Protein AF-A0A1Y1X0M2-F1 (afdb_monomer)

Sequence (511 aa):
MDEIKEIIIKFIKSNNTIELENYITKKNIELKILNNENFDIMNYAHSLKKEGKISHDMLKSVSNHIDRIRNIVVNIIKKNDLNKLKRYVIENDIEFKNLNYSHLDIINYILYKFKNGKVSDELKDYVVFNYDKKRSKVMNLIIKDNIPELKNYLRYEKIELKSLNDNYFDIIKYCLSRKLKVSVRMRNFVISHFDQKRSNIVEYIRLNDTKKLNKYIRENEIELNMINDNYFNLLTYCHDERHHISSQMKEFVIQNYYNHRRKVITMIKYPIFLKLDILQIIERKNLDELKRYKHKNIDEFKEINDDYFDIMKYCYNEDHQVPNNIKNYITLHFTEKRNSIIKQIQKNNIGSLIKYLVNNYFVYNDRFYFDDLDDEYFKIIDYCKSDNHISTKMVDYIINHYNKNRSCIIESIRNKNKKKLKNYIDEYKIEIKSINDDYFNIFNYCRKEISNKDLYSEMKIIMLKNYDKLHQSVITLLEDDLMGREKSKNYLNEQNLEYKDLNDQYFNIID

Organism: NCBI:txid1754192

Mean predicted aligned error: 13.12 Å

Radius of gyration: 46.23 Å; Cα contacts (8 Å, |Δi|>4): 472; chains: 1; bounding box: 87×64×135 Å

Structure (mmCIF, N/CA/C/O backbone):
data_AF-A0A1Y1X0M2-F1
#
_entry.id   AF-A0A1Y1X0M2-F1
#
loop_
_atom_site.group_PDB
_atom_site.id
_atom_site.type_symbol
_atom_site.label_atom_id
_atom_site.label_alt_id
_atom_site.label_comp_id
_atom_site.label_asym_id
_atom_site.label_entity_id
_atom_site.label_seq_id
_atom_site.pdbx_PDB_ins_code
_atom_site.Cartn_x
_atom_site.Cartn_y
_atom_site.Cartn_z
_atom_site.occupancy
_atom_site.B_iso_or_equiv
_atom_site.auth_seq_id
_atom_site.auth_comp_id
_atom_site.auth_asym_id
_atom_site.auth_atom_id
_atom_site.pdbx_PDB_model_num
ATOM 1 N N . MET A 1 1 ? 2.041 -18.133 58.567 1.00 75.31 1 MET A N 1
ATOM 2 C CA . MET A 1 1 ? 0.738 -18.440 57.928 1.00 75.31 1 MET A CA 1
ATOM 3 C C . MET A 1 1 ? 0.143 -19.709 58.531 1.00 75.31 1 MET A C 1
ATOM 5 O O . MET A 1 1 ? -1.055 -19.731 58.788 1.00 75.31 1 MET A O 1
ATOM 9 N N . ASP A 1 2 ? 0.979 -20.700 58.853 1.00 88.00 2 ASP A N 1
ATOM 10 C CA . ASP A 1 2 ? 0.558 -21.962 59.480 1.00 88.00 2 ASP A CA 1
ATOM 11 C C . ASP A 1 2 ? -0.115 -21.781 60.846 1.00 88.00 2 ASP A C 1
ATOM 13 O O . ASP A 1 2 ? -1.178 -22.344 61.068 1.00 88.00 2 ASP A O 1
ATOM 17 N N . GLU A 1 3 ? 0.389 -20.887 61.701 1.00 92.69 3 GLU A N 1
ATOM 18 C CA . GLU A 1 3 ? -0.231 -20.595 63.006 1.00 92.69 3 GLU A CA 1
ATOM 19 C C . GLU A 1 3 ? -1.684 -20.081 62.877 1.00 92.69 3 GLU A C 1
ATOM 21 O O . GLU A 1 3 ? -2.588 -20.529 63.580 1.00 92.69 3 GLU A O 1
ATOM 26 N N . ILE A 1 4 ? -1.946 -19.182 61.918 1.00 93.31 4 ILE A N 1
ATOM 27 C CA . ILE A 1 4 ? -3.301 -18.675 61.633 1.00 93.31 4 ILE A CA 1
ATOM 28 C C . ILE A 1 4 ? -4.204 -19.815 61.147 1.00 93.31 4 ILE A C 1
ATOM 30 O O . ILE A 1 4 ? -5.361 -19.922 61.564 1.00 93.31 4 ILE A O 1
ATOM 34 N N . LYS A 1 5 ? -3.672 -20.668 60.265 1.00 94.62 5 LYS A N 1
ATOM 35 C CA . LYS A 1 5 ? -4.382 -21.820 59.710 1.00 94.62 5 LYS A CA 1
ATOM 36 C C . LYS A 1 5 ? -4.759 -22.817 60.804 1.00 94.62 5 LYS A C 1
ATOM 38 O O . LYS A 1 5 ? -5.908 -23.248 60.846 1.00 94.62 5 LYS A O 1
ATOM 43 N N . GLU A 1 6 ? -3.839 -23.141 61.705 1.00 95.75 6 GLU A N 1
ATOM 44 C CA . GLU A 1 6 ? -4.079 -24.048 62.828 1.00 95.75 6 GLU A CA 1
ATOM 45 C C . GLU A 1 6 ? -5.150 -23.517 63.780 1.00 95.75 6 GLU A C 1
ATOM 47 O O . GLU A 1 6 ? -6.068 -24.257 64.140 1.00 95.75 6 GLU A O 1
ATOM 52 N N . ILE A 1 7 ? -5.089 -22.229 64.133 1.00 96.56 7 ILE A N 1
ATOM 53 C CA . ILE A 1 7 ? -6.080 -21.586 65.004 1.00 96.56 7 ILE A CA 1
ATOM 54 C C . ILE A 1 7 ? -7.476 -21.624 64.367 1.00 96.56 7 ILE A C 1
ATOM 56 O O . ILE A 1 7 ? -8.444 -22.030 65.011 1.00 96.56 7 ILE A O 1
ATOM 60 N N . ILE A 1 8 ? -7.592 -21.262 63.086 1.00 96.44 8 ILE A N 1
ATOM 61 C CA . ILE A 1 8 ? -8.876 -21.281 62.373 1.00 96.44 8 ILE A CA 1
ATOM 62 C C . ILE A 1 8 ? -9.415 -22.709 62.246 1.00 96.44 8 ILE A C 1
ATOM 64 O O . ILE A 1 8 ? -10.590 -22.951 62.527 1.00 96.44 8 ILE A O 1
ATOM 68 N N . ILE A 1 9 ? -8.566 -23.675 61.882 1.00 96.19 9 ILE A N 1
ATOM 69 C CA . ILE A 1 9 ? -8.951 -25.089 61.814 1.00 96.19 9 ILE A CA 1
ATOM 70 C C . ILE A 1 9 ? -9.406 -25.590 63.187 1.00 96.19 9 ILE A C 1
ATOM 72 O O . ILE A 1 9 ? -10.379 -26.340 63.254 1.00 96.19 9 ILE A O 1
ATOM 76 N N . LYS A 1 10 ? -8.749 -25.172 64.276 1.00 97.38 10 LYS A N 1
ATOM 77 C CA . LYS A 1 10 ? -9.143 -25.515 65.646 1.00 97.38 10 LYS A CA 1
ATOM 78 C C . LYS A 1 10 ? -10.547 -25.005 65.964 1.00 97.38 10 LYS A C 1
ATOM 80 O O . LYS A 1 10 ? -11.356 -25.803 66.428 1.00 97.38 10 LYS A O 1
ATOM 85 N N . PHE A 1 11 ? -10.860 -23.742 65.662 1.00 97.75 11 PHE A N 1
ATOM 86 C CA . PHE A 1 11 ? -12.205 -23.189 65.882 1.00 97.75 11 PHE A CA 1
ATOM 87 C C . PHE A 1 11 ? -13.278 -23.881 65.037 1.00 97.75 11 PHE A C 1
ATOM 89 O O . PHE A 1 11 ? -14.375 -24.150 65.527 1.00 97.75 11 PHE A O 1
ATOM 96 N N . ILE A 1 12 ? -12.961 -24.224 63.783 1.00 97.00 12 ILE A N 1
ATOM 97 C CA . ILE A 1 12 ? -13.877 -24.981 62.921 1.00 97.00 12 ILE A CA 1
ATOM 98 C C . ILE A 1 12 ? -14.105 -26.383 63.499 1.00 97.00 12 ILE A C 1
ATOM 100 O O . ILE A 1 12 ? -15.253 -26.790 63.642 1.00 97.00 12 ILE A O 1
ATOM 104 N N . LYS A 1 13 ? -13.044 -27.111 63.883 1.00 96.31 13 LYS A N 1
ATOM 105 C CA . LYS A 1 13 ? -13.141 -28.464 64.468 1.00 96.31 13 LYS A CA 1
ATOM 106 C C . LYS A 1 13 ? -13.917 -28.488 65.782 1.00 96.31 13 LYS A C 1
ATOM 108 O O . LYS A 1 13 ? -14.653 -29.439 66.015 1.00 96.31 13 LYS A O 1
ATOM 113 N N . SER A 1 14 ? -13.751 -27.473 66.632 1.00 96.56 14 SER A N 1
ATOM 114 C CA . SER A 1 14 ? -14.503 -27.347 67.886 1.00 96.56 14 SER A CA 1
ATOM 115 C C . SER A 1 14 ? -15.928 -26.832 67.684 1.00 96.56 14 SER A C 1
ATOM 117 O O . SER A 1 14 ? -16.668 -26.700 68.655 1.00 96.56 14 SER A O 1
ATOM 119 N N . ASN A 1 15 ? -16.318 -26.540 66.437 1.00 96.00 15 ASN A N 1
ATOM 120 C CA . ASN A 1 15 ? -17.619 -25.996 66.077 1.00 96.00 15 ASN A CA 1
ATOM 121 C C . ASN A 1 15 ? -17.953 -24.676 66.813 1.00 96.00 15 ASN A C 1
ATOM 123 O O . ASN A 1 15 ? -19.123 -24.349 67.012 1.00 96.00 15 ASN A O 1
ATOM 127 N N . ASN A 1 16 ? -16.933 -23.899 67.204 1.00 96.38 16 ASN A N 1
ATOM 128 C CA . ASN A 1 16 ? -17.093 -22.647 67.945 1.00 96.38 16 ASN A CA 1
ATOM 129 C C . ASN A 1 16 ? -17.199 -21.444 66.995 1.00 96.38 16 ASN A C 1
ATOM 131 O O . ASN A 1 16 ? -16.208 -20.794 66.654 1.00 96.38 16 ASN A O 1
ATOM 135 N N . THR A 1 17 ? -18.418 -21.165 66.531 1.00 95.94 17 THR A N 1
ATOM 136 C CA . THR A 1 17 ? -18.678 -20.130 65.517 1.00 95.94 17 THR A CA 1
ATOM 137 C C . THR A 1 17 ? -18.350 -18.728 66.029 1.00 95.94 17 THR A C 1
ATOM 139 O O . THR A 1 17 ? -17.797 -17.923 65.288 1.00 95.94 17 THR A O 1
ATOM 142 N N . ILE A 1 18 ? -18.615 -18.459 67.310 1.00 95.06 18 ILE A N 1
ATOM 143 C CA . ILE A 1 18 ? -18.386 -17.149 67.934 1.00 95.06 18 ILE A CA 1
ATOM 144 C C . ILE A 1 18 ? -16.888 -16.829 67.985 1.00 95.06 18 ILE A C 1
ATOM 146 O O . ILE A 1 18 ? -16.475 -15.736 67.600 1.00 95.06 18 ILE A O 1
ATOM 150 N N . GLU A 1 19 ? -16.053 -17.775 68.426 1.00 96.62 19 GLU A N 1
ATOM 151 C CA . GLU A 1 19 ? -14.599 -17.567 68.466 1.00 96.62 19 GLU A CA 1
ATOM 152 C C . GLU A 1 19 ? -13.997 -17.421 67.070 1.00 96.62 19 GLU A C 1
ATOM 154 O O . GLU A 1 19 ? -13.149 -16.548 66.868 1.00 96.62 19 GLU A O 1
ATOM 159 N N . LEU A 1 20 ? -14.468 -18.215 66.102 1.00 95.50 20 LEU A N 1
ATOM 160 C CA . LEU A 1 20 ? -14.049 -18.093 64.709 1.00 95.50 20 LEU A CA 1
ATOM 161 C C . LEU A 1 20 ? -14.326 -16.681 64.175 1.00 95.50 20 LEU A C 1
ATOM 163 O O . LEU A 1 20 ? -13.419 -16.023 63.667 1.00 95.50 20 LEU A O 1
ATOM 167 N N . GLU A 1 21 ? -15.561 -16.198 64.318 1.00 93.19 21 GLU A N 1
ATOM 168 C CA . GLU A 1 21 ? -15.978 -14.883 63.820 1.00 93.19 21 GLU A CA 1
ATOM 169 C C . GLU A 1 21 ? -15.238 -13.740 64.515 1.00 93.19 21 GLU A C 1
ATOM 171 O O . GLU A 1 21 ? -14.748 -12.820 63.849 1.00 93.19 21 GLU A O 1
ATOM 176 N N . ASN A 1 22 ? -15.083 -13.823 65.839 1.00 93.62 22 ASN A N 1
ATOM 177 C CA . ASN A 1 22 ? -14.325 -12.847 66.617 1.00 93.62 22 ASN A CA 1
ATOM 178 C C . ASN A 1 22 ? -12.862 -12.794 66.174 1.00 93.62 22 ASN A C 1
ATOM 180 O O . ASN A 1 22 ? -12.310 -11.708 65.989 1.00 93.62 22 ASN A O 1
ATOM 184 N N . TYR A 1 23 ? -12.232 -13.953 65.975 1.00 95.38 23 TYR A N 1
ATOM 185 C CA . TYR A 1 23 ? -10.839 -14.029 65.551 1.00 95.38 23 TYR A CA 1
ATOM 186 C C . TYR A 1 23 ? -10.645 -13.468 64.140 1.00 95.38 23 TYR A C 1
ATOM 188 O O . TYR A 1 23 ? -9.787 -12.606 63.936 1.00 95.38 23 TYR A O 1
ATOM 196 N N . ILE A 1 24 ? -11.475 -13.904 63.187 1.00 92.12 24 ILE A N 1
ATOM 197 C CA . ILE A 1 24 ? -11.449 -13.435 61.798 1.00 92.12 24 ILE A CA 1
ATOM 198 C C . ILE A 1 24 ? -11.633 -11.918 61.737 1.00 92.12 24 ILE A C 1
ATOM 200 O O . ILE A 1 24 ? -10.870 -11.233 61.055 1.00 92.12 24 ILE A O 1
ATOM 204 N N . THR A 1 25 ? -12.612 -11.386 62.472 1.00 87.75 25 THR A N 1
ATOM 205 C CA . THR A 1 25 ? -12.913 -9.950 62.497 1.00 87.75 25 THR A CA 1
ATOM 206 C C . THR A 1 25 ? -11.768 -9.161 63.120 1.00 87.75 25 THR A C 1
ATOM 208 O O . THR A 1 25 ? -11.289 -8.200 62.520 1.00 87.75 25 THR A O 1
ATOM 211 N N . LYS A 1 26 ? -11.272 -9.596 64.287 1.00 92.56 26 LYS A N 1
ATOM 212 C CA . LYS A 1 26 ? -10.177 -8.934 65.012 1.00 92.56 26 LYS A CA 1
ATOM 213 C C . LYS A 1 26 ? -8.884 -8.884 64.200 1.00 92.56 26 LYS A C 1
ATOM 215 O O . LYS A 1 26 ? -8.144 -7.910 64.288 1.00 92.56 26 LYS A O 1
ATOM 220 N N . LYS A 1 27 ? -8.589 -9.940 63.441 1.00 92.62 27 LYS A N 1
ATOM 221 C CA . LYS A 1 27 ? -7.378 -10.043 62.613 1.00 92.62 27 LYS A CA 1
ATOM 222 C C . LYS A 1 27 ? -7.586 -9.584 61.166 1.00 92.62 27 LYS A C 1
ATOM 224 O O . LYS A 1 27 ? -6.620 -9.569 60.413 1.00 92.62 27 LYS A O 1
ATOM 229 N N . ASN A 1 28 ? -8.810 -9.207 60.793 1.00 87.56 28 ASN A N 1
ATOM 230 C CA . ASN A 1 28 ? -9.211 -8.840 59.435 1.00 87.56 28 ASN A CA 1
ATOM 231 C C . ASN A 1 28 ? -8.788 -9.875 58.370 1.00 87.56 28 ASN A C 1
ATOM 233 O O . ASN A 1 28 ? -8.169 -9.536 57.364 1.00 87.56 28 ASN A O 1
ATOM 237 N N . ILE A 1 29 ? -9.096 -11.150 58.619 1.00 87.75 29 ILE A N 1
ATOM 238 C CA . ILE A 1 29 ? -8.708 -12.277 57.756 1.00 87.75 29 ILE A CA 1
ATOM 239 C C . ILE A 1 29 ? -9.825 -12.594 56.748 1.00 87.75 29 ILE A C 1
ATOM 241 O O . ILE A 1 29 ? -11.003 -12.583 57.091 1.00 87.75 29 ILE A O 1
ATOM 245 N N . GLU A 1 30 ? -9.470 -12.944 55.512 1.00 89.00 30 GLU A N 1
ATOM 246 C CA . GLU A 1 30 ? -10.371 -13.656 54.595 1.00 89.00 30 GLU A CA 1
ATOM 247 C C . GLU A 1 30 ? -9.956 -15.124 54.542 1.00 89.00 30 GLU A C 1
ATOM 249 O O . GLU A 1 30 ? -8.791 -15.417 54.284 1.00 89.00 30 GLU A O 1
ATOM 254 N N . LEU A 1 31 ? -10.876 -16.067 54.773 1.00 91.25 31 LEU A N 1
ATOM 255 C CA . LEU A 1 31 ? -10.491 -17.479 54.918 1.00 91.25 31 LEU A CA 1
ATOM 256 C C . LEU A 1 31 ? -9.875 -18.076 53.647 1.00 91.25 31 LEU A C 1
ATOM 258 O O . LEU A 1 31 ? -9.163 -19.073 53.739 1.00 91.25 31 LEU A O 1
ATOM 262 N N . LYS A 1 32 ? -10.069 -17.448 52.479 1.00 88.81 32 LYS A N 1
ATOM 263 C CA . LYS A 1 32 ? -9.424 -17.871 51.230 1.00 88.81 32 LYS A CA 1
ATOM 264 C C . LYS A 1 32 ? -7.894 -17.846 51.285 1.00 88.81 32 LYS A C 1
ATOM 266 O O . LYS A 1 32 ? -7.277 -18.582 50.529 1.00 88.81 32 LYS A O 1
ATOM 271 N N . ILE A 1 33 ? -7.275 -17.071 52.188 1.00 89.31 33 ILE A N 1
ATOM 272 C CA . ILE A 1 33 ? -5.806 -17.075 52.353 1.00 89.31 33 ILE A CA 1
ATOM 273 C C . ILE A 1 33 ? -5.268 -18.424 52.842 1.00 89.31 33 ILE A C 1
ATOM 275 O O . ILE A 1 33 ? -4.071 -18.672 52.768 1.00 89.31 33 ILE A O 1
ATOM 279 N N . LEU A 1 34 ? -6.139 -19.276 53.392 1.00 90.75 34 LEU A N 1
ATOM 280 C CA . LEU A 1 34 ? -5.763 -20.598 53.878 1.00 90.75 34 LEU A CA 1
ATOM 281 C C . LEU A 1 34 ? -5.686 -21.632 52.753 1.00 90.75 34 LEU A C 1
ATOM 283 O O . LEU A 1 34 ? -5.127 -22.710 52.975 1.00 90.75 34 LEU A O 1
ATOM 287 N N . ASN A 1 35 ? -6.257 -21.322 51.585 1.00 90.62 35 ASN A N 1
ATOM 288 C CA . ASN A 1 35 ? -6.311 -22.233 50.455 1.00 90.62 35 ASN A CA 1
ATOM 289 C C . ASN A 1 35 ? -4.939 -22.345 49.779 1.00 90.62 35 ASN A C 1
ATOM 291 O O . ASN A 1 35 ? -4.282 -21.342 49.509 1.00 90.62 35 ASN A O 1
ATOM 295 N N . ASN A 1 36 ? -4.524 -23.573 49.483 1.00 90.12 36 ASN A N 1
ATOM 296 C CA . ASN A 1 36 ? -3.338 -23.896 48.695 1.00 90.12 36 ASN A CA 1
ATOM 297 C C . ASN A 1 36 ? -3.568 -25.197 47.907 1.00 90.12 36 ASN A C 1
ATOM 299 O O . ASN A 1 36 ? -4.645 -25.786 47.989 1.00 90.12 36 ASN A O 1
ATOM 303 N N . GLU A 1 37 ? -2.566 -25.662 47.157 1.00 90.31 37 GLU A N 1
ATOM 304 C CA . GLU A 1 37 ? -2.684 -26.865 46.312 1.00 90.31 37 GLU A CA 1
ATOM 305 C C . GLU A 1 37 ? -3.133 -28.121 47.081 1.00 90.31 37 GLU A C 1
ATOM 307 O O . GLU A 1 37 ? -3.813 -28.976 46.523 1.00 90.31 37 GLU A O 1
ATOM 312 N N . ASN A 1 38 ? -2.817 -28.204 48.377 1.00 92.62 38 ASN A N 1
ATOM 313 C CA . ASN A 1 38 ? -3.088 -29.368 49.221 1.00 92.62 38 ASN A CA 1
ATOM 314 C C . ASN A 1 38 ? -4.240 -29.151 50.216 1.00 92.62 38 ASN A C 1
ATOM 316 O O . ASN A 1 38 ? -4.542 -30.038 51.017 1.00 92.62 38 ASN A O 1
ATOM 320 N N . PHE A 1 39 ? -4.862 -27.970 50.238 1.00 91.62 39 PHE A N 1
ATOM 321 C CA . PHE A 1 39 ? -5.879 -27.638 51.228 1.00 91.62 39 PHE A CA 1
ATOM 322 C C . PHE A 1 39 ? -6.855 -26.587 50.712 1.00 91.62 39 PHE A C 1
ATOM 324 O O . PHE A 1 39 ? -6.456 -25.481 50.363 1.00 91.62 39 PHE A O 1
ATOM 331 N N . ASP A 1 40 ? -8.147 -26.899 50.782 1.00 93.00 40 ASP A N 1
ATOM 332 C CA . ASP A 1 40 ? -9.231 -25.954 50.530 1.00 93.00 40 ASP A CA 1
ATOM 333 C C . ASP A 1 40 ? -10.161 -25.905 51.750 1.00 93.00 40 ASP A C 1
ATOM 335 O O . ASP A 1 40 ? -10.707 -26.926 52.182 1.00 93.00 40 ASP A O 1
ATOM 339 N N . ILE A 1 41 ? -10.326 -24.711 52.323 1.00 94.00 41 ILE A N 1
ATOM 340 C CA . ILE A 1 41 ? -11.077 -24.502 53.562 1.00 94.00 41 ILE A CA 1
ATOM 341 C C . ILE A 1 41 ? -12.573 -24.811 53.403 1.00 94.00 41 ILE A C 1
ATOM 343 O O . ILE A 1 41 ? -13.197 -25.249 54.373 1.00 94.00 41 ILE A O 1
ATOM 347 N N . MET A 1 42 ? -13.155 -24.645 52.205 1.00 93.38 42 MET A N 1
ATOM 348 C CA . MET A 1 42 ? -14.554 -25.0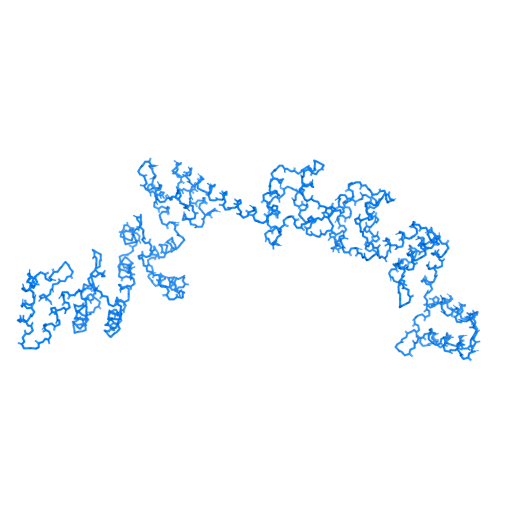17 51.955 1.00 93.38 42 MET A CA 1
ATOM 349 C C . MET A 1 42 ? -14.710 -26.520 51.868 1.00 93.38 42 MET A C 1
ATOM 351 O O . MET A 1 42 ? -15.593 -27.060 52.527 1.00 93.38 42 MET A O 1
ATOM 355 N N . ASN A 1 43 ? -13.864 -27.201 51.095 1.00 93.62 43 ASN A N 1
ATOM 356 C CA . ASN A 1 43 ? -13.893 -28.657 50.980 1.00 93.62 43 ASN A CA 1
ATOM 357 C C . ASN A 1 43 ? -13.704 -29.304 52.352 1.00 93.62 43 ASN A C 1
ATOM 359 O O . ASN A 1 43 ? -14.427 -30.234 52.709 1.00 93.62 43 ASN A O 1
ATOM 363 N N . TYR A 1 44 ? -12.794 -28.746 53.149 1.00 95.94 44 TYR A N 1
ATOM 364 C CA . TYR A 1 44 ? -12.573 -29.151 54.527 1.00 95.94 44 TYR A CA 1
ATOM 365 C C . TYR A 1 44 ? -13.803 -28.921 55.425 1.00 95.94 44 TYR A C 1
ATOM 367 O O . TYR A 1 44 ? -14.232 -29.823 56.142 1.00 95.94 44 TYR A O 1
ATOM 375 N N . ALA A 1 45 ? -14.425 -27.740 55.384 1.00 95.06 45 ALA A N 1
ATOM 376 C CA . ALA A 1 45 ? -15.636 -27.487 56.165 1.00 95.06 45 ALA A CA 1
ATOM 377 C C . ALA A 1 45 ? -16.811 -28.378 55.711 1.00 95.06 45 ALA A C 1
ATOM 379 O O . ALA A 1 45 ? -17.570 -28.883 56.539 1.00 95.06 45 ALA A O 1
ATOM 380 N N . HIS A 1 46 ? -16.952 -28.627 54.408 1.00 93.69 46 HIS A N 1
ATOM 381 C CA . HIS A 1 46 ? -17.971 -29.518 53.860 1.00 93.69 46 HIS A CA 1
ATOM 382 C C . HIS A 1 46 ? -17.765 -30.978 54.276 1.00 93.69 46 HIS A C 1
ATOM 384 O O . HIS A 1 46 ? -18.753 -31.637 54.613 1.00 93.69 46 HIS A O 1
ATOM 390 N N . SER A 1 47 ? -16.526 -31.485 54.302 1.00 96.88 47 SER A N 1
ATOM 391 C CA . SER A 1 47 ? -16.250 -32.850 54.767 1.00 96.88 47 SER A CA 1
ATOM 392 C C . SER A 1 47 ? -16.611 -33.011 56.244 1.00 96.88 47 SER A C 1
ATOM 394 O O . SER A 1 47 ? -17.381 -33.906 56.589 1.00 96.88 47 SER A O 1
ATOM 396 N N . LEU A 1 48 ? -16.201 -32.065 57.096 1.00 96.94 48 LEU A N 1
ATOM 397 C CA . LEU A 1 48 ? -16.595 -32.047 58.505 1.00 96.94 48 LEU A CA 1
ATOM 398 C C . LEU A 1 48 ? -18.113 -31.954 58.686 1.00 96.94 48 LEU A C 1
ATOM 400 O O . LEU A 1 48 ? -18.670 -32.586 59.586 1.00 96.94 48 LEU A O 1
ATOM 404 N N . LYS A 1 49 ? -18.803 -31.182 57.837 1.00 97.00 49 LYS A N 1
ATOM 405 C CA . LYS A 1 49 ? -20.263 -31.086 57.893 1.00 97.00 49 LYS A CA 1
ATOM 406 C C . LYS A 1 49 ? -20.929 -32.411 57.524 1.00 97.00 49 LYS A C 1
ATOM 408 O O . LYS A 1 49 ? -21.886 -32.799 58.192 1.00 97.00 49 LYS A O 1
ATOM 413 N N . LYS A 1 50 ? -20.428 -33.100 56.493 1.00 96.19 50 LYS A N 1
ATOM 414 C CA . LYS A 1 50 ? -20.912 -34.420 56.055 1.00 96.19 50 LYS A CA 1
ATOM 415 C C . LYS A 1 50 ? -20.721 -35.483 57.141 1.00 96.19 50 LYS A C 1
ATOM 417 O O . LYS A 1 50 ? -21.579 -36.338 57.307 1.00 96.19 50 LYS A O 1
ATOM 422 N N . GLU A 1 51 ? -19.641 -35.380 57.908 1.00 97.38 51 GLU A N 1
ATOM 423 C CA . GLU A 1 51 ? -19.352 -36.233 59.068 1.00 97.38 51 GLU A CA 1
ATOM 424 C C . GLU A 1 51 ? -20.145 -35.850 60.333 1.00 97.38 51 GLU A C 1
ATOM 426 O O . GLU A 1 51 ? -19.979 -36.477 61.374 1.00 97.38 51 GLU A O 1
ATOM 431 N N . GLY A 1 52 ? -20.978 -34.803 60.285 1.00 96.25 52 GLY A N 1
ATOM 432 C CA . GLY A 1 52 ? -21.742 -34.325 61.443 1.00 96.25 52 GLY A CA 1
ATOM 433 C C . GLY A 1 52 ? -20.904 -33.612 62.512 1.00 96.25 52 GLY A C 1
ATOM 434 O O . GLY A 1 52 ? -21.430 -33.285 63.571 1.00 96.25 52 GLY A O 1
ATOM 435 N N . LYS A 1 53 ? -19.622 -33.330 62.241 1.00 96.94 53 LYS A N 1
ATOM 436 C CA . LYS A 1 53 ? -18.680 -32.729 63.203 1.00 96.94 53 LYS A CA 1
ATOM 437 C C . LYS A 1 53 ? -18.878 -31.231 63.405 1.00 96.94 53 LYS A C 1
ATOM 439 O O . LYS A 1 53 ? -18.459 -30.697 64.425 1.00 96.94 53 LYS A O 1
ATOM 444 N N . ILE A 1 54 ? -19.504 -30.550 62.446 1.00 97.81 54 ILE A N 1
ATOM 445 C CA . ILE A 1 54 ? -19.821 -29.123 62.555 1.00 97.81 54 ILE A CA 1
ATOM 446 C C . ILE A 1 54 ? -21.296 -28.834 62.261 1.00 97.81 54 ILE A C 1
ATOM 448 O O . ILE A 1 54 ? -21.980 -29.540 61.507 1.00 97.81 54 ILE A O 1
ATOM 452 N N . SER A 1 55 ? -21.806 -27.755 62.849 1.00 96.56 55 SER A N 1
ATOM 453 C CA . SER A 1 55 ? -23.165 -27.274 62.628 1.00 96.56 55 SER A CA 1
ATOM 454 C C . SER A 1 55 ? -23.320 -26.675 61.227 1.00 96.56 55 SER A C 1
ATOM 456 O O . SER A 1 55 ? -22.357 -26.424 60.499 1.00 96.56 55 SER A O 1
ATOM 458 N N . HIS A 1 56 ? -24.573 -26.480 60.812 1.00 93.38 56 HIS A N 1
ATOM 459 C CA . HIS A 1 56 ? -24.849 -25.744 59.579 1.00 93.38 56 HIS A CA 1
ATOM 460 C C . HIS A 1 56 ? -24.403 -24.277 59.704 1.00 93.38 56 HIS A C 1
ATOM 462 O O . HIS A 1 56 ? -23.872 -23.722 58.746 1.00 93.38 56 HIS A O 1
ATOM 468 N N . ASP A 1 57 ? -24.536 -23.691 60.897 1.00 93.19 57 ASP A N 1
ATOM 469 C CA . ASP A 1 57 ? -24.116 -22.316 61.177 1.00 93.19 57 ASP A CA 1
ATOM 470 C C . ASP A 1 57 ? -22.605 -22.132 61.064 1.00 93.19 57 ASP A C 1
ATOM 472 O O . ASP A 1 57 ? -22.161 -21.142 60.490 1.00 93.19 57 ASP A O 1
ATOM 476 N N . MET A 1 58 ? -21.806 -23.109 61.505 1.00 96.12 58 MET A N 1
ATOM 477 C CA . MET A 1 58 ? -20.356 -23.082 61.308 1.00 96.12 58 MET A CA 1
ATOM 478 C C . MET A 1 58 ? -19.986 -23.120 59.824 1.00 96.12 58 MET A C 1
ATOM 480 O O . MET A 1 58 ? -19.224 -22.274 59.363 1.00 96.12 58 MET A O 1
ATOM 484 N N . LEU A 1 59 ? -20.567 -24.041 59.046 1.00 92.38 59 LEU A N 1
ATOM 485 C CA . LEU A 1 59 ? -20.330 -24.092 57.598 1.00 92.38 59 LEU A CA 1
ATOM 486 C C . LEU A 1 59 ? -20.729 -22.771 56.918 1.00 92.38 59 LEU A C 1
ATOM 488 O O . LEU A 1 59 ? -19.997 -22.254 56.074 1.00 92.38 59 LEU A O 1
ATOM 492 N N . LYS A 1 60 ? -21.872 -22.198 57.310 1.00 88.19 60 LYS A N 1
ATOM 493 C CA . LYS A 1 60 ? -22.338 -20.895 56.829 1.00 88.19 60 LYS A CA 1
ATOM 494 C C . LYS A 1 60 ? -21.377 -19.772 57.222 1.00 88.19 60 LYS A C 1
ATOM 496 O O . LYS A 1 60 ? -21.105 -18.906 56.397 1.00 88.19 60 LYS A O 1
ATOM 501 N N . SER A 1 61 ? -20.840 -19.790 58.439 1.00 90.88 61 SER A N 1
ATOM 502 C CA . SER A 1 61 ? -19.861 -18.809 58.906 1.00 90.88 61 SER A CA 1
ATOM 503 C C . SER A 1 61 ? -18.547 -18.902 58.126 1.00 90.88 61 SER A C 1
ATOM 505 O O . SER A 1 61 ? -18.079 -17.883 57.617 1.00 90.88 61 SER A O 1
ATOM 507 N N . VAL A 1 62 ? -18.016 -20.112 57.902 1.00 91.00 62 VAL A N 1
ATOM 508 C CA . VAL A 1 62 ? -16.846 -20.339 57.031 1.00 91.00 62 VAL A CA 1
ATOM 509 C C . VAL A 1 62 ? -17.119 -19.812 55.618 1.00 91.00 62 VAL A C 1
ATOM 511 O O . VAL A 1 62 ? -16.342 -19.019 55.088 1.00 91.00 62 VAL A O 1
ATOM 514 N N . SER A 1 63 ? -18.270 -20.160 55.036 1.00 86.12 63 SER A N 1
ATOM 515 C CA . SER A 1 63 ? -18.677 -19.684 53.708 1.00 86.12 63 SER A CA 1
ATOM 516 C C . SER A 1 63 ? -18.840 -18.162 53.635 1.00 86.12 63 SER A C 1
ATOM 518 O O . SER A 1 63 ? -18.589 -17.569 52.586 1.00 86.12 63 SER A O 1
ATOM 520 N N . ASN A 1 64 ? -19.280 -17.514 54.714 1.00 83.69 64 ASN A N 1
ATOM 521 C CA . ASN A 1 64 ? -19.460 -16.065 54.757 1.00 83.69 64 ASN A CA 1
ATOM 522 C C . ASN A 1 64 ? -18.124 -15.317 54.847 1.00 83.69 64 ASN A C 1
ATOM 524 O O . ASN A 1 64 ? -17.997 -14.221 54.297 1.00 83.69 64 ASN A O 1
ATOM 528 N N . HIS A 1 65 ? -17.131 -15.914 55.504 1.00 89.12 65 HIS A N 1
ATOM 529 C CA . HIS A 1 65 ? -15.826 -15.301 55.740 1.00 89.12 65 HIS A CA 1
ATOM 530 C C . HIS A 1 65 ? -14.750 -15.719 54.735 1.00 89.12 65 HIS A C 1
ATOM 532 O O . HIS A 1 65 ? -13.648 -15.171 54.768 1.00 89.12 65 HIS A O 1
ATOM 538 N N . ILE A 1 66 ? -15.045 -16.647 53.819 1.00 88.00 66 ILE A N 1
ATOM 539 C CA . ILE A 1 66 ? -14.088 -17.026 52.775 1.00 88.00 66 ILE A CA 1
ATOM 540 C C . ILE A 1 66 ? -13.786 -15.894 51.803 1.00 88.00 66 ILE A C 1
ATOM 542 O O . ILE A 1 66 ? -12.624 -15.649 51.496 1.00 88.00 66 ILE A O 1
ATOM 546 N N . ASP A 1 67 ? -14.822 -15.176 51.377 1.00 85.56 67 ASP A N 1
ATOM 547 C CA . ASP A 1 67 ? -14.715 -14.010 50.510 1.00 85.56 67 ASP A CA 1
ATOM 548 C C . ASP A 1 67 ? -15.682 -12.938 51.019 1.00 85.56 67 ASP A C 1
ATOM 550 O O . ASP A 1 67 ? -16.805 -12.757 50.532 1.00 85.56 67 ASP A O 1
ATOM 554 N N . ARG A 1 68 ? -15.263 -12.297 52.116 1.00 85.12 68 ARG A N 1
ATOM 555 C CA . ARG A 1 68 ? -16.075 -11.341 52.872 1.00 85.12 68 ARG A CA 1
ATOM 556 C C . ARG A 1 68 ? -16.543 -10.198 51.973 1.00 85.12 68 ARG A C 1
ATOM 558 O O . ARG A 1 68 ? -17.726 -9.853 52.012 1.00 85.12 68 ARG A O 1
ATOM 565 N N . ILE A 1 69 ? -15.651 -9.651 51.143 1.00 88.75 69 ILE A N 1
ATOM 566 C CA . ILE A 1 69 ? -15.977 -8.571 50.201 1.00 88.75 69 ILE A CA 1
ATOM 567 C C . ILE A 1 69 ? -17.087 -9.014 49.244 1.00 88.75 69 ILE A C 1
ATOM 569 O O . ILE A 1 69 ? -18.126 -8.351 49.159 1.00 88.75 69 ILE A O 1
ATOM 573 N N . ARG A 1 70 ? -16.928 -10.164 48.573 1.00 90.44 70 ARG A N 1
ATOM 574 C CA . ARG A 1 70 ? -17.941 -10.690 47.645 1.00 90.44 70 ARG A CA 1
ATOM 575 C C . ARG A 1 70 ? -19.292 -10.882 48.320 1.00 90.44 70 ARG A C 1
ATOM 577 O O . ARG A 1 70 ? -20.314 -10.467 47.771 1.00 90.44 70 ARG A O 1
ATOM 584 N N . ASN A 1 71 ? -19.315 -11.477 49.509 1.00 88.69 71 ASN A N 1
ATOM 585 C CA . ASN A 1 71 ? -20.558 -11.733 50.231 1.00 88.69 71 ASN A CA 1
ATOM 586 C C . ASN A 1 71 ? -21.278 -10.439 50.622 1.00 88.69 71 ASN A C 1
ATOM 588 O O . ASN A 1 71 ? -22.502 -10.350 50.482 1.00 88.69 71 ASN A O 1
ATOM 592 N N . ILE A 1 72 ? -20.538 -9.413 51.053 1.00 91.62 72 ILE A N 1
ATOM 593 C CA . ILE A 1 72 ? -21.109 -8.094 51.345 1.00 91.62 72 ILE A CA 1
ATOM 594 C C . ILE A 1 72 ? -21.714 -7.487 50.076 1.00 91.62 72 ILE A C 1
ATOM 596 O O . ILE A 1 72 ? -22.886 -7.104 50.100 1.00 91.62 72 ILE A O 1
ATOM 600 N N . VAL A 1 73 ? -20.976 -7.466 48.961 1.00 94.94 73 VAL A N 1
ATOM 601 C CA . VAL A 1 73 ? -21.472 -6.924 47.685 1.00 94.94 73 VAL A CA 1
ATOM 602 C C . VAL A 1 73 ? -22.737 -7.654 47.226 1.00 94.94 73 VAL A C 1
ATOM 604 O O . VAL A 1 73 ? -23.755 -7.018 46.950 1.00 94.94 73 VAL A O 1
ATOM 607 N N . VAL A 1 74 ? -22.724 -8.990 47.213 1.00 93.81 74 VAL A N 1
ATOM 608 C CA . VAL A 1 74 ? -23.880 -9.812 46.822 1.00 93.81 74 VAL A CA 1
ATOM 609 C C . VAL A 1 74 ? -25.086 -9.550 47.727 1.00 93.81 74 VAL A C 1
ATOM 611 O O . VAL A 1 74 ? -26.217 -9.498 47.240 1.00 93.81 74 VAL A O 1
ATOM 614 N N . ASN A 1 75 ? -24.879 -9.355 49.031 1.00 93.25 75 ASN A N 1
ATOM 615 C CA . ASN A 1 75 ? -25.958 -9.044 49.967 1.00 93.25 75 ASN A CA 1
ATOM 616 C C . ASN A 1 75 ? -26.533 -7.639 49.759 1.00 93.25 75 ASN A C 1
ATOM 618 O O . ASN A 1 75 ? -27.749 -7.473 49.856 1.00 93.25 75 ASN A O 1
ATOM 622 N N . ILE A 1 76 ? -25.702 -6.645 49.436 1.00 97.25 76 ILE A N 1
ATOM 623 C CA . ILE A 1 76 ? -26.179 -5.305 49.070 1.00 97.25 76 ILE A CA 1
ATOM 624 C C . ILE A 1 76 ? -27.010 -5.378 47.779 1.00 97.25 76 ILE A C 1
ATOM 626 O O . ILE A 1 76 ? -28.120 -4.849 47.737 1.00 97.25 76 ILE A O 1
ATOM 630 N N . ILE A 1 77 ? -26.534 -6.119 46.770 1.00 97.12 77 ILE A N 1
ATOM 631 C CA . ILE A 1 77 ? -27.263 -6.363 45.516 1.00 97.12 77 ILE A CA 1
ATOM 632 C C . ILE A 1 77 ? -28.619 -7.033 45.783 1.00 97.12 77 ILE A C 1
ATOM 634 O O . ILE A 1 77 ? -29.632 -6.600 45.243 1.00 97.12 77 ILE A O 1
ATOM 638 N N . LYS A 1 78 ? -28.672 -8.070 46.635 1.00 95.00 78 LYS A N 1
ATOM 639 C CA . LYS A 1 78 ? -29.929 -8.759 46.999 1.00 95.00 78 LYS A CA 1
ATOM 640 C C . LYS A 1 78 ? -30.956 -7.824 47.635 1.00 95.00 78 LYS A C 1
ATOM 642 O O . LYS A 1 78 ? -32.147 -8.051 47.460 1.00 95.00 78 LYS A O 1
ATOM 647 N N . LYS A 1 79 ? -30.496 -6.818 48.383 1.00 97.25 79 LYS A N 1
ATOM 648 C CA . LYS A 1 79 ? -31.341 -5.793 49.013 1.00 97.25 79 LYS A CA 1
ATOM 649 C C . LYS A 1 79 ? -31.734 -4.665 48.054 1.00 97.25 79 LYS A C 1
ATOM 651 O O . LYS A 1 79 ? -32.486 -3.788 48.455 1.00 97.25 79 LYS A O 1
ATOM 656 N N . ASN A 1 80 ? -31.235 -4.693 46.816 1.00 97.12 80 ASN A N 1
ATOM 657 C CA . ASN A 1 80 ? -31.463 -3.680 45.792 1.00 97.12 80 ASN A CA 1
ATOM 658 C C . ASN A 1 80 ? -31.065 -2.250 46.231 1.00 97.12 80 ASN A C 1
ATOM 660 O O . ASN A 1 80 ? -31.707 -1.272 45.859 1.00 97.12 80 ASN A O 1
ATOM 664 N N . ASP A 1 81 ? -30.009 -2.124 47.044 1.00 97.62 81 ASP A N 1
ATOM 665 C CA . ASP A 1 81 ? -29.570 -0.851 47.632 1.00 97.62 81 ASP A CA 1
ATOM 666 C C . ASP A 1 81 ? -28.385 -0.257 46.850 1.00 97.62 81 ASP A C 1
ATOM 668 O O . ASP A 1 81 ? -27.210 -0.494 47.154 1.00 97.62 81 ASP A O 1
ATOM 672 N N . LEU A 1 82 ? -28.701 0.509 45.801 1.00 97.44 82 LEU A N 1
ATOM 673 C CA . LEU A 1 82 ? -27.710 1.105 44.898 1.00 97.44 82 LEU A CA 1
ATOM 674 C C . LEU A 1 82 ? -26.778 2.096 45.608 1.00 97.44 82 LEU A C 1
ATOM 676 O O . LEU A 1 82 ? -25.579 2.124 45.328 1.00 97.44 82 LEU A O 1
ATOM 680 N N . ASN A 1 83 ? -27.303 2.912 46.523 1.00 97.69 83 ASN A N 1
ATOM 681 C CA . ASN A 1 83 ? -26.513 3.941 47.199 1.00 97.69 83 ASN A CA 1
ATOM 682 C C . ASN A 1 83 ? -25.470 3.309 48.121 1.00 97.69 83 ASN A C 1
ATOM 684 O O . ASN A 1 83 ? -24.298 3.693 48.093 1.00 97.69 83 ASN A O 1
ATOM 688 N N . LYS A 1 84 ? -25.869 2.284 48.882 1.00 98.06 84 LYS A N 1
ATOM 689 C CA . LYS A 1 84 ? -24.931 1.522 49.705 1.00 98.06 84 LYS A CA 1
ATOM 690 C C . LYS A 1 84 ? -23.905 0.782 48.856 1.00 98.06 84 LYS A C 1
ATOM 692 O O . LYS A 1 84 ? -22.741 0.743 49.248 1.00 98.06 84 LYS A O 1
ATOM 697 N N . LEU A 1 85 ? -24.310 0.240 47.704 1.00 97.81 85 LEU A N 1
ATOM 698 C CA . LEU A 1 85 ? -23.397 -0.435 46.781 1.00 97.81 85 LEU A CA 1
ATOM 699 C C . LEU A 1 85 ? -22.331 0.527 46.255 1.00 97.81 85 LEU A C 1
ATOM 701 O O . LEU A 1 85 ? -21.149 0.221 46.362 1.00 97.81 85 LEU A O 1
ATOM 705 N N . LYS A 1 86 ? -22.741 1.702 45.757 1.00 97.44 86 LYS A N 1
ATOM 706 C CA . LYS A 1 86 ? -21.834 2.748 45.261 1.00 97.44 86 LYS A CA 1
ATOM 707 C C . LYS A 1 86 ? -20.793 3.134 46.301 1.00 97.44 86 LYS A C 1
ATOM 709 O O . LYS A 1 86 ? -19.600 3.104 46.015 1.00 97.44 86 LYS A O 1
ATOM 714 N N . ARG A 1 87 ? -21.252 3.467 47.511 1.00 97.38 87 ARG A N 1
ATOM 715 C CA . ARG A 1 87 ? -20.373 3.857 48.616 1.00 97.38 87 ARG A CA 1
ATOM 716 C C . ARG A 1 87 ? -19.379 2.745 48.951 1.00 97.38 87 ARG A C 1
ATOM 718 O O . ARG A 1 87 ? -18.185 3.001 48.985 1.00 97.38 87 ARG A O 1
ATOM 725 N N . TYR A 1 88 ? -19.863 1.512 49.112 1.00 96.56 88 TYR A N 1
ATOM 726 C CA . TYR A 1 88 ? -19.015 0.378 49.480 1.00 96.56 88 TYR A CA 1
ATOM 727 C C . TYR A 1 88 ? -17.967 0.049 48.407 1.00 96.56 88 TYR A C 1
ATOM 729 O O . TYR A 1 88 ? -16.813 -0.204 48.739 1.00 96.56 88 TYR A O 1
ATOM 737 N N . VAL A 1 89 ? -18.349 0.089 47.126 1.00 95.19 89 VAL A N 1
ATOM 738 C CA . VAL A 1 89 ? -17.433 -0.136 45.996 1.00 95.19 89 VAL A CA 1
ATOM 739 C C . VAL A 1 89 ? -16.327 0.916 45.955 1.00 95.19 89 VAL A C 1
ATOM 741 O O . VAL A 1 89 ? -15.172 0.552 45.758 1.00 95.19 89 VAL A O 1
ATOM 744 N N . ILE A 1 90 ? -16.660 2.191 46.180 1.00 93.44 90 ILE A N 1
ATOM 745 C CA . ILE A 1 90 ? -15.682 3.289 46.205 1.00 93.44 90 ILE A CA 1
ATOM 746 C C . ILE A 1 90 ? -14.741 3.165 47.409 1.00 93.44 90 ILE A C 1
ATOM 748 O O . ILE A 1 90 ? -13.529 3.215 47.236 1.00 93.44 90 ILE A O 1
ATOM 752 N N . GLU A 1 91 ? -15.284 2.978 48.615 1.00 95.00 91 GLU A N 1
ATOM 753 C CA . GLU A 1 91 ? -14.503 2.897 49.861 1.00 95.00 91 GLU A CA 1
ATOM 754 C C . GLU A 1 91 ? -13.504 1.731 49.870 1.00 95.00 91 GLU A C 1
ATOM 756 O O . GLU A 1 91 ? -12.484 1.806 50.548 1.00 95.00 91 GLU A O 1
ATOM 761 N N . ASN A 1 92 ? -13.793 0.660 49.126 1.00 92.12 92 ASN A N 1
ATOM 762 C CA . ASN A 1 92 ? -12.990 -0.563 49.108 1.00 92.12 92 ASN A CA 1
ATOM 763 C C . ASN A 1 92 ? -12.297 -0.812 47.752 1.00 92.12 92 ASN A C 1
ATOM 765 O O . ASN A 1 92 ? -11.785 -1.908 47.546 1.00 92.12 92 ASN A O 1
ATOM 769 N N . ASP A 1 93 ? -12.309 0.163 46.829 1.00 93.44 93 ASP A N 1
ATOM 770 C CA . ASP A 1 93 ? -11.706 0.080 45.482 1.00 93.44 93 ASP A CA 1
ATOM 771 C C . ASP A 1 93 ? -12.035 -1.233 44.731 1.00 93.44 93 ASP A C 1
ATOM 773 O O . ASP A 1 93 ? -11.168 -1.938 44.210 1.00 93.44 93 ASP A O 1
ATOM 777 N N . ILE A 1 94 ? -13.320 -1.603 44.712 1.00 93.38 94 ILE A N 1
ATOM 778 C CA . ILE A 1 94 ? -13.772 -2.898 44.183 1.00 93.38 94 ILE A CA 1
ATOM 779 C C . ILE A 1 94 ? -13.963 -2.835 42.662 1.00 93.38 94 ILE A C 1
ATOM 781 O O . ILE A 1 94 ? -14.750 -2.039 42.155 1.00 93.38 94 ILE A O 1
ATOM 785 N N . GLU A 1 95 ? -13.353 -3.775 41.937 1.00 95.38 95 GLU A N 1
ATOM 786 C CA . GLU A 1 95 ? -13.750 -4.117 40.564 1.00 95.38 95 GLU A CA 1
ATOM 787 C C . GLU A 1 95 ? -14.697 -5.318 40.583 1.00 95.38 95 GLU A C 1
ATOM 789 O O . GLU A 1 95 ? -14.346 -6.375 41.112 1.00 95.38 95 GLU A O 1
ATOM 794 N N . PHE A 1 96 ? -15.888 -5.196 39.987 1.00 96.56 96 PHE A N 1
ATOM 795 C CA . PHE A 1 96 ? -16.870 -6.286 40.018 1.00 96.56 96 PHE A CA 1
ATOM 796 C C . PHE A 1 96 ? -16.340 -7.573 39.368 1.00 96.56 96 PHE A C 1
ATOM 798 O O . PHE A 1 96 ? -16.671 -8.655 39.846 1.00 96.56 96 PHE A O 1
ATOM 805 N N . LYS A 1 97 ? -15.458 -7.491 38.362 1.00 95.25 97 LYS A N 1
ATOM 806 C CA . LYS A 1 97 ? -14.803 -8.671 37.769 1.00 95.25 97 LYS A CA 1
ATOM 807 C C . LYS A 1 97 ? -14.062 -9.530 38.802 1.00 95.25 97 LYS A C 1
ATOM 809 O O . LYS A 1 97 ? -14.034 -10.748 38.666 1.00 95.25 97 LYS A O 1
ATOM 814 N N . ASN A 1 98 ? -13.514 -8.917 39.858 1.00 92.44 98 ASN A N 1
ATOM 815 C CA . ASN A 1 98 ? -12.771 -9.620 40.910 1.00 92.44 98 ASN A CA 1
ATOM 816 C C . ASN A 1 98 ? -13.705 -10.409 41.843 1.00 92.44 98 ASN A C 1
ATOM 818 O O . ASN A 1 98 ? -13.250 -11.214 42.653 1.00 92.44 98 ASN A O 1
ATOM 822 N N . LEU A 1 99 ? -15.018 -10.195 41.736 1.00 92.00 99 LEU A N 1
ATOM 823 C CA . LEU A 1 99 ? -16.020 -10.963 42.466 1.00 92.00 99 LEU A CA 1
ATOM 824 C C . LEU A 1 99 ? -16.361 -12.282 41.769 1.00 92.00 99 LEU A C 1
ATOM 826 O O . LEU A 1 99 ? -17.015 -13.121 42.391 1.00 92.00 99 LEU A O 1
ATOM 830 N N . ASN A 1 100 ? -15.929 -12.482 40.522 1.00 90.12 100 ASN A N 1
ATOM 831 C CA . ASN A 1 100 ? -16.151 -13.730 39.803 1.00 90.12 100 ASN A CA 1
ATOM 832 C C . ASN A 1 100 ? -15.320 -14.877 40.399 1.00 90.12 100 ASN A C 1
ATOM 834 O O . ASN A 1 100 ? -14.197 -14.674 40.857 1.00 90.12 100 ASN A O 1
ATOM 838 N N . TYR A 1 101 ? -15.876 -16.087 40.386 1.00 84.00 101 TYR A N 1
ATOM 839 C CA . TYR A 1 101 ? -15.185 -17.339 40.720 1.00 84.00 101 TYR A CA 1
ATOM 840 C C . TYR A 1 101 ? -15.896 -18.529 40.054 1.00 84.00 101 TYR A C 1
ATOM 842 O O . TYR A 1 101 ? -16.887 -18.339 39.351 1.00 84.00 101 TYR A O 1
ATOM 850 N N . SER A 1 102 ? -15.428 -19.759 40.295 1.00 76.44 102 SER A N 1
ATOM 851 C CA . SER A 1 102 ? -15.930 -20.988 39.651 1.00 76.44 102 SER A CA 1
ATOM 852 C C . SER A 1 102 ? -17.457 -21.165 39.658 1.00 76.44 102 SER A C 1
ATOM 854 O O . SER A 1 102 ? -17.993 -21.786 38.744 1.00 76.44 102 SER A O 1
ATOM 856 N N . HIS A 1 103 ? -18.167 -20.626 40.656 1.00 78.38 103 HIS A N 1
ATOM 857 C CA . HIS A 1 103 ? -19.624 -20.770 40.792 1.00 78.38 103 HIS A CA 1
ATOM 858 C C . HIS A 1 103 ? -20.392 -19.439 40.789 1.00 78.38 103 HIS A C 1
ATOM 860 O O . HIS A 1 103 ? -21.599 -19.428 41.035 1.00 78.38 103 HIS A O 1
ATOM 866 N N . LEU A 1 104 ? -19.727 -18.312 40.513 1.00 85.12 104 LEU A N 1
ATOM 867 C CA . LEU A 1 104 ? -20.387 -17.014 40.370 1.00 85.12 104 LEU A CA 1
ATOM 868 C C . LEU A 1 104 ? -19.747 -16.208 39.250 1.00 85.12 104 LEU A C 1
ATOM 870 O O . LEU A 1 104 ? -18.588 -15.813 39.333 1.00 85.12 104 LEU A O 1
ATOM 874 N N . ASP A 1 105 ? -20.575 -15.860 38.278 1.00 93.38 105 ASP A N 1
ATOM 875 C CA . ASP A 1 105 ? -20.352 -14.729 37.391 1.00 93.38 105 ASP A CA 1
ATOM 876 C C . ASP A 1 105 ? -21.283 -13.603 37.860 1.00 93.38 105 ASP A C 1
ATOM 878 O O . ASP A 1 105 ? -22.509 -13.758 37.882 1.00 93.38 105 ASP A O 1
ATOM 882 N N . ILE A 1 106 ? -20.705 -12.488 38.308 1.00 96.00 106 ILE A N 1
ATOM 883 C CA . ILE A 1 106 ? -21.442 -11.368 38.896 1.00 96.00 106 ILE A CA 1
ATOM 884 C C . ILE A 1 106 ? -22.387 -10.706 37.889 1.00 96.00 106 ILE A C 1
ATOM 886 O O . ILE A 1 106 ? -23.451 -10.221 38.283 1.00 96.00 106 ILE A O 1
ATOM 890 N N . ILE A 1 107 ? -22.038 -10.718 36.597 1.00 96.12 107 ILE A N 1
ATOM 891 C CA . ILE A 1 107 ? -22.863 -10.158 35.529 1.00 96.12 107 ILE A CA 1
ATOM 892 C C . ILE A 1 107 ? -24.055 -11.078 35.273 1.00 96.12 107 ILE A C 1
ATOM 894 O O . ILE A 1 107 ? -25.203 -10.639 35.301 1.00 96.12 107 ILE A O 1
ATOM 898 N N . ASN A 1 108 ? -23.827 -12.381 35.131 1.00 95.88 108 ASN A N 1
ATOM 899 C CA . ASN A 1 108 ? -24.922 -13.343 35.009 1.00 95.88 108 ASN A CA 1
ATOM 900 C C . ASN A 1 108 ? -25.837 -13.325 36.233 1.00 95.88 108 ASN A C 1
ATOM 902 O O . ASN A 1 108 ? -27.064 -13.346 36.104 1.00 95.88 108 ASN A O 1
ATOM 906 N N . TYR A 1 109 ? -25.253 -13.214 37.426 1.00 95.62 109 TYR A N 1
ATOM 907 C CA . TYR A 1 109 ? -26.001 -13.078 38.664 1.00 95.62 109 TYR A CA 1
ATOM 908 C C . TYR A 1 109 ? -26.892 -11.832 38.652 1.00 95.62 109 TYR A C 1
ATOM 910 O O . TYR A 1 109 ? -28.086 -11.939 38.954 1.00 95.62 109 TYR A O 1
ATOM 918 N N . ILE A 1 110 ? -26.355 -10.663 38.275 1.00 96.94 110 ILE A N 1
ATOM 919 C CA . ILE A 1 110 ? -27.145 -9.430 38.264 1.00 96.94 110 ILE A CA 1
ATOM 920 C C . ILE A 1 110 ? -28.237 -9.455 37.196 1.00 96.94 110 ILE A C 1
ATOM 922 O O . ILE A 1 110 ? -29.372 -9.066 37.476 1.00 96.94 110 ILE A O 1
ATOM 926 N N . LEU A 1 111 ? -27.943 -9.999 36.013 1.00 95.44 111 LEU A N 1
ATOM 927 C CA . LEU A 1 111 ? -28.913 -10.160 34.932 1.00 95.44 111 LEU A CA 1
ATOM 928 C C . LEU A 1 111 ? -30.042 -11.116 35.324 1.00 95.44 111 LEU A C 1
ATOM 930 O O . LEU A 1 111 ? -31.209 -10.817 35.073 1.00 95.44 111 LEU A O 1
ATOM 934 N N . TYR A 1 112 ? -29.729 -12.233 35.987 1.00 96.00 112 TYR A N 1
ATOM 935 C CA . TYR A 1 112 ? -30.739 -13.152 36.511 1.00 96.00 112 TYR A CA 1
ATOM 936 C C . TYR A 1 112 ? -31.637 -12.472 37.551 1.00 96.00 112 TYR A C 1
ATOM 938 O O . TYR A 1 112 ? -32.861 -12.598 37.496 1.00 96.00 112 TYR A O 1
ATOM 946 N N . LYS A 1 113 ? -31.063 -11.725 38.501 1.00 96.69 113 LYS A N 1
ATOM 947 C CA . LYS A 1 113 ? -31.859 -11.001 39.506 1.00 96.69 113 LYS A CA 1
ATOM 948 C C . LYS A 1 113 ? -32.735 -9.921 38.878 1.00 96.69 113 LYS A C 1
ATOM 950 O O . LYS A 1 113 ? -33.892 -9.802 39.275 1.00 96.69 113 LYS A O 1
ATOM 955 N N . PHE A 1 114 ? -32.216 -9.206 37.885 1.00 96.31 114 PHE A N 1
ATOM 956 C CA . PHE A 1 114 ? -32.962 -8.208 37.128 1.00 96.31 114 PHE A CA 1
ATOM 957 C C . PHE A 1 114 ? -34.144 -8.822 36.362 1.00 96.31 114 PHE A C 1
ATOM 959 O O . PHE A 1 114 ? -35.269 -8.361 36.523 1.00 96.31 114 PHE A O 1
ATOM 966 N N . LYS A 1 115 ? -33.929 -9.912 35.606 1.00 96.31 115 LYS A N 1
ATOM 967 C CA . LYS A 1 115 ? -35.001 -10.616 34.868 1.00 96.31 115 LYS A CA 1
ATOM 968 C C . LYS A 1 115 ? -36.149 -11.078 35.773 1.00 96.31 115 LYS A C 1
ATOM 970 O O . LYS A 1 115 ? -37.288 -11.127 35.335 1.00 96.31 115 LYS A O 1
ATOM 975 N N . ASN A 1 116 ? -35.848 -11.385 37.034 1.00 96.25 116 ASN A N 1
ATOM 976 C CA . ASN A 1 116 ? -36.832 -11.783 38.041 1.00 96.25 116 ASN A CA 1
ATOM 977 C C . ASN A 1 116 ? -37.434 -10.602 38.829 1.00 96.25 116 ASN A C 1
ATOM 979 O O . ASN A 1 116 ? -38.044 -10.826 39.873 1.00 96.25 116 ASN A O 1
ATOM 983 N N . GLY A 1 117 ? -37.194 -9.352 38.416 1.00 95.56 117 GLY A N 1
ATOM 984 C CA . GLY A 1 117 ? -37.708 -8.153 39.088 1.00 95.56 117 GLY A CA 1
ATOM 985 C C . GLY A 1 117 ? -37.130 -7.895 40.486 1.00 95.56 117 GLY A C 1
ATOM 986 O O . GLY A 1 117 ? -37.662 -7.076 41.226 1.00 95.56 117 GLY A O 1
ATOM 987 N N . LYS A 1 118 ? -36.049 -8.587 40.878 1.00 96.94 118 LYS A N 1
ATOM 988 C CA . LYS A 1 118 ? -35.449 -8.477 42.226 1.00 96.94 118 LYS A CA 1
ATOM 989 C C . LYS A 1 118 ? -34.428 -7.349 42.348 1.00 96.94 118 LYS A C 1
ATOM 991 O O . LYS A 1 118 ? -33.999 -7.032 43.451 1.00 96.94 118 LYS A O 1
ATOM 996 N N . VAL A 1 119 ? -33.993 -6.801 41.220 1.00 96.88 119 VAL A N 1
ATOM 997 C CA . VAL A 1 119 ? -32.982 -5.749 41.119 1.00 96.88 119 VAL A CA 1
ATOM 998 C C . VAL A 1 119 ? -33.484 -4.697 40.138 1.00 96.88 119 VAL A C 1
ATOM 1000 O O . VAL A 1 119 ? -34.064 -5.050 39.112 1.00 96.88 119 VAL A O 1
ATOM 1003 N N . SER A 1 120 ? -33.256 -3.420 40.446 1.00 96.50 120 SER A N 1
ATOM 1004 C CA . SER A 1 120 ? -33.606 -2.308 39.564 1.00 96.50 120 SER A CA 1
ATOM 1005 C C . SER A 1 120 ? -32.694 -2.244 38.339 1.00 96.50 120 SER A C 1
ATOM 1007 O O . SER A 1 120 ? -31.543 -2.689 38.355 1.00 96.50 120 SER A O 1
ATOM 1009 N N . ASP A 1 121 ? -33.198 -1.628 37.271 1.00 93.56 121 ASP A N 1
ATOM 1010 C CA . ASP A 1 121 ? -32.404 -1.337 36.075 1.00 93.56 121 ASP A CA 1
ATOM 1011 C C . ASP A 1 121 ? -31.133 -0.542 36.404 1.00 93.56 121 ASP A C 1
ATOM 1013 O O . ASP A 1 121 ? -30.062 -0.871 35.905 1.00 93.56 121 ASP A O 1
ATOM 1017 N N . GLU A 1 122 ? -31.237 0.461 37.282 1.00 94.06 122 GLU A N 1
ATOM 1018 C CA . GLU A 1 122 ? -30.116 1.328 37.662 1.00 94.06 122 GLU A CA 1
ATOM 1019 C C . GLU A 1 122 ? -28.994 0.562 38.361 1.00 94.06 122 GLU A C 1
ATOM 1021 O O . GLU A 1 122 ? -27.815 0.818 38.115 1.00 94.06 122 GLU A O 1
ATOM 1026 N N . LEU A 1 123 ? -29.346 -0.388 39.231 1.00 96.94 123 LEU A N 1
ATOM 1027 C CA . LEU A 1 123 ? -28.359 -1.192 39.936 1.00 96.94 123 LEU A CA 1
ATOM 1028 C C . LEU A 1 123 ? -27.694 -2.189 38.988 1.00 96.94 123 LEU A C 1
ATOM 1030 O O . LEU A 1 123 ? -26.472 -2.335 39.019 1.00 96.94 123 LEU A O 1
ATOM 1034 N N . LYS A 1 124 ? -28.473 -2.821 38.104 1.00 95.56 124 LYS A N 1
ATOM 1035 C CA . LYS A 1 124 ? -27.940 -3.672 37.034 1.00 95.56 124 LYS A CA 1
ATOM 1036 C C . LYS A 1 124 ? -26.959 -2.896 36.151 1.00 95.56 124 LYS A C 1
ATOM 1038 O O . LYS A 1 124 ? -25.830 -3.342 35.966 1.00 95.56 124 LYS A O 1
ATOM 1043 N N . ASP A 1 125 ? -27.363 -1.730 35.657 1.00 93.12 125 ASP A N 1
ATOM 1044 C CA . ASP A 1 125 ? -26.529 -0.881 34.806 1.00 93.12 125 ASP A CA 1
ATOM 1045 C C . ASP A 1 125 ? -25.266 -0.413 35.550 1.00 93.12 125 ASP A C 1
ATOM 1047 O O . ASP A 1 125 ? -24.171 -0.474 34.995 1.00 93.12 125 ASP A O 1
ATOM 1051 N N . TYR A 1 126 ? -25.370 -0.053 36.835 1.00 95.25 126 TYR A N 1
ATOM 1052 C CA . TYR A 1 126 ? -24.208 0.308 37.653 1.00 95.25 126 TYR A CA 1
ATOM 1053 C C . TYR A 1 126 ? -23.170 -0.819 37.744 1.00 95.25 126 TYR A C 1
ATOM 1055 O O . TYR A 1 126 ? -21.981 -0.557 37.550 1.00 95.25 126 TYR A O 1
ATOM 1063 N N . VAL A 1 127 ? -23.599 -2.060 38.002 1.00 96.62 127 VAL A N 1
ATOM 1064 C CA . VAL A 1 127 ? -22.700 -3.227 38.069 1.00 96.62 127 VAL A CA 1
ATOM 1065 C C . VAL A 1 127 ? -22.040 -3.488 36.711 1.00 96.62 127 VAL A C 1
ATOM 1067 O O . VAL A 1 127 ? -20.831 -3.696 36.651 1.00 96.62 127 VAL A O 1
ATOM 1070 N N . VAL A 1 128 ? -22.805 -3.419 35.616 1.00 95.25 128 VAL A N 1
ATOM 1071 C CA . VAL A 1 128 ? -22.290 -3.645 34.253 1.00 95.25 128 VAL A CA 1
ATOM 1072 C C . VAL A 1 128 ? -21.281 -2.563 33.839 1.00 95.25 128 VAL A C 1
ATOM 1074 O O . VAL A 1 128 ? -20.235 -2.886 33.271 1.00 95.25 128 VAL A O 1
ATOM 1077 N N . PHE A 1 129 ? -21.543 -1.286 34.146 1.00 92.44 129 PHE A N 1
ATOM 1078 C CA . PHE A 1 129 ? -20.641 -0.172 33.810 1.00 92.44 129 PHE A CA 1
ATOM 1079 C C . PHE A 1 129 ? -19.347 -0.187 34.605 1.00 92.44 129 PHE A C 1
ATOM 1081 O O . PHE A 1 129 ? -18.302 0.184 34.079 1.00 92.44 129 PHE A O 1
ATOM 1088 N N . ASN A 1 130 ? -19.418 -0.606 35.865 1.00 95.06 130 ASN A N 1
ATOM 1089 C CA . ASN A 1 130 ? -18.272 -0.626 36.766 1.00 95.06 130 ASN A CA 1
ATOM 1090 C C . ASN A 1 130 ? -17.606 -2.002 36.829 1.00 95.06 130 ASN A C 1
ATOM 1092 O O . ASN A 1 130 ? -16.880 -2.283 37.780 1.00 95.06 130 ASN A O 1
ATOM 1096 N N . TYR A 1 131 ? -17.850 -2.855 35.826 1.00 96.56 131 TYR A N 1
ATOM 1097 C CA . TYR A 1 131 ? -17.320 -4.215 35.790 1.00 96.56 131 TYR A CA 1
ATOM 1098 C C . TYR A 1 131 ? -15.804 -4.256 36.025 1.00 96.56 131 TYR A C 1
ATOM 1100 O O . TYR A 1 131 ? -15.314 -5.047 36.833 1.00 96.56 131 TYR A O 1
ATOM 1108 N N . ASP A 1 132 ? -15.091 -3.336 35.377 1.00 96.12 132 ASP A N 1
ATOM 1109 C CA . ASP A 1 132 ? -13.671 -3.082 35.571 1.00 96.12 132 ASP A CA 1
ATOM 1110 C C . ASP A 1 132 ? -13.365 -1.573 35.578 1.00 96.12 132 ASP A C 1
ATOM 1112 O O . ASP A 1 132 ? -14.196 -0.742 35.182 1.00 96.12 132 ASP A O 1
ATOM 1116 N N . LYS A 1 133 ? -12.154 -1.211 36.024 1.00 95.06 133 LYS A N 1
ATOM 1117 C CA . LYS A 1 133 ? -11.713 0.194 36.113 1.00 95.06 133 LYS A CA 1
ATOM 1118 C C . LYS A 1 133 ? -11.701 0.917 34.761 1.00 95.06 133 LYS A C 1
ATOM 1120 O O . LYS A 1 133 ? -12.068 2.092 34.706 1.00 95.06 133 LYS A O 1
ATOM 1125 N N . LYS A 1 134 ? -11.303 0.242 33.675 1.00 96.38 134 LYS A N 1
ATOM 1126 C CA . LYS A 1 134 ? -11.186 0.848 32.336 1.00 96.38 134 LYS A CA 1
ATOM 1127 C C . LYS A 1 134 ? -12.566 1.214 31.791 1.00 96.38 134 LYS A C 1
ATOM 1129 O O . LYS A 1 134 ? -12.797 2.369 31.431 1.00 96.38 134 LYS A O 1
ATOM 1134 N N . ARG A 1 135 ? -13.505 0.264 31.800 1.00 96.62 135 ARG A N 1
ATOM 1135 C CA . ARG A 1 135 ? -14.904 0.468 31.400 1.00 96.62 135 ARG A CA 1
ATOM 1136 C C . ARG A 1 135 ? -15.565 1.540 32.258 1.00 96.62 135 ARG A C 1
ATOM 1138 O O . ARG A 1 135 ? -16.165 2.457 31.701 1.00 96.62 135 ARG A O 1
ATOM 1145 N N . SER A 1 136 ? -15.390 1.482 33.582 1.00 95.19 136 SER A N 1
ATOM 1146 C CA . SER A 1 136 ? -15.937 2.486 34.505 1.00 95.19 136 SER A CA 1
ATOM 1147 C C . SER A 1 136 ? -15.473 3.896 34.141 1.00 95.19 136 SER A C 1
ATOM 1149 O O . SER A 1 136 ? -16.290 4.807 33.979 1.00 95.19 136 SER A O 1
ATOM 1151 N N . LYS A 1 137 ? -14.160 4.089 33.952 1.00 96.69 137 LYS A N 1
ATOM 1152 C CA . LYS A 1 137 ? -13.595 5.399 33.613 1.00 96.69 137 LYS A CA 1
ATOM 1153 C C . LYS A 1 137 ? -14.116 5.903 32.267 1.00 96.69 137 LYS A C 1
ATOM 1155 O O . LYS A 1 137 ? -14.551 7.051 32.208 1.00 96.69 137 LYS A O 1
ATOM 1160 N N . VAL A 1 138 ? -14.149 5.066 31.225 1.00 97.69 138 VAL A N 1
ATOM 1161 C CA . VAL A 1 138 ? -14.702 5.449 29.911 1.00 97.69 138 VAL A CA 1
ATOM 1162 C C . VAL A 1 138 ? -16.174 5.848 30.019 1.00 97.69 138 VAL A C 1
ATOM 1164 O O . VAL A 1 138 ? -16.551 6.922 29.548 1.00 97.69 138 VAL A O 1
ATOM 1167 N N . MET A 1 139 ? -16.999 5.046 30.697 1.00 95.75 139 MET A N 1
ATOM 1168 C CA . MET A 1 139 ? -18.425 5.339 30.859 1.00 95.75 139 MET A CA 1
ATOM 1169 C C . MET A 1 139 ? -18.670 6.631 31.637 1.00 95.75 139 MET A C 1
ATOM 1171 O O . MET A 1 139 ? -19.527 7.426 31.255 1.00 95.75 139 MET A O 1
ATOM 1175 N N . ASN A 1 140 ? -17.882 6.895 32.679 1.00 94.81 140 ASN A N 1
ATOM 1176 C CA . ASN A 1 140 ? -17.968 8.144 33.429 1.00 94.81 140 ASN A CA 1
ATOM 1177 C C . ASN A 1 140 ? -17.655 9.370 32.557 1.00 94.81 140 ASN A C 1
ATOM 1179 O O . ASN A 1 140 ? -18.319 10.396 32.696 1.00 94.81 140 ASN A O 1
ATOM 1183 N N . LEU A 1 141 ? -16.679 9.280 31.648 1.00 97.62 141 LEU A N 1
ATOM 1184 C CA . LEU A 1 141 ? -16.349 10.371 30.722 1.00 97.62 141 LEU A CA 1
ATOM 1185 C C . LEU A 1 141 ? -17.434 10.582 29.658 1.00 97.62 141 LEU A C 1
ATOM 1187 O O . LEU A 1 141 ? -17.748 11.726 29.328 1.00 97.62 141 LEU A O 1
ATOM 1191 N N . ILE A 1 142 ? -18.044 9.493 29.176 1.00 97.06 142 ILE A N 1
ATOM 1192 C CA . ILE A 1 142 ? -19.187 9.531 28.251 1.00 97.06 142 ILE A CA 1
ATOM 1193 C C . ILE A 1 142 ? -20.388 10.226 28.901 1.00 97.06 142 ILE A C 1
ATOM 1195 O O . ILE A 1 142 ? -20.964 11.137 28.312 1.00 97.06 142 ILE A O 1
ATOM 1199 N N . ILE A 1 143 ? -20.750 9.834 30.126 1.00 93.88 143 ILE A N 1
ATOM 1200 C CA . ILE A 1 143 ? -21.899 10.397 30.856 1.00 93.88 143 ILE A CA 1
ATOM 1201 C C . ILE A 1 143 ? -21.673 11.877 31.195 1.00 93.88 143 ILE A C 1
ATOM 1203 O O . ILE A 1 143 ? -22.612 12.666 31.145 1.00 93.88 143 ILE A O 1
ATOM 1207 N N . LYS A 1 144 ? -20.430 12.270 31.499 1.00 95.44 144 LYS A N 1
ATOM 1208 C CA . LYS A 1 144 ? -20.046 13.672 31.738 1.00 95.44 144 LYS A CA 1
ATOM 1209 C C . LYS A 1 144 ? -19.963 14.525 30.465 1.00 95.44 144 LYS A C 1
ATOM 1211 O O . LYS A 1 144 ? -19.667 15.709 30.573 1.00 95.44 144 LYS A O 1
ATOM 1216 N N . ASP A 1 145 ? -20.181 13.942 29.285 1.00 96.62 145 ASP A N 1
ATOM 1217 C CA . ASP A 1 145 ? -20.078 14.616 27.983 1.00 96.62 145 ASP A CA 1
ATOM 1218 C C . ASP A 1 145 ? -18.692 15.260 27.717 1.00 96.62 145 ASP A C 1
ATOM 1220 O O . ASP A 1 145 ? -18.563 16.234 26.974 1.00 96.62 145 ASP A O 1
ATOM 1224 N N . ASN A 1 146 ? -17.617 14.712 28.306 1.00 96.81 146 ASN A N 1
ATOM 1225 C CA . ASN A 1 146 ? -16.261 15.270 28.206 1.00 96.81 146 ASN A CA 1
ATOM 1226 C C . ASN A 1 146 ? -15.433 14.587 27.101 1.00 96.81 146 ASN A C 1
ATOM 1228 O O . ASN A 1 146 ? -14.566 13.752 27.368 1.00 96.81 146 ASN A O 1
ATOM 1232 N N . ILE A 1 147 ? -15.698 14.946 25.840 1.00 97.19 147 ILE A N 1
ATOM 1233 C CA . ILE A 1 147 ? -14.991 14.380 24.674 1.00 97.19 147 ILE A CA 1
ATOM 1234 C C . ILE A 1 147 ? -13.468 14.609 24.719 1.00 97.19 147 ILE A C 1
ATOM 1236 O O . ILE A 1 147 ? -12.743 13.654 24.439 1.00 97.19 147 ILE A O 1
ATOM 1240 N N . PRO A 1 148 ? -12.942 15.810 25.046 1.00 97.44 148 PRO A N 1
ATOM 1241 C CA . PRO A 1 148 ? -11.494 16.020 25.112 1.00 97.44 148 PRO A CA 1
ATOM 1242 C C . PRO A 1 148 ? -10.787 15.088 26.104 1.00 97.44 148 PRO A C 1
ATOM 1244 O O . PRO A 1 148 ? -9.791 14.460 25.743 1.00 97.44 148 PRO A O 1
ATOM 1247 N 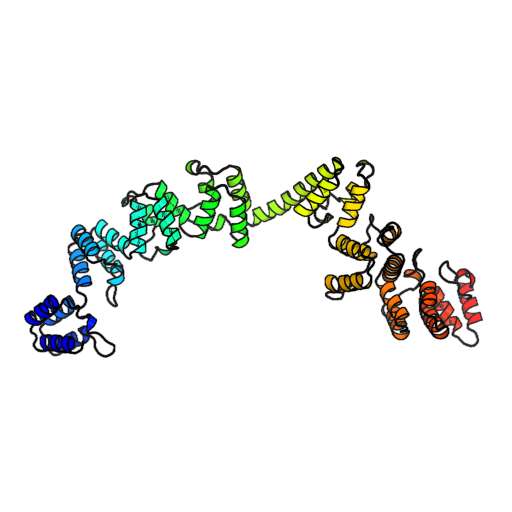N . GLU A 1 149 ? -11.313 14.946 27.327 1.00 98.12 149 GLU A N 1
ATOM 1248 C CA . GLU A 1 149 ? -10.728 14.046 28.332 1.00 98.12 149 GLU A CA 1
ATOM 1249 C C . GLU A 1 149 ? -10.860 12.579 27.908 1.00 98.12 149 GLU A C 1
ATOM 1251 O O . GLU A 1 149 ? -9.891 11.829 28.019 1.00 98.12 149 GLU A O 1
ATOM 1256 N N . LEU A 1 150 ? -12.010 12.180 27.349 1.00 98.12 150 LEU A N 1
ATOM 1257 C CA . LEU A 1 150 ? -12.205 10.832 26.812 1.00 98.12 150 LEU A CA 1
ATOM 1258 C C . LEU A 1 150 ? -11.182 10.510 25.722 1.00 98.12 150 LEU A C 1
ATOM 1260 O O . LEU A 1 150 ? -10.507 9.489 25.797 1.00 98.12 150 LEU A O 1
ATOM 1264 N N . LYS A 1 151 ? -11.016 11.398 24.740 1.00 97.19 151 LYS A N 1
ATOM 1265 C CA . LYS A 1 151 ? -10.056 11.223 23.645 1.00 97.19 151 LYS A CA 1
ATOM 1266 C C . LYS A 1 151 ? -8.622 11.081 24.162 1.00 97.19 151 LYS A C 1
ATOM 1268 O O . LYS A 1 151 ? -7.893 10.202 23.705 1.00 97.19 151 LYS A O 1
ATOM 1273 N N . ASN A 1 152 ? -8.226 11.914 25.125 1.00 97.50 152 ASN A N 1
ATOM 1274 C CA . ASN A 1 152 ? -6.898 11.841 25.733 1.00 97.50 152 ASN A CA 1
ATOM 1275 C C . ASN A 1 152 ? -6.694 10.529 26.496 1.00 97.50 152 ASN A C 1
ATOM 1277 O O . ASN A 1 152 ? -5.656 9.891 26.335 1.00 97.50 152 ASN A O 1
ATOM 1281 N N . TYR A 1 153 ? -7.696 10.104 27.268 1.00 97.94 153 TYR A N 1
ATOM 1282 C CA . TYR A 1 153 ? -7.654 8.855 28.020 1.00 97.94 153 TYR A CA 1
ATOM 1283 C C . TYR A 1 153 ? -7.530 7.633 27.099 1.00 97.94 153 TYR A C 1
ATOM 1285 O O . TYR A 1 153 ? -6.633 6.817 27.295 1.00 97.94 153 TYR A O 1
ATOM 1293 N N . LEU A 1 154 ? -8.355 7.547 26.046 1.00 97.25 154 LEU A N 1
ATOM 1294 C CA . LEU A 1 154 ? -8.294 6.456 25.065 1.00 97.25 154 LEU A CA 1
ATOM 1295 C C . LEU A 1 154 ? -6.917 6.371 24.394 1.00 97.25 154 LEU A C 1
ATOM 1297 O O . LEU A 1 154 ? -6.368 5.283 24.248 1.00 97.25 154 LEU A O 1
ATOM 1301 N N . ARG A 1 155 ? -6.326 7.518 24.031 1.00 95.38 155 ARG A N 1
ATOM 1302 C CA . ARG A 1 155 ? -5.000 7.570 23.403 1.00 95.38 155 ARG A CA 1
ATOM 1303 C C . ARG A 1 155 ? -3.879 7.171 24.364 1.00 95.38 155 ARG A C 1
ATOM 1305 O O . ARG A 1 155 ? -2.991 6.425 23.961 1.00 95.38 155 ARG A O 1
ATOM 1312 N N . TYR A 1 156 ? -3.897 7.687 25.593 1.00 97.00 156 TYR A N 1
ATOM 1313 C CA . TYR A 1 156 ? -2.861 7.426 26.596 1.00 97.00 156 TYR A CA 1
ATOM 1314 C C . TYR A 1 156 ? -2.844 5.951 27.011 1.00 97.00 156 TYR A C 1
ATOM 1316 O O . TYR A 1 156 ? -1.797 5.310 26.982 1.00 97.00 156 TYR A O 1
ATOM 1324 N N . GLU A 1 157 ? -4.021 5.389 27.291 1.00 97.12 157 GLU A N 1
ATOM 1325 C CA . GLU A 1 157 ? -4.179 3.990 27.700 1.00 97.12 157 GLU A CA 1
ATOM 1326 C C . GLU A 1 157 ? -4.225 3.003 26.521 1.00 97.12 157 GLU A C 1
ATOM 1328 O O . GLU A 1 157 ? -4.315 1.794 26.736 1.00 97.12 157 GLU A O 1
ATOM 1333 N N . LYS A 1 158 ? -4.186 3.502 25.275 1.00 96.56 158 LYS A N 1
ATOM 1334 C CA . LYS A 1 158 ? -4.333 2.716 24.036 1.00 96.56 158 LYS A CA 1
ATOM 1335 C C . LYS A 1 158 ? -5.592 1.835 24.047 1.00 96.56 158 LYS A C 1
ATOM 1337 O O . LYS A 1 158 ? -5.536 0.643 23.749 1.00 96.56 158 LYS A O 1
ATOM 1342 N N . ILE A 1 159 ? -6.725 2.420 24.431 1.00 96.69 159 ILE A N 1
ATOM 1343 C CA . ILE A 1 159 ? -8.022 1.736 24.505 1.00 96.69 159 ILE A CA 1
ATOM 1344 C C . ILE A 1 159 ? -8.803 1.984 23.215 1.00 96.69 159 ILE A C 1
ATOM 1346 O O . ILE A 1 159 ? -9.049 3.130 22.841 1.00 96.69 159 ILE A O 1
ATOM 1350 N N . GLU A 1 160 ? -9.279 0.907 22.594 1.00 97.25 160 GLU A N 1
ATOM 1351 C CA . GLU A 1 160 ? -10.308 0.969 21.556 1.00 97.25 160 GLU A CA 1
ATOM 1352 C C . GLU A 1 160 ? -11.692 0.837 22.200 1.00 97.25 160 GLU A C 1
ATOM 1354 O O . GLU A 1 160 ? -11.914 -0.054 23.017 1.00 97.25 160 GLU A O 1
ATOM 1359 N N . LEU A 1 161 ? -12.664 1.677 21.832 1.00 98.00 161 LEU A N 1
ATOM 1360 C CA . LEU A 1 161 ? -14.005 1.600 22.432 1.00 98.00 161 LEU A CA 1
ATOM 1361 C C . LEU A 1 161 ? -14.658 0.227 22.202 1.00 98.00 161 LEU A C 1
ATOM 1363 O O . LEU A 1 161 ? -15.307 -0.304 23.103 1.00 98.00 161 LEU A O 1
ATOM 1367 N N . LYS A 1 162 ? -14.421 -0.388 21.038 1.00 97.56 162 LYS A N 1
ATOM 1368 C CA . LYS A 1 162 ? -14.852 -1.749 20.704 1.00 97.56 162 LYS A CA 1
ATOM 1369 C C . LYS A 1 162 ? -14.325 -2.800 21.680 1.00 97.56 162 LYS A C 1
ATOM 1371 O O . LYS A 1 162 ? -15.039 -3.762 21.945 1.00 97.56 162 LYS A O 1
ATOM 1376 N N . SER A 1 163 ? -13.126 -2.624 22.240 1.00 97.12 163 SER A N 1
ATOM 1377 C CA . SER A 1 163 ? -12.541 -3.600 23.170 1.00 97.12 163 SER A CA 1
ATOM 1378 C C . SER A 1 163 ? -13.251 -3.637 24.523 1.00 97.12 163 SER A C 1
ATOM 1380 O O . SER A 1 163 ? -12.985 -4.523 25.328 1.00 97.12 163 SER A O 1
ATOM 1382 N N . LEU A 1 164 ? -14.116 -2.659 24.807 1.00 96.62 164 LEU A N 1
ATOM 1383 C CA . LEU A 1 164 ? -14.931 -2.648 26.018 1.00 96.62 164 LEU A CA 1
ATOM 1384 C C . LEU A 1 164 ? -16.161 -3.546 25.891 1.00 96.62 164 LEU A C 1
ATOM 1386 O O . LEU A 1 164 ? -16.734 -3.894 26.924 1.00 96.62 164 LEU A O 1
ATOM 1390 N N . ASN A 1 165 ? -16.565 -3.891 24.664 1.00 96.69 165 ASN A N 1
ATOM 1391 C CA . ASN A 1 165 ? -17.732 -4.723 24.415 1.00 96.69 165 ASN A CA 1
ATOM 1392 C C . ASN A 1 165 ? -17.486 -6.175 24.844 1.00 96.69 165 ASN A C 1
ATOM 1394 O O . ASN A 1 165 ? -16.406 -6.725 24.648 1.00 96.69 165 ASN A O 1
ATOM 1398 N N . ASP A 1 166 ? -18.524 -6.803 25.384 1.00 94.56 166 ASP A N 1
ATOM 1399 C CA . ASP A 1 166 ? -18.573 -8.227 25.709 1.00 94.56 166 ASP A CA 1
ATOM 1400 C C . ASP A 1 166 ? -19.991 -8.778 25.450 1.00 94.56 166 ASP A C 1
ATOM 1402 O O . ASP A 1 166 ? -20.840 -8.105 24.862 1.00 94.56 166 ASP A O 1
ATOM 1406 N N . ASN A 1 167 ? -20.268 -10.010 25.883 1.00 93.00 167 ASN A N 1
ATOM 1407 C CA . ASN A 1 167 ? -21.575 -10.652 25.687 1.00 93.00 167 ASN A CA 1
ATOM 1408 C C . ASN A 1 167 ? -22.741 -9.934 26.394 1.00 93.00 167 ASN A C 1
ATOM 1410 O O . ASN A 1 167 ? -23.905 -10.202 26.095 1.00 93.00 167 ASN A O 1
ATOM 1414 N N . TYR A 1 168 ? -22.446 -9.043 27.336 1.00 90.75 168 TYR A N 1
ATOM 1415 C CA . TYR A 1 168 ? -23.412 -8.367 28.197 1.00 90.75 168 TYR A CA 1
ATOM 1416 C C . TYR A 1 168 ? -23.389 -6.842 28.032 1.00 90.75 168 TYR A C 1
ATOM 1418 O O . TYR A 1 168 ? -24.313 -6.163 28.484 1.00 90.75 168 TYR A O 1
ATOM 1426 N N . PHE A 1 169 ? -22.359 -6.297 27.382 1.00 94.31 169 PHE A N 1
ATOM 1427 C CA . PHE A 1 169 ? -22.135 -4.871 27.220 1.00 94.31 169 PHE A CA 1
ATOM 1428 C C . PHE A 1 169 ? -21.763 -4.513 25.778 1.00 94.31 169 PHE A C 1
ATOM 1430 O O . PHE A 1 169 ? -20.787 -5.006 25.223 1.00 94.31 169 PHE A O 1
ATOM 1437 N N . ASP A 1 170 ? -22.524 -3.589 25.193 1.00 96.19 170 ASP A N 1
ATOM 1438 C CA . ASP A 1 170 ? -22.241 -2.976 23.895 1.00 96.19 170 ASP A CA 1
ATOM 1439 C C . ASP A 1 170 ? -22.306 -1.455 24.050 1.00 96.19 170 ASP A C 1
ATOM 1441 O O . ASP A 1 170 ? -23.380 -0.882 24.262 1.00 96.19 170 ASP A O 1
ATOM 1445 N N . ILE A 1 171 ? -21.151 -0.799 23.965 1.00 96.81 171 ILE A N 1
ATOM 1446 C CA . ILE A 1 171 ? -21.009 0.633 24.230 1.00 96.81 171 ILE A CA 1
ATOM 1447 C C . ILE A 1 171 ? -21.861 1.501 23.300 1.00 96.81 171 ILE A C 1
ATOM 1449 O O . ILE A 1 171 ? -22.403 2.514 23.748 1.00 96.81 171 ILE A O 1
ATOM 1453 N N . ILE A 1 172 ? -22.038 1.103 22.033 1.00 96.88 172 ILE A N 1
ATOM 1454 C CA . ILE A 1 172 ? -22.854 1.851 21.073 1.00 96.88 172 ILE A CA 1
ATOM 1455 C C . ILE A 1 172 ? -24.324 1.722 21.463 1.00 96.88 172 ILE A C 1
ATOM 1457 O O . ILE A 1 172 ? -25.003 2.740 21.620 1.00 96.88 172 ILE A O 1
ATOM 1461 N N . LYS A 1 173 ? -24.814 0.494 21.691 1.00 95.31 173 LYS A N 1
ATOM 1462 C CA . LYS A 1 173 ? -26.210 0.268 22.112 1.00 95.31 173 LYS A CA 1
ATOM 1463 C C . LYS A 1 173 ? -26.527 0.999 23.411 1.00 95.31 173 LYS A C 1
ATOM 1465 O O . LYS A 1 173 ? -27.597 1.595 23.538 1.00 95.31 173 LYS A O 1
ATOM 1470 N N . TYR A 1 174 ? -25.586 1.002 24.352 1.00 91.38 174 TYR A N 1
ATOM 1471 C CA . TYR A 1 174 ? -25.728 1.748 25.593 1.00 91.38 174 TYR A CA 1
ATOM 1472 C C . TYR A 1 174 ? -25.808 3.255 25.349 1.00 91.38 174 TYR A C 1
ATOM 1474 O O . TYR A 1 174 ? -26.745 3.890 25.828 1.00 91.38 174 TYR A O 1
ATOM 1482 N N . CYS A 1 175 ? -24.909 3.836 24.553 1.00 94.75 175 CYS A N 1
ATOM 1483 C CA . CYS A 1 175 ? -24.955 5.268 24.247 1.00 94.75 175 CYS A CA 1
ATOM 1484 C C . CYS A 1 175 ? -26.242 5.679 23.512 1.00 94.75 175 CYS A C 1
ATOM 1486 O O . CYS A 1 175 ? -26.749 6.778 23.741 1.00 94.75 175 CYS A O 1
ATOM 1488 N N . LEU A 1 176 ? -26.789 4.803 22.662 1.00 93.38 176 LEU A N 1
ATOM 1489 C CA . LEU A 1 176 ? -28.053 5.013 21.948 1.00 93.38 176 LEU A CA 1
ATOM 1490 C C . LEU A 1 176 ? -29.296 4.835 22.837 1.00 93.38 176 LEU A C 1
ATOM 1492 O O . LEU A 1 176 ? -30.377 5.311 22.481 1.00 93.38 176 LEU A O 1
ATOM 1496 N N . SER A 1 177 ? -29.162 4.198 24.002 1.00 90.06 177 SER A N 1
ATOM 1497 C CA . SER A 1 177 ? -30.263 4.033 24.949 1.00 90.06 177 SER A CA 1
ATOM 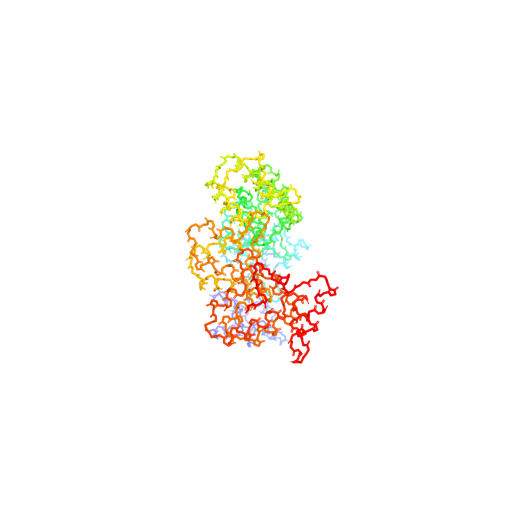1498 C C . SER A 1 177 ? -30.782 5.386 25.436 1.00 90.06 177 SER A C 1
ATOM 1500 O O . SER A 1 177 ? -30.028 6.258 25.881 1.00 90.06 177 SER A O 1
ATOM 1502 N N . ARG A 1 178 ? -32.111 5.549 25.432 1.00 80.75 178 ARG A N 1
ATOM 1503 C CA . ARG A 1 178 ? -32.776 6.755 25.955 1.00 80.75 178 ARG A CA 1
ATOM 1504 C C . ARG A 1 178 ? -32.546 6.955 27.460 1.00 80.75 178 ARG A C 1
ATOM 1506 O O . ARG A 1 178 ? -32.676 8.077 27.937 1.00 80.75 178 ARG A O 1
ATOM 1513 N N . LYS A 1 179 ? -32.174 5.898 28.195 1.00 81.75 179 LYS A N 1
ATOM 1514 C CA . LYS A 1 179 ? -32.022 5.925 29.660 1.00 81.75 179 LYS A CA 1
ATOM 1515 C C . LYS A 1 179 ? -30.828 6.761 30.134 1.00 81.75 179 LYS A C 1
ATOM 1517 O O . LYS A 1 179 ? -30.949 7.480 31.116 1.00 81.75 179 LYS A O 1
ATOM 1522 N N . LEU A 1 180 ? -29.694 6.705 29.432 1.00 75.50 180 LEU A N 1
ATOM 1523 C CA . LEU A 1 180 ? -28.427 7.277 29.915 1.00 75.50 180 LEU A CA 1
ATOM 1524 C C . LEU A 1 180 ? -28.252 8.778 29.656 1.00 75.50 180 LEU A C 1
ATOM 1526 O O . LEU A 1 180 ? -27.227 9.335 30.034 1.00 75.50 180 LEU A O 1
ATOM 1530 N N . LYS A 1 181 ? -29.222 9.436 29.003 1.00 86.62 181 LYS A N 1
ATOM 1531 C CA . LYS A 1 181 ? -29.161 10.867 28.639 1.00 86.62 181 LYS A CA 1
ATOM 1532 C C . LYS A 1 181 ? -27.818 11.298 28.004 1.00 86.62 181 LYS A C 1
ATOM 1534 O O . LYS A 1 181 ? -27.399 12.437 28.168 1.00 86.62 181 LYS A O 1
ATOM 1539 N N . VAL A 1 182 ? -27.153 10.409 27.255 1.00 94.19 182 VAL A N 1
ATOM 1540 C CA . VAL A 1 182 ? -25.913 10.738 26.527 1.00 94.19 182 VAL A CA 1
ATOM 1541 C C . VAL A 1 182 ? -26.227 11.735 25.412 1.00 94.19 182 VAL A C 1
ATOM 1543 O O . VAL A 1 182 ? -27.177 11.528 24.648 1.00 94.19 182 VAL A O 1
ATOM 1546 N N . SER A 1 183 ? -25.433 12.803 25.312 1.00 95.19 183 SER A N 1
ATOM 1547 C CA . SER A 1 183 ? -25.614 13.844 24.299 1.00 95.19 183 SER A CA 1
ATOM 1548 C C . SER A 1 183 ? -25.468 13.275 22.879 1.00 95.19 183 SER A C 1
ATOM 1550 O O . SER A 1 183 ? -24.738 12.310 22.638 1.00 95.19 183 SER A O 1
ATOM 1552 N N . VAL A 1 184 ? -26.131 13.896 21.897 1.00 93.25 184 VAL A N 1
ATOM 1553 C CA . VAL A 1 184 ? -25.976 13.522 20.476 1.00 93.25 184 VAL A CA 1
ATOM 1554 C C . VAL A 1 184 ? -24.514 13.649 20.036 1.00 93.25 184 VAL A C 1
ATOM 1556 O O . VAL A 1 184 ? -24.009 12.805 19.299 1.00 93.25 184 VAL A O 1
ATOM 1559 N N . ARG A 1 185 ? -23.809 14.667 20.540 1.00 95.00 185 ARG A N 1
ATOM 1560 C CA . ARG A 1 185 ? -22.396 14.913 20.242 1.00 95.00 185 ARG A CA 1
ATOM 1561 C C . ARG A 1 185 ? -21.509 13.762 20.727 1.00 95.00 185 ARG A C 1
ATOM 1563 O O . ARG A 1 185 ? -20.686 13.276 19.955 1.00 95.00 185 ARG A O 1
ATOM 1570 N N . MET A 1 186 ? -21.694 13.303 21.965 1.00 97.31 186 MET A N 1
ATOM 1571 C CA . MET A 1 186 ? -20.949 12.168 22.515 1.00 97.31 186 MET A CA 1
ATOM 1572 C C . MET A 1 186 ? -21.306 10.856 21.818 1.00 97.31 186 MET A C 1
ATOM 1574 O O . MET A 1 186 ? -20.409 10.079 21.504 1.00 97.31 186 MET A O 1
ATOM 1578 N N . ARG A 1 187 ? -22.587 10.622 21.499 1.00 96.44 187 ARG A N 1
ATOM 1579 C CA . ARG A 1 187 ? -23.002 9.450 20.704 1.00 96.44 187 ARG A CA 1
ATOM 1580 C C . ARG A 1 187 ? -22.269 9.401 19.367 1.00 96.44 187 ARG A C 1
ATOM 1582 O O . ARG A 1 187 ? -21.663 8.385 19.042 1.00 96.44 187 ARG A O 1
ATOM 1589 N N . ASN A 1 188 ? -22.268 10.513 18.632 1.00 95.62 188 ASN A N 1
ATOM 1590 C CA . ASN A 1 188 ? -21.576 10.606 17.350 1.00 95.62 188 ASN A CA 1
ATOM 1591 C C . ASN A 1 188 ? -20.066 10.393 17.511 1.00 95.62 188 ASN A C 1
ATOM 1593 O O . ASN A 1 188 ? -19.457 9.736 16.669 1.00 95.62 188 ASN A O 1
ATOM 1597 N N . PHE A 1 189 ? -19.459 10.890 18.595 1.00 97.25 189 PHE A N 1
ATOM 1598 C CA . PHE A 1 189 ? -18.053 10.629 18.903 1.00 97.25 189 PHE A CA 1
ATOM 1599 C C . PHE A 1 189 ? -17.784 9.133 19.115 1.00 97.25 189 PHE A C 1
ATOM 1601 O O . PHE A 1 189 ? -16.949 8.573 18.412 1.00 97.25 189 PHE A O 1
ATOM 1608 N N . VAL A 1 190 ? -18.532 8.472 20.004 1.00 98.00 190 VAL A N 1
ATOM 1609 C CA . VAL A 1 190 ? -18.384 7.032 20.290 1.00 98.00 190 VAL A CA 1
ATOM 1610 C C . VAL A 1 190 ? -18.551 6.188 19.023 1.00 98.00 190 VAL A C 1
ATOM 1612 O O . VAL A 1 190 ? -17.747 5.296 18.773 1.00 98.00 190 VAL A O 1
ATOM 1615 N N . ILE A 1 191 ? -19.552 6.494 18.192 1.00 97.88 191 ILE A N 1
ATOM 1616 C CA . ILE A 1 191 ? -19.828 5.763 16.944 1.00 97.88 191 ILE A CA 1
ATOM 1617 C C . ILE A 1 191 ? -18.696 5.952 15.920 1.00 97.88 191 ILE A C 1
ATOM 1619 O O . ILE A 1 191 ? -18.241 4.987 15.298 1.00 97.88 191 ILE A O 1
ATOM 1623 N N . SER A 1 192 ? -18.222 7.190 15.751 1.00 97.50 192 SER A N 1
ATOM 1624 C CA . SER A 1 192 ? -17.169 7.535 14.784 1.00 97.50 192 SER A CA 1
ATOM 1625 C C . SER A 1 192 ? -15.755 7.145 15.237 1.00 97.50 192 SER A C 1
ATOM 1627 O O . SER A 1 192 ? -14.856 7.078 14.409 1.00 97.50 192 SER A O 1
ATOM 1629 N N . HIS A 1 193 ? -15.551 6.845 16.523 1.00 97.88 193 HIS A N 1
ATOM 1630 C CA . HIS A 1 193 ? -14.257 6.450 17.103 1.00 97.88 193 HIS A CA 1
ATOM 1631 C C . HIS A 1 193 ? -14.299 5.040 17.710 1.00 97.88 193 HIS A C 1
ATOM 1633 O O . HIS A 1 193 ? -13.537 4.722 18.621 1.00 97.88 193 HIS A O 1
ATOM 1639 N N . PHE A 1 194 ? -15.222 4.201 17.232 1.00 98.12 194 PHE A N 1
ATOM 1640 C CA . PHE A 1 194 ? -15.498 2.891 17.817 1.00 98.12 194 PHE A CA 1
ATOM 1641 C C . PHE A 1 194 ? -14.277 1.958 17.823 1.00 98.12 194 PHE A C 1
ATOM 1643 O O . PHE A 1 194 ? -14.006 1.305 18.829 1.00 98.12 194 PHE A O 1
ATOM 1650 N N . ASP A 1 195 ? -13.516 1.934 16.731 1.00 97.00 195 ASP A N 1
ATOM 1651 C CA . ASP A 1 195 ? -12.238 1.229 16.625 1.00 97.00 195 ASP A CA 1
ATOM 1652 C C . ASP A 1 195 ? -11.126 2.168 16.137 1.00 97.00 195 ASP A C 1
ATOM 1654 O O . ASP A 1 195 ? -11.381 3.285 15.667 1.00 97.00 195 ASP A O 1
ATOM 1658 N N . GLN A 1 196 ? -9.876 1.717 16.259 1.00 95.19 196 GLN A N 1
ATOM 1659 C CA . GLN A 1 196 ? -8.708 2.536 15.944 1.00 95.19 196 GLN A CA 1
ATOM 1660 C C . GLN A 1 196 ? -8.656 2.950 14.468 1.00 95.19 196 GLN A C 1
ATOM 1662 O O . GLN A 1 196 ? -8.315 4.095 14.158 1.00 95.19 196 GLN A O 1
ATOM 1667 N N . LYS A 1 197 ? -9.010 2.041 13.551 1.00 96.50 197 LYS A N 1
ATOM 1668 C CA . LYS A 1 197 ? -8.986 2.287 12.103 1.00 96.50 197 LYS A CA 1
ATOM 1669 C C . LYS A 1 197 ? -9.979 3.387 11.731 1.00 96.50 197 LYS A C 1
ATOM 1671 O O . LYS A 1 197 ? -9.605 4.355 11.065 1.00 96.50 197 LYS A O 1
ATOM 1676 N N . ARG A 1 198 ? -11.224 3.274 12.204 1.00 97.38 198 ARG A N 1
ATOM 1677 C CA . ARG A 1 198 ? -12.285 4.269 12.006 1.00 97.38 198 ARG A CA 1
ATOM 1678 C C . ARG A 1 198 ? -11.915 5.604 12.644 1.00 97.38 198 ARG A C 1
ATOM 1680 O O . ARG A 1 198 ? -11.998 6.627 11.969 1.00 97.38 198 ARG A O 1
ATOM 1687 N N . SER A 1 199 ? -11.433 5.585 13.889 1.00 96.94 199 SER A N 1
ATOM 1688 C CA . SER A 1 199 ? -10.984 6.781 14.611 1.00 96.94 199 SER A CA 1
ATOM 1689 C C . SER A 1 199 ? -9.918 7.551 13.825 1.00 96.94 199 SER A C 1
ATOM 1691 O O . SER A 1 199 ? -10.031 8.762 13.657 1.00 96.94 199 SER A O 1
ATOM 1693 N N . ASN A 1 200 ? -8.895 6.868 13.305 1.00 96.81 200 ASN A N 1
ATOM 1694 C CA . ASN A 1 200 ? -7.825 7.511 12.537 1.00 96.81 200 ASN A CA 1
ATOM 1695 C C . ASN A 1 200 ? -8.350 8.178 11.259 1.00 96.81 200 ASN A C 1
ATOM 1697 O O . ASN A 1 200 ? -8.029 9.334 10.987 1.00 96.81 200 ASN A O 1
ATOM 1701 N N . ILE A 1 201 ? -9.185 7.470 10.492 1.00 98.12 201 ILE A N 1
ATOM 1702 C CA . ILE A 1 201 ? -9.778 7.996 9.254 1.00 98.12 201 ILE A CA 1
ATOM 1703 C C . ILE A 1 201 ? -10.631 9.228 9.547 1.00 98.12 201 ILE A C 1
ATOM 1705 O O . ILE A 1 201 ? -10.469 10.259 8.893 1.00 98.12 201 ILE A O 1
ATOM 1709 N N . VAL A 1 202 ? -11.505 9.142 10.552 1.00 97.56 202 VAL A N 1
ATOM 1710 C CA . VAL A 1 202 ? -12.374 10.249 10.962 1.00 97.56 202 VAL A CA 1
ATOM 1711 C C . VAL A 1 202 ? -11.554 11.464 11.386 1.00 97.56 202 VAL A C 1
ATOM 1713 O O . VAL A 1 202 ? -11.876 12.583 10.993 1.00 97.56 202 VAL A O 1
ATOM 1716 N N . GLU A 1 203 ? -10.473 11.270 12.135 1.00 96.69 203 GLU A N 1
ATOM 1717 C CA . GLU A 1 203 ? -9.602 12.364 12.564 1.00 96.69 203 GLU A CA 1
ATOM 1718 C C . GLU A 1 203 ? -8.891 13.043 11.387 1.00 96.69 203 GLU A C 1
ATOM 1720 O O . GLU A 1 203 ? -8.898 14.272 11.307 1.00 96.69 203 GLU A O 1
ATOM 1725 N N . TYR A 1 204 ? -8.362 12.290 10.416 1.00 98.12 204 TYR A N 1
ATOM 1726 C CA . TYR A 1 204 ? -7.772 12.900 9.217 1.00 98.12 204 TYR A CA 1
ATOM 1727 C C . TYR A 1 204 ? -8.802 13.659 8.370 1.00 98.12 204 TYR A C 1
ATOM 1729 O O . TYR A 1 204 ? -8.492 14.732 7.847 1.00 98.12 204 TYR A O 1
ATOM 1737 N N . ILE A 1 205 ? -10.034 13.146 8.276 1.00 97.88 205 ILE A N 1
ATOM 1738 C CA . ILE A 1 205 ? -11.143 13.818 7.585 1.00 97.88 205 ILE A CA 1
ATOM 1739 C C . ILE A 1 205 ? -11.502 15.130 8.283 1.00 97.88 205 ILE A C 1
ATOM 1741 O O . ILE A 1 205 ? -11.599 16.164 7.625 1.00 97.88 205 ILE A O 1
ATOM 1745 N N . ARG A 1 206 ? -11.653 15.117 9.614 1.00 95.88 206 ARG A N 1
ATOM 1746 C CA . ARG A 1 206 ? -11.970 16.320 10.404 1.00 95.88 206 ARG A CA 1
ATOM 1747 C C . ARG A 1 206 ? -10.890 17.393 10.298 1.00 95.88 206 ARG A C 1
ATOM 1749 O O . ARG A 1 206 ? -11.208 18.576 10.315 1.00 95.88 206 ARG A O 1
ATOM 1756 N N . LEU A 1 207 ? -9.629 16.982 10.187 1.00 96.69 207 LEU A N 1
ATOM 1757 C CA . LEU A 1 207 ? -8.496 17.886 9.987 1.00 96.69 207 LEU A CA 1
ATOM 1758 C C . LEU A 1 207 ? -8.344 18.356 8.530 1.00 96.69 207 LEU A C 1
ATOM 1760 O O . LEU A 1 207 ? -7.450 19.149 8.254 1.00 96.69 207 LEU A O 1
ATOM 1764 N N . ASN A 1 208 ? -9.189 17.885 7.601 1.00 95.88 208 ASN A N 1
ATOM 1765 C CA . ASN A 1 208 ? -9.084 18.142 6.162 1.00 95.88 208 ASN A CA 1
ATOM 1766 C C . ASN A 1 208 ? -7.694 17.791 5.570 1.00 95.88 208 ASN A C 1
ATOM 1768 O O . ASN A 1 208 ? -7.265 18.365 4.571 1.00 95.88 208 ASN A O 1
ATOM 1772 N N . ASP A 1 209 ? -6.992 16.809 6.150 1.00 96.25 209 ASP A N 1
ATOM 1773 C CA . ASP A 1 209 ? -5.634 16.412 5.754 1.00 96.25 209 ASP A CA 1
ATOM 1774 C C . ASP A 1 209 ? -5.668 15.232 4.766 1.00 96.25 209 ASP A C 1
ATOM 1776 O O . ASP A 1 209 ? -5.455 14.067 5.118 1.00 96.25 209 ASP A O 1
ATOM 1780 N N . THR A 1 210 ? -5.968 15.529 3.496 1.00 95.25 210 THR A N 1
ATOM 1781 C CA . THR A 1 210 ? -6.063 14.516 2.425 1.00 95.25 210 THR A CA 1
ATOM 1782 C C . THR A 1 210 ? -4.747 13.768 2.211 1.00 95.25 210 THR A C 1
ATOM 1784 O O . THR A 1 210 ? -4.758 12.588 1.861 1.00 95.25 210 THR A O 1
ATOM 1787 N N . LYS A 1 211 ? -3.603 14.417 2.466 1.00 93.38 211 LYS A N 1
ATOM 1788 C CA . LYS A 1 211 ? -2.274 13.808 2.329 1.00 93.38 211 LYS A CA 1
ATOM 1789 C C . LYS A 1 211 ? -2.065 12.712 3.368 1.00 93.38 211 LYS A C 1
ATOM 1791 O O . LYS A 1 211 ? -1.717 11.592 2.991 1.00 93.38 211 LYS A O 1
ATOM 1796 N N . LYS A 1 212 ? -2.303 13.003 4.654 1.00 95.56 212 LYS A N 1
ATOM 1797 C CA . LYS A 1 212 ? -2.183 11.990 5.716 1.00 95.56 212 LYS A CA 1
ATOM 1798 C C . LYS A 1 212 ? -3.216 10.885 5.565 1.00 95.56 212 LYS A C 1
ATOM 1800 O O . LYS A 1 212 ? -2.853 9.724 5.726 1.00 95.56 212 LYS A O 1
ATOM 1805 N N . LEU A 1 213 ? -4.451 11.217 5.183 1.00 96.94 213 LEU A N 1
ATOM 1806 C CA . LEU A 1 213 ? -5.477 10.209 4.927 1.00 96.94 213 LEU A CA 1
ATOM 1807 C C . LEU A 1 213 ? -5.070 9.264 3.784 1.00 96.94 213 LEU A C 1
ATOM 1809 O O . LEU A 1 213 ? -5.113 8.051 3.958 1.00 96.94 213 LEU A O 1
ATOM 1813 N N . ASN A 1 214 ? -4.620 9.798 2.642 1.00 93.06 214 ASN A N 1
ATOM 1814 C CA . ASN A 1 214 ? -4.155 8.992 1.507 1.00 93.06 214 ASN A CA 1
ATOM 1815 C C . ASN A 1 214 ? -2.968 8.100 1.887 1.00 93.06 214 ASN A C 1
ATOM 1817 O O . ASN A 1 214 ? -2.939 6.924 1.529 1.00 93.06 214 ASN A O 1
ATOM 1821 N N . LYS A 1 215 ? -1.998 8.650 2.629 1.00 94.56 215 LYS A N 1
ATOM 1822 C CA . LYS A 1 215 ? -0.853 7.887 3.132 1.00 94.56 215 LYS A CA 1
ATOM 1823 C C . LYS A 1 215 ? -1.320 6.728 4.018 1.00 94.56 215 LYS A C 1
ATOM 1825 O O . LYS A 1 215 ? -0.977 5.586 3.736 1.00 94.56 215 LYS A O 1
ATOM 1830 N N . TYR A 1 216 ? -2.172 7.011 5.003 1.00 95.69 216 TYR A N 1
ATOM 1831 C CA . TYR A 1 216 ? -2.716 6.006 5.915 1.00 95.69 216 TYR A CA 1
ATOM 1832 C C . TYR A 1 216 ? -3.488 4.901 5.179 1.00 95.69 216 TYR A C 1
ATOM 1834 O O . TYR A 1 216 ? -3.281 3.721 5.451 1.00 95.69 216 TYR A O 1
ATOM 1842 N N . ILE A 1 217 ? -4.326 5.274 4.205 1.00 93.44 217 ILE A N 1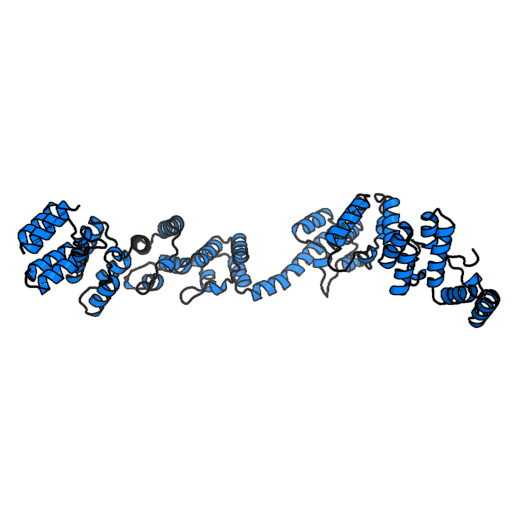
ATOM 1843 C CA . ILE A 1 217 ? -5.070 4.334 3.356 1.00 93.44 217 ILE A CA 1
ATOM 1844 C C . ILE A 1 217 ? -4.125 3.398 2.596 1.00 93.44 217 ILE A C 1
ATOM 1846 O O . ILE A 1 217 ? -4.387 2.202 2.524 1.00 93.44 217 ILE A O 1
ATOM 1850 N N . ARG A 1 218 ? -3.043 3.934 2.016 1.00 89.25 218 ARG A N 1
ATOM 1851 C CA . ARG A 1 218 ? -2.067 3.155 1.238 1.00 89.25 218 ARG A CA 1
ATOM 1852 C C . ARG A 1 218 ? -1.264 2.204 2.114 1.00 89.25 218 ARG A C 1
ATOM 1854 O O . ARG A 1 218 ? -1.179 1.033 1.780 1.00 89.25 218 ARG A O 1
ATOM 1861 N N . GLU A 1 219 ? -0.717 2.700 3.220 1.00 93.00 219 GLU A N 1
ATOM 1862 C CA . GLU A 1 219 ? 0.134 1.914 4.125 1.00 93.00 219 GLU A CA 1
ATOM 1863 C C . GLU A 1 219 ? -0.617 0.764 4.805 1.00 93.00 219 GLU A C 1
ATOM 1865 O O . GLU A 1 219 ? 0.000 -0.221 5.190 1.00 93.00 219 GLU A O 1
ATOM 1870 N N . ASN A 1 220 ? -1.938 0.885 4.955 1.00 92.88 220 ASN A N 1
ATOM 1871 C CA . ASN A 1 220 ? -2.773 -0.102 5.643 1.00 92.88 220 ASN A CA 1
ATOM 1872 C C . ASN A 1 220 ? -3.752 -0.823 4.699 1.00 92.88 220 ASN A C 1
ATOM 1874 O O . ASN A 1 220 ? -4.671 -1.485 5.178 1.00 92.88 220 ASN A O 1
ATOM 1878 N N . GLU A 1 221 ? -3.612 -0.633 3.382 1.00 91.12 221 GLU A N 1
ATOM 1879 C CA . GLU A 1 221 ? -4.455 -1.246 2.340 1.00 91.12 221 GLU A CA 1
ATOM 1880 C C . GLU A 1 221 ? -5.967 -1.126 2.612 1.00 91.12 221 GLU A C 1
ATOM 1882 O O . GLU A 1 221 ? -6.755 -2.060 2.465 1.00 91.12 221 GLU A O 1
ATOM 1887 N N . ILE A 1 222 ? -6.394 0.058 3.053 1.00 91.50 222 ILE A N 1
ATOM 1888 C CA . ILE A 1 222 ? -7.762 0.275 3.522 1.00 91.50 222 ILE A CA 1
ATOM 1889 C C . ILE A 1 222 ? -8.691 0.598 2.356 1.00 91.50 222 ILE A C 1
ATOM 1891 O O . ILE A 1 222 ? -8.487 1.576 1.644 1.00 91.50 222 ILE A O 1
ATOM 1895 N N . GLU A 1 223 ? -9.802 -0.127 2.248 1.00 92.31 223 GLU A N 1
ATOM 1896 C CA . GLU A 1 223 ? -10.965 0.356 1.505 1.00 92.31 223 GLU A CA 1
ATOM 1897 C C . GLU A 1 223 ? -11.873 1.184 2.427 1.00 92.31 223 GLU A C 1
ATOM 1899 O O . GLU A 1 223 ? -12.264 0.730 3.507 1.00 92.31 223 GLU A O 1
ATOM 1904 N N . LEU A 1 224 ? -12.170 2.431 2.046 1.00 94.44 224 LEU A N 1
ATOM 1905 C CA . LEU A 1 224 ? -12.888 3.370 2.915 1.00 94.44 224 LEU A CA 1
ATOM 1906 C C . LEU A 1 224 ? -14.327 2.929 3.212 1.00 94.44 224 LEU A C 1
ATOM 1908 O O . LEU A 1 224 ? -14.813 3.173 4.311 1.00 94.44 224 LEU A O 1
ATOM 1912 N N . ASN A 1 225 ? -15.004 2.252 2.285 1.00 94.81 225 ASN A N 1
ATOM 1913 C CA . ASN A 1 225 ? -16.334 1.681 2.516 1.00 94.81 225 ASN A CA 1
ATOM 1914 C C . ASN A 1 225 ? -16.363 0.609 3.630 1.00 94.81 225 ASN A C 1
ATOM 1916 O O . ASN A 1 225 ? -17.405 0.425 4.255 1.00 94.81 225 ASN A O 1
ATOM 1920 N N . MET A 1 226 ? -15.245 -0.077 3.909 1.00 94.88 226 MET A N 1
ATOM 1921 C CA . MET A 1 226 ? -15.180 -1.179 4.880 1.00 94.88 226 MET A CA 1
ATOM 1922 C C . MET A 1 226 ? -15.275 -0.720 6.335 1.00 94.88 226 MET A C 1
ATOM 1924 O O . MET A 1 226 ? -15.428 -1.553 7.222 1.00 94.88 226 MET A O 1
ATOM 1928 N N . ILE A 1 227 ? -15.158 0.582 6.614 1.00 95.75 227 ILE A N 1
ATOM 1929 C CA . ILE A 1 227 ? -15.334 1.087 7.984 1.00 95.75 227 ILE A CA 1
ATOM 1930 C C . ILE A 1 227 ? -16.803 1.311 8.343 1.00 95.75 227 ILE A C 1
ATOM 1932 O O . ILE A 1 227 ? -17.095 1.616 9.503 1.00 95.75 227 ILE A O 1
ATOM 1936 N N . ASN A 1 228 ? -17.703 1.197 7.364 1.00 96.50 228 ASN A N 1
ATOM 1937 C CA . ASN A 1 228 ? -19.133 1.324 7.584 1.00 96.50 228 ASN A CA 1
ATOM 1938 C C . ASN A 1 228 ? -19.692 0.107 8.318 1.00 96.50 228 ASN A C 1
ATOM 1940 O O . ASN A 1 228 ? -19.233 -1.018 8.137 1.00 96.50 228 ASN A O 1
ATOM 1944 N N . ASP A 1 229 ? -20.733 0.340 9.103 1.00 96.38 229 ASP A N 1
ATOM 1945 C CA . ASP A 1 229 ? -21.536 -0.693 9.744 1.00 96.38 229 ASP A CA 1
ATOM 1946 C C . ASP A 1 229 ? -22.985 -0.202 9.917 1.00 96.38 229 ASP A C 1
ATOM 1948 O O . ASP A 1 229 ? -23.397 0.801 9.333 1.00 96.38 229 ASP A O 1
ATOM 1952 N N . ASN A 1 230 ? -23.771 -0.905 10.733 1.00 96.50 230 ASN A N 1
ATOM 1953 C CA . ASN A 1 230 ? -25.170 -0.556 10.997 1.00 96.50 230 ASN A CA 1
ATOM 1954 C C . ASN A 1 230 ? -25.357 0.781 11.741 1.00 96.50 230 ASN A C 1
ATOM 1956 O O . ASN A 1 230 ? -26.478 1.278 11.819 1.00 96.50 230 ASN A O 1
ATOM 1960 N N . TYR A 1 231 ? -24.296 1.347 12.317 1.00 96.56 231 TYR A N 1
ATOM 1961 C CA . TYR A 1 231 ? -24.330 2.575 13.110 1.00 96.56 231 TYR A CA 1
ATOM 1962 C C . TYR A 1 231 ? -23.552 3.724 12.463 1.00 96.56 231 TYR A C 1
ATOM 1964 O O . TYR A 1 231 ? -23.810 4.885 12.781 1.00 96.56 231 TYR A O 1
ATOM 1972 N N . PHE A 1 232 ? -22.604 3.424 11.574 1.00 97.69 232 PHE A N 1
ATOM 1973 C CA . PHE A 1 232 ? -21.717 4.396 10.956 1.00 97.69 232 PHE A CA 1
ATOM 1974 C C . PHE A 1 232 ? -21.686 4.256 9.434 1.00 97.69 232 PHE A C 1
ATOM 1976 O O . PHE A 1 232 ? -21.389 3.193 8.893 1.00 97.69 232 PHE A O 1
ATOM 1983 N N . ASN A 1 233 ? -21.911 5.374 8.744 1.00 97.94 233 ASN A N 1
ATOM 1984 C CA . ASN A 1 233 ? -21.700 5.503 7.310 1.00 97.94 233 ASN A CA 1
ATOM 1985 C C . ASN A 1 233 ? -20.787 6.702 7.041 1.00 97.94 233 ASN A C 1
ATOM 1987 O O . ASN A 1 233 ? -21.128 7.838 7.376 1.00 97.94 233 ASN A O 1
ATOM 1991 N N . LEU A 1 234 ? -19.634 6.449 6.426 1.00 97.75 234 LEU A N 1
ATOM 1992 C CA . LEU A 1 234 ? -18.612 7.456 6.169 1.00 97.75 234 LEU A CA 1
ATOM 1993 C C . LEU A 1 234 ? -19.103 8.573 5.243 1.00 97.75 234 LEU A C 1
ATOM 1995 O O . LEU A 1 234 ? -18.788 9.734 5.483 1.00 97.75 234 LEU A O 1
ATOM 1999 N N . LEU A 1 235 ? -19.888 8.259 4.206 1.00 96.69 235 LEU A N 1
ATOM 2000 C CA . LEU A 1 235 ? -20.411 9.284 3.299 1.00 96.69 235 LEU A CA 1
ATOM 2001 C C . LEU A 1 235 ? -21.429 10.169 4.009 1.00 96.69 235 LEU A C 1
ATOM 2003 O O . LEU A 1 235 ? -21.352 11.388 3.877 1.00 96.69 235 LEU A O 1
ATOM 2007 N N . THR A 1 236 ? -22.334 9.582 4.796 1.00 97.19 236 THR A N 1
ATOM 2008 C CA . THR A 1 236 ? -23.278 10.343 5.626 1.00 97.19 236 THR A CA 1
ATOM 2009 C C . THR A 1 236 ? -22.535 11.226 6.622 1.00 97.19 236 THR A C 1
ATOM 2011 O O . THR A 1 236 ? -22.851 12.405 6.735 1.00 97.19 236 THR A O 1
ATOM 2014 N N . TYR A 1 237 ? -21.501 10.692 7.279 1.00 97.19 237 TYR A N 1
ATOM 2015 C CA . TYR A 1 237 ? -20.630 11.464 8.162 1.00 97.19 237 TYR A CA 1
ATOM 2016 C C . TYR A 1 237 ? -19.973 12.637 7.416 1.00 97.19 237 TYR A C 1
ATOM 2018 O O . TYR A 1 237 ? -19.994 13.765 7.893 1.00 97.19 237 TYR A O 1
ATOM 2026 N N . CYS A 1 238 ? -19.442 12.416 6.212 1.00 96.06 238 CYS A N 1
ATOM 2027 C CA . CYS A 1 238 ? -18.814 13.475 5.423 1.00 96.06 238 CYS A CA 1
ATOM 2028 C C . CYS A 1 238 ? -19.776 14.576 4.956 1.00 96.06 238 CYS A C 1
ATOM 2030 O O . CYS A 1 238 ? -19.337 15.708 4.773 1.00 96.06 238 CYS A O 1
ATOM 2032 N N . HIS A 1 239 ? -21.057 14.261 4.754 1.00 94.06 239 HIS A N 1
ATOM 2033 C CA . HIS A 1 239 ? -22.072 15.222 4.309 1.00 94.06 239 HIS A CA 1
ATOM 2034 C C . HIS A 1 239 ? -22.799 15.922 5.462 1.00 94.06 239 HIS A C 1
ATOM 2036 O O . HIS A 1 239 ? -23.605 16.814 5.218 1.00 94.06 239 HIS A O 1
ATOM 2042 N N . ASP A 1 240 ? -22.517 15.552 6.709 1.00 93.19 240 ASP A N 1
ATOM 2043 C CA . ASP A 1 240 ? -23.073 16.238 7.866 1.00 93.19 240 ASP A CA 1
ATOM 2044 C C . ASP A 1 240 ? -22.381 17.593 8.067 1.00 93.19 240 ASP A C 1
ATOM 2046 O O . ASP A 1 240 ? -21.205 17.681 8.436 1.00 93.19 240 ASP A O 1
ATOM 2050 N N . GLU A 1 241 ? -23.133 18.670 7.849 1.00 91.75 241 GLU A N 1
ATOM 2051 C CA . GLU A 1 241 ? -22.634 20.045 7.942 1.00 91.75 241 GLU A CA 1
ATOM 2052 C C . GLU A 1 241 ? -22.100 20.403 9.341 1.00 91.75 241 GLU A C 1
ATOM 2054 O O . GLU A 1 241 ? -21.235 21.269 9.474 1.00 91.75 241 GLU A O 1
ATOM 2059 N N . ARG A 1 242 ? -22.509 19.676 10.393 1.00 90.56 242 ARG A N 1
ATOM 2060 C CA . ARG A 1 242 ? -21.991 19.857 11.764 1.00 90.56 242 ARG A CA 1
ATOM 2061 C C . ARG A 1 242 ? -20.516 19.477 11.905 1.00 90.56 242 ARG A C 1
ATOM 2063 O O . ARG A 1 242 ? -19.901 19.773 12.930 1.00 90.56 242 ARG A O 1
ATOM 2070 N N . HIS A 1 243 ? -19.951 18.767 10.929 1.00 91.69 243 HIS A N 1
ATOM 2071 C CA . HIS A 1 243 ? -18.555 18.338 10.945 1.00 91.69 243 HIS A CA 1
ATOM 2072 C C . HIS A 1 243 ? -17.611 19.284 10.197 1.00 91.69 243 HIS A C 1
ATOM 2074 O O . HIS A 1 243 ? -16.400 19.109 10.322 1.00 91.69 243 HIS A O 1
ATOM 2080 N N . HIS A 1 244 ? -18.131 20.292 9.481 1.00 92.94 244 HIS A N 1
ATOM 2081 C CA . HIS A 1 244 ? -17.339 21.295 8.752 1.00 92.94 244 HIS A CA 1
ATOM 2082 C C . HIS A 1 244 ? -16.259 20.685 7.833 1.00 92.94 244 HIS A C 1
ATOM 2084 O O . HIS A 1 244 ? -15.124 21.161 7.751 1.00 92.94 244 HIS A O 1
ATOM 2090 N N . ILE A 1 245 ? -16.604 19.591 7.151 1.00 96.12 245 ILE A N 1
ATOM 2091 C CA . ILE A 1 245 ? -15.698 18.901 6.227 1.00 96.12 245 ILE A CA 1
ATOM 2092 C C . ILE A 1 245 ? -15.687 19.660 4.899 1.00 96.12 245 ILE A C 1
ATOM 2094 O O . ILE A 1 245 ? -16.739 19.950 4.332 1.00 96.12 245 ILE A O 1
ATOM 2098 N N . SER A 1 246 ? -14.496 19.985 4.397 1.00 95.44 246 SER A N 1
ATOM 2099 C CA . SER A 1 246 ? -14.330 20.733 3.147 1.00 95.44 246 SER A CA 1
ATOM 2100 C C . SER A 1 246 ? -14.823 19.945 1.931 1.00 95.44 246 SER A C 1
ATOM 2102 O O . SER A 1 246 ? -14.724 18.717 1.892 1.00 95.44 246 SER A O 1
ATOM 2104 N N . SER A 1 247 ? -15.271 20.646 0.885 1.00 93.75 247 SER A N 1
ATOM 2105 C CA . SER A 1 247 ? -15.665 20.019 -0.386 1.00 93.75 247 SER A CA 1
ATOM 2106 C C . SER A 1 247 ? -14.542 19.174 -0.995 1.00 93.75 247 SER A C 1
ATOM 2108 O O . SER A 1 247 ? -14.804 18.080 -1.482 1.00 93.75 247 SER A O 1
ATOM 2110 N N . GLN A 1 248 ? -13.287 19.626 -0.887 1.00 93.88 248 GLN A N 1
ATOM 2111 C CA . GLN A 1 248 ? -12.116 18.875 -1.350 1.00 93.88 248 GLN A CA 1
ATOM 2112 C C . GLN A 1 248 ? -11.958 17.538 -0.611 1.00 93.88 248 GLN A C 1
ATOM 2114 O O . GLN A 1 248 ? -11.674 16.515 -1.231 1.00 93.88 248 GLN A O 1
ATOM 2119 N N . MET A 1 249 ? -12.151 17.522 0.711 1.00 97.00 249 MET A N 1
ATOM 2120 C CA . MET A 1 249 ? -12.111 16.284 1.490 1.00 97.00 249 MET A CA 1
ATOM 2121 C C . MET A 1 249 ? -13.310 15.380 1.169 1.00 97.00 249 MET A C 1
ATOM 2123 O O . MET A 1 249 ? -13.124 14.174 1.014 1.00 97.00 249 MET A O 1
ATOM 2127 N N . LYS A 1 250 ? -14.521 15.940 1.008 1.00 95.50 250 LYS A N 1
ATOM 2128 C CA . LYS A 1 250 ? -15.709 15.180 0.570 1.00 95.50 250 LYS A CA 1
ATOM 2129 C C . LYS A 1 250 ? -15.437 14.495 -0.777 1.00 95.50 250 LYS A C 1
ATOM 2131 O O . LYS A 1 250 ? -15.644 13.289 -0.905 1.00 95.50 250 LYS A O 1
ATOM 2136 N N . GLU A 1 251 ? -14.900 15.231 -1.751 1.00 90.75 251 GLU A N 1
ATOM 2137 C CA . GLU A 1 251 ? -14.520 14.692 -3.058 1.00 90.75 251 GLU A CA 1
ATOM 2138 C C . GLU A 1 251 ? -13.442 13.611 -2.929 1.00 90.75 251 GLU A C 1
ATOM 2140 O O . GLU A 1 251 ? -13.601 12.523 -3.482 1.00 90.75 251 GLU A O 1
ATOM 2145 N N . PHE A 1 252 ? -12.384 13.859 -2.150 1.00 93.69 252 PHE A N 1
ATOM 2146 C CA . PHE A 1 252 ? -11.333 12.874 -1.904 1.00 93.69 252 PHE A CA 1
ATOM 2147 C C . PHE A 1 252 ? -11.905 11.560 -1.355 1.00 93.69 252 PHE A C 1
ATOM 2149 O O . PHE A 1 252 ? -11.573 10.485 -1.863 1.00 93.69 252 PHE A O 1
ATOM 2156 N N . VAL A 1 253 ? -12.784 11.632 -0.349 1.00 94.69 253 VAL A N 1
ATOM 2157 C CA . VAL A 1 253 ? -13.437 10.453 0.234 1.00 94.69 253 VAL A CA 1
ATOM 2158 C C . VAL A 1 253 ? -14.273 9.730 -0.818 1.00 94.69 253 VAL A C 1
ATOM 2160 O O . VAL A 1 253 ? -14.146 8.518 -0.930 1.00 94.69 253 VAL A O 1
ATOM 2163 N N . ILE A 1 254 ? -15.058 10.441 -1.635 1.00 90.50 254 ILE A N 1
ATOM 2164 C CA . ILE A 1 254 ? -15.879 9.847 -2.707 1.00 90.50 254 ILE A CA 1
ATOM 2165 C C . ILE A 1 254 ? -15.015 9.134 -3.757 1.00 90.50 254 ILE A C 1
ATOM 2167 O O . ILE A 1 254 ? -15.344 8.022 -4.182 1.00 90.50 254 ILE A O 1
ATOM 2171 N N . GLN A 1 255 ? -13.910 9.754 -4.178 1.00 85.69 255 GLN A N 1
ATOM 2172 C CA . GLN A 1 255 ? -12.996 9.197 -5.180 1.00 85.69 255 GLN A CA 1
ATOM 2173 C C . GLN A 1 255 ? -12.260 7.951 -4.664 1.00 85.69 255 GLN A C 1
ATOM 2175 O O . GLN A 1 255 ? -12.004 7.027 -5.435 1.00 85.69 255 GLN A O 1
ATOM 2180 N N . ASN A 1 256 ? -11.959 7.906 -3.364 1.00 89.25 256 ASN A N 1
ATOM 2181 C CA . ASN A 1 256 ? -11.261 6.796 -2.708 1.00 89.25 256 ASN A CA 1
ATOM 2182 C C . ASN A 1 256 ? -12.209 5.842 -1.962 1.00 89.25 256 ASN A C 1
ATOM 2184 O O . ASN A 1 256 ? -11.747 4.972 -1.226 1.00 89.25 256 ASN A O 1
ATOM 2188 N N . TYR A 1 257 ? -13.525 6.004 -2.133 1.00 90.88 257 TYR A N 1
ATOM 2189 C CA . TYR A 1 257 ? -14.522 5.273 -1.353 1.00 90.88 257 TYR A CA 1
ATOM 2190 C C . TYR A 1 257 ? -14.493 3.768 -1.638 1.00 90.88 257 TYR A C 1
ATOM 2192 O O . TYR A 1 257 ? -14.565 2.960 -0.715 1.00 90.88 257 TYR A O 1
ATOM 2200 N N . TYR A 1 258 ? -14.329 3.422 -2.918 1.00 87.25 258 TYR A N 1
ATOM 2201 C CA . TYR A 1 258 ? -14.113 2.061 -3.394 1.00 87.25 258 TYR A CA 1
ATOM 2202 C C . TYR A 1 258 ? -12.750 1.945 -4.074 1.00 87.25 258 TYR A C 1
ATOM 2204 O O . TYR A 1 258 ? -12.359 2.818 -4.857 1.00 87.25 258 TYR A O 1
ATOM 2212 N N . ASN A 1 259 ? -12.065 0.821 -3.866 1.00 76.44 259 ASN A N 1
ATOM 2213 C CA . ASN A 1 259 ? -10.743 0.588 -4.452 1.00 76.44 259 ASN A CA 1
ATOM 2214 C C . ASN A 1 259 ? -10.775 0.555 -5.990 1.00 76.44 259 ASN A C 1
ATOM 2216 O O . ASN A 1 259 ? -9.872 1.086 -6.638 1.00 76.44 259 ASN A O 1
ATOM 2220 N N . HIS A 1 260 ? -11.827 -0.012 -6.591 1.00 70.81 260 HIS A N 1
ATOM 2221 C CA . HIS A 1 260 ? -11.983 -0.038 -8.051 1.00 70.81 260 HIS A CA 1
ATOM 2222 C C . HIS A 1 260 ? -12.154 1.376 -8.630 1.00 70.81 260 HIS A C 1
ATOM 2224 O O . HIS A 1 260 ? -11.520 1.716 -9.625 1.00 70.81 260 HIS A O 1
ATOM 2230 N N . ARG A 1 261 ? -12.946 2.234 -7.972 1.00 68.94 261 ARG A N 1
ATOM 2231 C CA . ARG A 1 261 ? -13.180 3.617 -8.407 1.00 68.94 261 ARG A CA 1
ATOM 2232 C C . ARG A 1 261 ? -11.897 4.432 -8.342 1.00 68.94 261 ARG A C 1
ATOM 2234 O O . ARG A 1 261 ? -11.585 5.148 -9.289 1.00 68.94 261 ARG A O 1
ATOM 2241 N N . ARG A 1 262 ? -11.124 4.263 -7.266 1.00 69.88 262 ARG A N 1
ATOM 2242 C CA . ARG A 1 262 ? -9.796 4.860 -7.122 1.00 69.88 262 ARG A CA 1
ATOM 2243 C C . ARG A 1 262 ? -8.885 4.455 -8.278 1.00 69.88 262 ARG A C 1
ATOM 2245 O O . ARG A 1 262 ? -8.308 5.340 -8.895 1.00 69.88 262 ARG A O 1
ATOM 2252 N N . LYS A 1 263 ? -8.798 3.154 -8.590 1.00 66.06 263 LYS A N 1
ATOM 2253 C CA . LYS A 1 263 ? -7.991 2.632 -9.709 1.00 66.06 263 LYS A CA 1
ATOM 2254 C C . LYS A 1 263 ? -8.396 3.267 -11.041 1.00 66.06 263 LYS A C 1
ATOM 2256 O O . LYS A 1 263 ? -7.543 3.819 -11.726 1.00 66.06 263 LYS A O 1
ATOM 2261 N N . VAL A 1 264 ? -9.690 3.284 -11.359 1.00 59.19 264 VAL A N 1
ATOM 2262 C CA . VAL A 1 264 ? -10.212 3.895 -12.593 1.00 59.19 264 VAL A CA 1
ATOM 2263 C C . VAL A 1 264 ? -9.896 5.392 -12.659 1.00 59.19 264 VAL A C 1
ATOM 2265 O O . VAL A 1 264 ? -9.408 5.874 -13.674 1.00 59.19 264 VAL A O 1
ATOM 2268 N N . ILE A 1 265 ? -10.095 6.136 -11.568 1.00 60.78 265 ILE A N 1
ATOM 2269 C CA . ILE A 1 265 ? -9.776 7.570 -11.522 1.00 60.78 265 ILE A CA 1
ATOM 2270 C C . ILE A 1 265 ? -8.277 7.808 -11.698 1.00 60.78 265 ILE A C 1
ATOM 2272 O O . ILE A 1 265 ? -7.900 8.716 -12.435 1.00 60.78 265 ILE A O 1
ATOM 2276 N N . THR A 1 266 ? -7.420 7.010 -11.058 1.00 60.75 266 THR A N 1
ATOM 2277 C CA . THR A 1 266 ? -5.968 7.120 -11.246 1.00 60.75 266 THR A CA 1
ATOM 2278 C C . THR A 1 266 ? -5.548 6.785 -12.673 1.00 60.75 266 THR A C 1
ATOM 2280 O O . THR A 1 266 ? -4.682 7.468 -13.201 1.00 60.75 266 THR A O 1
ATOM 2283 N N . MET A 1 267 ? -6.195 5.811 -13.318 1.00 56.34 267 MET A N 1
ATOM 2284 C CA . MET A 1 267 ? -5.907 5.441 -14.708 1.00 56.34 267 MET A CA 1
ATOM 2285 C C . MET A 1 267 ? -6.367 6.514 -15.702 1.00 56.34 267 MET A C 1
ATOM 2287 O O . MET A 1 267 ? -5.675 6.765 -16.677 1.00 56.34 267 MET A O 1
ATOM 2291 N N . ILE A 1 268 ? -7.498 7.180 -15.448 1.00 56.62 268 ILE A N 1
ATOM 2292 C CA . ILE A 1 268 ? -8.049 8.188 -16.366 1.00 56.62 268 ILE A CA 1
ATOM 2293 C C . ILE A 1 268 ? -7.410 9.563 -16.152 1.00 56.62 268 ILE A C 1
ATOM 2295 O O . ILE A 1 268 ? -7.030 10.229 -17.107 1.00 56.62 268 ILE A O 1
ATOM 2299 N N . LYS A 1 269 ? -7.315 10.038 -14.905 1.00 57.28 269 LYS A N 1
ATOM 2300 C CA . LYS A 1 269 ? -6.911 11.427 -14.639 1.00 57.28 269 LYS A CA 1
ATOM 2301 C C . LYS A 1 269 ? -5.404 11.631 -14.756 1.00 57.28 269 LYS A C 1
ATOM 2303 O O . LYS A 1 269 ? -4.975 12.680 -15.221 1.00 57.28 269 LYS A O 1
ATOM 2308 N N . TYR A 1 270 ? -4.604 10.670 -14.303 1.00 64.38 270 TYR A N 1
ATOM 2309 C CA . TYR A 1 270 ? -3.173 10.899 -14.112 1.00 64.38 270 TYR A CA 1
ATOM 2310 C C . TYR A 1 270 ? -2.404 11.113 -15.430 1.00 64.38 270 TYR A C 1
ATOM 2312 O O . TYR A 1 270 ? -1.714 12.128 -15.521 1.00 64.38 270 TYR A O 1
ATOM 2320 N N . PRO A 1 271 ? -2.590 10.289 -16.483 1.00 65.06 271 PRO A N 1
ATOM 2321 C CA . PRO A 1 271 ? -1.899 10.507 -17.759 1.00 65.06 271 PRO A CA 1
ATOM 2322 C C . PRO A 1 271 ? -2.314 11.820 -18.444 1.00 65.06 271 PRO A C 1
ATOM 2324 O O . PRO A 1 271 ? -1.472 12.536 -18.980 1.00 65.06 271 PRO A O 1
ATOM 2327 N N . ILE A 1 272 ? -3.598 12.194 -18.355 1.00 72.81 272 ILE A N 1
ATOM 2328 C CA . ILE A 1 272 ? -4.138 13.403 -19.000 1.00 72.81 272 ILE A CA 1
ATOM 2329 C C . ILE A 1 272 ? -3.535 14.681 -18.400 1.00 72.81 272 ILE A C 1
ATOM 2331 O O . ILE A 1 272 ? -3.134 15.575 -19.145 1.00 72.81 272 ILE A O 1
ATOM 2335 N N . PHE A 1 273 ? -3.451 14.786 -17.069 1.00 75.75 273 PHE A N 1
ATOM 2336 C CA . PHE A 1 273 ? -2.890 15.982 -16.428 1.00 75.75 273 PHE A CA 1
ATOM 2337 C C . PHE A 1 273 ? -1.382 16.118 -16.670 1.00 75.75 273 PHE A C 1
ATOM 2339 O O . PHE A 1 273 ? -0.925 17.214 -16.986 1.00 75.75 273 PHE A O 1
ATOM 2346 N N . LEU A 1 274 ? -0.626 15.013 -16.595 1.00 78.38 274 LEU A N 1
ATOM 2347 C CA . LEU A 1 274 ? 0.812 15.021 -16.890 1.00 78.38 274 LEU A CA 1
ATOM 2348 C C . LEU A 1 274 ? 1.095 15.487 -18.324 1.00 78.38 274 LEU A C 1
ATOM 2350 O O . LEU A 1 274 ? 1.968 16.325 -18.550 1.00 78.38 274 LEU A O 1
ATOM 2354 N N . LYS A 1 275 ? 0.318 14.975 -19.284 1.00 82.75 275 LYS A N 1
ATOM 2355 C CA . LYS A 1 275 ? 0.398 15.353 -20.697 1.00 82.75 275 LYS A CA 1
ATOM 2356 C C . LYS A 1 275 ? 0.147 16.847 -20.902 1.00 82.75 275 LYS A C 1
ATOM 2358 O O . LYS A 1 275 ? 0.957 17.507 -21.544 1.00 82.75 275 LYS A O 1
ATOM 2363 N N . LEU A 1 276 ? -0.933 17.396 -20.338 1.00 85.25 276 LEU A N 1
ATOM 2364 C CA . LEU A 1 276 ? -1.270 18.816 -20.500 1.00 85.25 276 LEU A CA 1
ATOM 2365 C C . LEU A 1 276 ? -0.199 19.748 -19.920 1.00 85.25 276 LEU A C 1
ATOM 2367 O O . LEU A 1 276 ? 0.164 20.727 -20.569 1.00 85.25 276 LEU A O 1
ATOM 2371 N N . ASP A 1 277 ? 0.331 19.440 -18.737 1.00 88.19 277 ASP A N 1
ATOM 2372 C CA . ASP A 1 277 ? 1.387 20.247 -18.122 1.00 88.19 277 ASP A CA 1
ATOM 2373 C C . ASP A 1 277 ? 2.668 20.240 -18.971 1.00 88.19 277 ASP A C 1
ATOM 2375 O O . ASP A 1 277 ? 3.263 21.290 -19.211 1.00 88.19 277 ASP A O 1
ATOM 2379 N N . ILE A 1 278 ? 3.088 19.067 -19.461 1.00 90.50 278 ILE A N 1
ATOM 2380 C CA . ILE A 1 278 ? 4.292 18.941 -20.296 1.00 90.50 278 ILE A CA 1
ATOM 2381 C C . ILE A 1 278 ? 4.128 19.704 -21.607 1.00 90.50 278 ILE A C 1
ATOM 2383 O O . ILE A 1 278 ? 5.045 20.429 -21.995 1.00 90.50 278 ILE A O 1
ATOM 2387 N N . LEU A 1 279 ? 2.965 19.605 -22.255 1.00 91.44 279 LEU A N 1
ATOM 2388 C CA . LEU A 1 279 ? 2.680 20.357 -23.476 1.00 91.44 279 LEU A CA 1
ATOM 2389 C C . LEU A 1 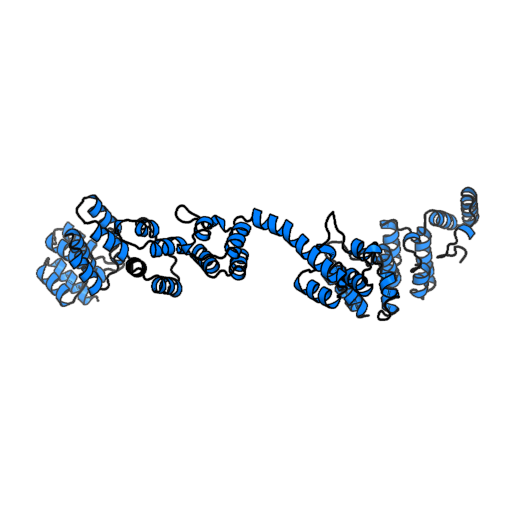279 ? 2.756 21.868 -23.239 1.00 91.44 279 LEU A C 1
ATOM 2391 O O . LEU A 1 279 ? 3.462 22.553 -23.974 1.00 91.44 279 LEU A O 1
ATOM 2395 N N . GLN A 1 280 ? 2.154 22.378 -22.160 1.00 92.81 280 GLN A N 1
ATOM 2396 C CA . GLN A 1 280 ? 2.244 23.803 -21.816 1.00 92.81 280 GLN A CA 1
ATOM 2397 C C . GLN A 1 280 ? 3.689 24.259 -21.570 1.00 92.81 280 GLN A C 1
ATOM 2399 O O . GLN A 1 280 ? 4.071 25.364 -21.960 1.00 92.81 280 GLN A O 1
ATOM 2404 N N . ILE A 1 281 ? 4.515 23.432 -20.924 1.00 94.81 281 ILE A N 1
ATOM 2405 C CA . ILE A 1 281 ? 5.932 23.750 -20.691 1.00 94.81 281 ILE A CA 1
ATOM 2406 C C . ILE A 1 281 ? 6.710 23.784 -22.017 1.00 94.81 281 ILE A C 1
ATOM 2408 O O . ILE A 1 281 ? 7.541 24.676 -22.224 1.00 94.81 281 ILE A O 1
ATOM 2412 N N . ILE A 1 282 ? 6.435 22.838 -22.922 1.00 94.31 282 ILE A N 1
ATOM 2413 C CA . ILE A 1 282 ? 7.045 22.774 -24.257 1.00 94.31 282 ILE A CA 1
ATOM 2414 C C . ILE A 1 282 ? 6.639 23.990 -25.098 1.00 94.31 282 ILE A C 1
ATOM 2416 O O . ILE A 1 282 ? 7.506 24.622 -25.700 1.00 94.31 282 ILE A O 1
ATOM 2420 N N . GLU A 1 283 ? 5.359 24.369 -25.090 1.00 93.00 283 GLU A N 1
ATOM 2421 C CA . GLU A 1 283 ? 4.830 25.551 -25.787 1.00 93.00 283 GLU A CA 1
ATOM 2422 C C . GLU A 1 283 ? 5.459 26.854 -25.278 1.00 93.00 283 GLU A C 1
ATOM 2424 O O . GLU A 1 283 ? 5.790 27.743 -26.063 1.00 93.00 283 GLU A O 1
ATOM 2429 N N . ARG A 1 284 ? 5.714 26.947 -23.965 1.00 96.31 284 ARG A N 1
ATOM 2430 C CA . ARG A 1 284 ? 6.469 28.055 -23.350 1.00 96.31 284 ARG A CA 1
ATOM 2431 C C . ARG A 1 284 ? 7.967 28.018 -23.656 1.00 96.31 284 ARG A C 1
ATOM 2433 O O . ARG A 1 284 ? 8.679 28.944 -23.276 1.00 96.31 284 ARG A O 1
ATOM 2440 N N . LYS A 1 285 ? 8.458 26.963 -24.316 1.00 96.25 285 LYS A N 1
ATOM 2441 C CA . LYS A 1 285 ? 9.863 26.780 -24.709 1.00 96.25 285 LYS A CA 1
ATOM 2442 C C . LYS A 1 285 ? 10.825 26.798 -23.508 1.00 96.25 285 LYS A C 1
ATOM 2444 O O . LYS A 1 285 ? 11.972 27.225 -23.628 1.00 96.25 285 LYS A O 1
ATOM 2449 N N . ASN A 1 286 ? 10.376 26.306 -22.347 1.00 96.75 286 ASN A N 1
ATOM 2450 C CA . ASN A 1 286 ? 11.115 26.388 -21.083 1.00 96.75 286 ASN A CA 1
ATOM 2451 C C . ASN A 1 286 ? 11.775 25.053 -20.686 1.00 96.75 286 ASN A C 1
ATOM 2453 O O . ASN A 1 286 ? 11.202 24.235 -19.962 1.00 96.75 286 ASN A O 1
ATOM 2457 N N . LEU A 1 287 ? 13.019 24.840 -21.127 1.00 97.56 287 LEU A N 1
ATOM 2458 C CA . LEU A 1 287 ? 13.762 23.602 -20.856 1.00 97.56 287 LEU A CA 1
ATOM 2459 C C . LEU A 1 287 ? 14.023 23.355 -19.358 1.00 97.56 287 LEU A C 1
ATOM 2461 O O . LEU A 1 287 ? 13.979 22.211 -18.903 1.00 97.56 287 LEU A O 1
ATOM 2465 N N . ASP A 1 288 ? 14.306 24.395 -18.576 1.00 97.75 288 ASP A N 1
ATOM 2466 C CA . ASP A 1 288 ? 14.626 24.222 -17.154 1.00 97.75 288 ASP A CA 1
ATOM 2467 C C . ASP A 1 288 ? 13.394 23.848 -16.333 1.00 97.75 288 ASP A C 1
ATOM 2469 O O . ASP A 1 288 ? 13.473 23.041 -15.403 1.00 97.75 288 ASP A O 1
ATOM 2473 N N . GLU A 1 289 ? 12.236 24.398 -16.692 1.00 97.44 289 GLU A N 1
ATOM 2474 C CA . GLU A 1 289 ? 10.960 23.974 -16.128 1.00 97.44 289 GLU A CA 1
ATOM 2475 C C . GLU A 1 289 ? 10.639 22.528 -16.508 1.00 97.44 289 GLU A C 1
ATOM 2477 O O . GLU A 1 289 ? 10.273 21.757 -15.624 1.00 97.44 289 GLU A O 1
ATOM 2482 N N . LEU A 1 290 ? 10.894 22.122 -17.757 1.00 96.94 290 LEU A N 1
ATOM 2483 C CA . LEU A 1 290 ? 10.705 20.740 -18.201 1.00 96.94 290 LEU A CA 1
ATOM 2484 C C . LEU A 1 290 ? 11.578 19.761 -17.405 1.00 96.94 290 LEU A C 1
ATOM 2486 O O . LEU A 1 290 ? 11.085 18.737 -16.936 1.00 96.94 290 LEU A O 1
ATOM 2490 N N . LYS A 1 291 ? 12.855 20.097 -17.178 1.00 97.12 291 LYS A N 1
ATOM 2491 C CA . LYS A 1 291 ? 13.776 19.302 -16.344 1.00 97.12 291 LYS A CA 1
ATOM 2492 C C . LYS A 1 291 ? 13.257 19.136 -14.916 1.00 97.12 291 LYS A C 1
ATOM 2494 O O . LYS A 1 291 ? 13.251 18.023 -14.385 1.00 97.12 291 LYS A O 1
ATOM 2499 N N . ARG A 1 292 ? 12.821 20.236 -14.287 1.00 96.50 292 ARG A N 1
ATOM 2500 C CA . ARG A 1 292 ? 12.268 20.220 -12.921 1.00 96.50 292 ARG A CA 1
ATOM 2501 C C . ARG A 1 292 ? 10.971 19.423 -12.849 1.00 96.50 292 ARG A C 1
ATOM 2503 O O . ARG A 1 292 ? 10.796 18.646 -11.912 1.00 96.50 292 ARG A O 1
ATOM 2510 N N . TYR A 1 293 ? 10.084 19.609 -13.824 1.00 92.69 293 TYR A N 1
ATOM 2511 C CA . TYR A 1 293 ? 8.817 18.894 -13.905 1.00 92.69 293 TYR A CA 1
ATOM 2512 C C . TYR A 1 293 ? 9.057 17.397 -14.054 1.00 92.69 293 TYR A C 1
ATOM 2514 O O . TYR A 1 293 ? 8.508 16.619 -13.275 1.00 92.69 293 TYR A O 1
ATOM 2522 N N . LYS A 1 294 ? 9.942 17.009 -14.982 1.00 92.75 294 LYS A N 1
ATOM 2523 C CA . LYS A 1 294 ? 10.310 15.614 -15.199 1.00 92.75 294 LYS A CA 1
ATOM 2524 C C . LYS A 1 294 ? 10.777 14.973 -13.895 1.00 92.75 294 LYS A C 1
ATOM 2526 O O . LYS A 1 294 ? 10.174 14.019 -13.433 1.00 92.75 294 LYS A O 1
ATOM 2531 N N . HIS A 1 295 ? 11.791 15.556 -13.253 1.00 91.62 295 HIS A N 1
ATOM 2532 C CA . HIS A 1 295 ? 12.368 15.015 -12.020 1.00 91.62 295 HIS A CA 1
ATOM 2533 C C . HIS A 1 295 ? 11.354 14.825 -10.879 1.00 91.62 295 HIS A C 1
ATOM 2535 O O . HIS A 1 295 ? 11.548 13.964 -10.028 1.00 91.62 295 HIS A O 1
ATOM 2541 N N . LYS A 1 296 ? 10.295 15.640 -10.840 1.00 90.31 296 LYS A N 1
ATOM 2542 C CA . LYS A 1 296 ? 9.289 15.602 -9.778 1.00 90.31 296 LYS A CA 1
ATOM 2543 C C . LYS A 1 296 ? 8.123 14.657 -10.075 1.00 90.31 296 LYS A C 1
ATOM 2545 O O . LYS A 1 296 ? 7.536 14.140 -9.127 1.00 90.31 296 LYS A O 1
ATOM 2550 N N . ASN A 1 297 ? 7.744 14.513 -11.345 1.00 86.56 297 ASN A N 1
ATOM 2551 C CA . ASN A 1 297 ? 6.429 13.985 -11.711 1.00 86.56 297 ASN A CA 1
ATOM 2552 C C . ASN A 1 297 ? 6.452 12.787 -12.671 1.00 86.56 297 ASN A C 1
ATOM 2554 O O . ASN A 1 297 ? 5.440 12.097 -12.712 1.00 86.56 297 ASN A O 1
ATOM 2558 N N . ILE A 1 298 ? 7.529 12.560 -13.438 1.00 88.94 298 ILE A N 1
ATOM 2559 C CA . ILE A 1 298 ? 7.603 11.466 -14.427 1.00 88.94 298 ILE A CA 1
ATOM 2560 C C . ILE A 1 298 ? 8.982 10.792 -14.455 1.00 88.94 298 ILE A C 1
ATOM 2562 O O . ILE A 1 298 ? 10.033 11.441 -14.588 1.00 88.94 298 ILE A O 1
ATOM 2566 N N . ASP A 1 299 ? 8.986 9.464 -14.403 1.00 87.06 299 ASP A N 1
ATOM 2567 C CA . ASP A 1 299 ? 10.228 8.692 -14.411 1.00 87.06 299 ASP A CA 1
ATOM 2568 C C . ASP A 1 299 ? 10.812 8.641 -15.829 1.00 87.06 299 ASP A C 1
ATOM 2570 O O . ASP A 1 299 ? 12.013 8.879 -16.026 1.00 87.06 299 ASP A O 1
ATOM 2574 N N . GLU A 1 300 ? 9.956 8.526 -16.845 1.00 92.25 300 GLU A N 1
ATOM 2575 C CA . GLU A 1 300 ? 10.330 8.592 -18.258 1.00 92.25 300 GLU A CA 1
ATOM 2576 C C . GLU A 1 300 ? 9.262 9.270 -19.132 1.00 92.25 300 GLU A C 1
ATOM 2578 O O . GLU A 1 300 ? 8.075 9.242 -18.826 1.00 92.25 300 GLU A O 1
ATOM 2583 N N . PHE A 1 301 ? 9.669 9.913 -20.235 1.00 93.88 301 PHE A N 1
ATOM 2584 C CA . PHE A 1 301 ? 8.707 10.575 -21.132 1.00 93.88 301 PHE A CA 1
ATOM 2585 C C . PHE A 1 301 ? 7.834 9.581 -21.907 1.00 93.88 301 PHE A C 1
ATOM 2587 O O . PHE A 1 301 ? 6.786 9.959 -22.411 1.00 93.88 301 PHE A O 1
ATOM 2594 N N . LYS A 1 302 ? 8.214 8.306 -21.991 1.00 93.81 302 LYS A N 1
ATOM 2595 C CA . LYS A 1 302 ? 7.369 7.275 -22.597 1.00 93.81 302 LYS A CA 1
ATOM 2596 C C . LYS A 1 302 ? 6.045 7.071 -21.846 1.00 93.81 302 LYS A C 1
ATOM 2598 O O . LYS A 1 302 ? 5.054 6.707 -22.470 1.00 93.81 302 LYS A O 1
ATOM 2603 N N . GLU A 1 303 ? 5.997 7.354 -20.543 1.00 89.12 303 GLU A N 1
ATOM 2604 C CA . GLU A 1 303 ? 4.797 7.186 -19.702 1.00 89.12 303 GLU A CA 1
ATOM 2605 C C . GLU A 1 303 ? 3.629 8.096 -20.091 1.00 89.12 303 GLU A C 1
ATOM 2607 O O . GLU A 1 303 ? 2.490 7.825 -19.715 1.00 89.12 303 GLU A O 1
ATOM 2612 N N . ILE A 1 304 ? 3.901 9.183 -20.819 1.00 87.88 304 ILE A N 1
ATOM 2613 C CA . ILE A 1 304 ? 2.858 10.108 -21.274 1.00 87.88 304 ILE A CA 1
ATOM 2614 C C . ILE A 1 304 ? 2.307 9.760 -22.657 1.00 87.88 304 ILE A C 1
ATOM 2616 O O . ILE A 1 304 ? 1.378 10.433 -23.105 1.00 87.88 304 ILE A O 1
ATOM 2620 N N . ASN A 1 305 ? 2.854 8.740 -23.325 1.00 90.12 305 ASN A N 1
ATOM 2621 C CA . ASN A 1 305 ? 2.323 8.262 -24.596 1.00 90.12 305 ASN A CA 1
ATOM 2622 C C . ASN A 1 305 ? 1.064 7.406 -24.374 1.00 90.12 305 ASN A C 1
ATOM 2624 O O . ASN A 1 305 ? 0.980 6.623 -23.427 1.00 90.12 305 ASN A O 1
ATOM 2628 N N . ASP A 1 306 ? 0.102 7.540 -25.284 1.00 85.75 306 ASP A N 1
ATOM 2629 C CA . ASP A 1 306 ? -1.136 6.762 -25.352 1.00 85.75 306 ASP A CA 1
ATOM 2630 C C . ASP A 1 306 ? -1.530 6.520 -26.826 1.00 85.75 306 ASP A C 1
ATOM 2632 O O . ASP A 1 306 ? -0.849 6.983 -27.742 1.00 85.75 306 ASP A O 1
ATOM 2636 N N . ASP A 1 307 ? -2.633 5.807 -27.077 1.00 84.50 307 ASP A N 1
ATOM 2637 C CA . ASP A 1 307 ? -3.100 5.494 -28.443 1.00 84.50 307 ASP A CA 1
ATOM 2638 C C . ASP A 1 307 ? -3.394 6.741 -29.306 1.00 84.50 307 ASP A C 1
ATOM 2640 O O . ASP A 1 307 ? -3.489 6.654 -30.530 1.00 84.50 307 ASP A O 1
ATOM 2644 N N . TYR A 1 308 ? -3.549 7.910 -28.681 1.00 84.19 308 TYR A N 1
ATOM 2645 C CA . TYR A 1 308 ? -3.911 9.175 -29.316 1.00 84.19 308 TYR A CA 1
ATOM 2646 C C . TYR A 1 308 ? -2.780 10.207 -29.277 1.00 84.19 308 TYR A C 1
ATOM 2648 O O . TYR A 1 308 ? -2.925 11.294 -29.844 1.00 84.19 308 TYR A O 1
ATOM 2656 N N . PHE A 1 309 ? -1.672 9.923 -28.592 1.00 87.38 309 PHE A N 1
ATOM 2657 C CA . PHE A 1 309 ? -0.589 10.874 -28.408 1.00 87.38 309 PHE A CA 1
ATOM 2658 C C . PHE A 1 309 ? 0.764 10.212 -28.227 1.00 87.38 309 PHE A C 1
ATOM 2660 O O . PHE A 1 309 ? 0.970 9.374 -27.355 1.00 87.38 309 PHE A O 1
ATOM 2667 N N . ASP A 1 310 ? 1.713 10.715 -29.004 1.00 93.69 310 ASP A N 1
ATOM 2668 C CA . ASP A 1 310 ? 3.117 10.372 -28.909 1.00 93.69 310 ASP A CA 1
ATOM 2669 C C . ASP A 1 310 ? 3.922 11.667 -28.751 1.00 93.69 310 ASP A C 1
ATOM 2671 O O . ASP A 1 310 ? 3.865 12.557 -29.609 1.00 93.69 310 ASP A O 1
ATOM 2675 N N . ILE A 1 311 ? 4.654 11.790 -27.640 1.00 95.50 311 ILE A N 1
ATOM 2676 C CA . ILE A 1 311 ? 5.444 12.985 -27.334 1.00 95.50 311 ILE A CA 1
ATOM 2677 C C . ILE A 1 311 ? 6.559 13.227 -28.354 1.00 95.50 311 ILE A C 1
ATOM 2679 O O . ILE A 1 311 ? 6.854 14.379 -28.663 1.00 95.50 311 ILE A O 1
ATOM 2683 N N . MET A 1 312 ? 7.164 12.173 -28.903 1.00 96.62 312 MET A N 1
ATOM 2684 C CA . MET A 1 312 ? 8.220 12.302 -29.901 1.00 96.62 312 MET A CA 1
ATOM 2685 C C . MET A 1 312 ? 7.622 12.791 -31.217 1.00 96.62 312 MET A C 1
ATOM 2687 O O . MET A 1 312 ? 8.099 13.784 -31.765 1.00 96.62 312 MET A O 1
ATOM 2691 N N . LYS A 1 313 ? 6.502 12.205 -31.656 1.00 96.50 313 LYS A N 1
ATOM 2692 C CA . LYS A 1 313 ? 5.770 12.683 -32.838 1.00 96.50 313 LYS A CA 1
ATOM 2693 C C . LYS A 1 313 ? 5.349 14.145 -32.691 1.00 96.50 313 LYS A C 1
ATOM 2695 O O . LYS A 1 313 ? 5.507 14.925 -33.626 1.00 96.50 313 LYS A O 1
ATOM 2700 N N . TYR A 1 314 ? 4.856 14.534 -31.514 1.00 95.62 314 TYR A N 1
ATOM 2701 C CA . TYR A 1 314 ? 4.531 15.927 -31.213 1.00 95.62 314 TYR A CA 1
ATOM 2702 C C . TYR A 1 314 ? 5.770 16.826 -31.304 1.00 95.62 314 TYR A C 1
ATOM 2704 O O . TYR A 1 314 ? 5.756 17.847 -31.982 1.00 95.62 314 TYR A O 1
AT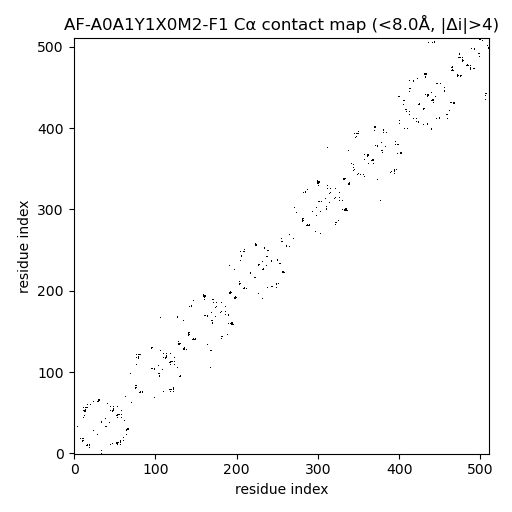OM 2712 N N . CYS A 1 315 ? 6.873 16.450 -30.655 1.00 96.06 315 CYS A N 1
ATOM 2713 C CA . CYS A 1 315 ? 8.080 17.265 -30.659 1.00 96.06 315 CYS A CA 1
ATOM 2714 C C . CYS A 1 315 ? 8.687 17.430 -32.052 1.00 96.06 315 CYS A C 1
ATOM 2716 O O . CYS A 1 315 ? 9.208 18.505 -32.338 1.00 96.06 315 CYS A O 1
ATOM 2718 N N . TYR A 1 316 ? 8.635 16.402 -32.898 1.00 96.00 316 TYR A N 1
ATOM 2719 C CA . TYR A 1 316 ? 9.245 16.408 -34.228 1.00 96.00 316 TYR A CA 1
ATOM 2720 C C . TYR A 1 316 ? 8.315 16.883 -35.351 1.00 96.00 316 TYR A C 1
ATOM 2722 O O . TYR A 1 316 ? 8.799 17.096 -36.460 1.00 96.00 316 TYR A O 1
ATOM 2730 N N . ASN A 1 317 ? 7.032 17.135 -35.077 1.00 94.19 317 ASN A N 1
ATOM 2731 C CA . ASN A 1 317 ? 6.158 17.821 -36.025 1.00 94.19 317 ASN A CA 1
ATOM 2732 C C . ASN A 1 317 ? 6.608 19.286 -36.204 1.00 94.19 317 ASN A C 1
ATOM 2734 O O . ASN A 1 317 ? 6.721 20.044 -35.233 1.00 94.19 317 ASN A O 1
ATOM 2738 N N . GLU A 1 318 ? 6.860 19.682 -37.453 1.00 92.31 318 GLU A N 1
ATOM 2739 C CA . GLU A 1 318 ? 7.318 21.025 -37.819 1.00 92.31 318 GLU A CA 1
ATOM 2740 C C . GLU A 1 318 ? 6.323 22.123 -37.409 1.00 92.31 318 GLU A C 1
ATOM 2742 O O . GLU A 1 318 ? 6.751 23.202 -36.987 1.00 92.31 318 GLU A O 1
ATOM 2747 N N . ASP A 1 319 ? 5.019 21.823 -37.407 1.00 93.56 319 ASP A N 1
ATOM 2748 C CA . ASP A 1 319 ? 3.951 22.767 -37.052 1.00 93.56 319 ASP A CA 1
ATOM 2749 C C . ASP A 1 319 ? 4.062 23.281 -35.608 1.00 93.56 319 ASP A C 1
ATOM 2751 O O . ASP A 1 319 ? 3.688 24.416 -35.306 1.00 93.56 319 ASP A O 1
ATOM 2755 N N . HIS A 1 320 ? 4.597 22.467 -34.694 1.00 91.06 320 HIS A N 1
ATOM 2756 C CA . HIS A 1 320 ? 4.686 22.812 -33.272 1.00 91.06 320 HIS A CA 1
ATOM 2757 C C . HIS A 1 320 ? 5.916 23.663 -32.925 1.00 91.06 320 HIS A C 1
ATOM 2759 O O . HIS A 1 320 ? 6.019 24.159 -31.802 1.00 91.06 320 HIS A O 1
ATOM 2765 N N . GLN A 1 321 ? 6.852 23.855 -33.866 1.00 94.75 321 GLN A N 1
ATOM 2766 C CA . GLN A 1 321 ? 8.040 24.707 -33.706 1.00 94.75 321 GLN A CA 1
ATOM 2767 C C . GLN A 1 321 ? 8.809 24.478 -32.386 1.00 94.75 321 GLN A C 1
ATOM 2769 O O . GLN A 1 321 ? 9.292 25.425 -31.746 1.00 94.75 321 GLN A O 1
ATOM 2774 N N . VAL A 1 322 ? 8.913 23.216 -31.954 1.00 95.50 322 VAL A N 1
ATOM 2775 C CA . VAL A 1 322 ? 9.582 22.857 -30.698 1.00 95.50 322 VAL A CA 1
ATOM 2776 C C . VAL A 1 322 ? 11.095 23.104 -30.821 1.00 95.50 322 VAL A C 1
ATOM 2778 O O . VAL A 1 322 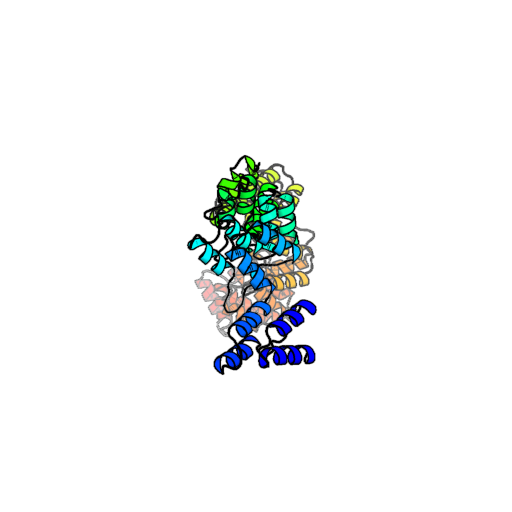? 11.722 22.606 -31.760 1.00 95.50 322 VAL A O 1
ATOM 2781 N N . PRO A 1 323 ? 11.720 23.839 -29.882 1.00 97.06 323 PRO A N 1
ATOM 2782 C CA . PRO A 1 323 ? 13.161 24.082 -29.893 1.00 97.06 323 PRO A CA 1
ATOM 2783 C C . PRO A 1 323 ? 14.010 22.801 -29.847 1.00 97.06 323 PRO A C 1
ATOM 2785 O O . PRO A 1 323 ? 13.719 21.876 -29.087 1.00 97.06 323 PRO A O 1
ATOM 2788 N N . ASN A 1 324 ? 15.129 22.778 -30.583 1.00 96.12 324 ASN A N 1
ATOM 2789 C CA . ASN A 1 324 ? 16.021 21.609 -30.660 1.00 96.12 324 ASN A CA 1
ATOM 2790 C C . ASN A 1 324 ? 16.596 21.180 -29.302 1.00 96.12 324 ASN A C 1
ATOM 2792 O O . ASN A 1 324 ? 16.776 19.993 -29.060 1.00 96.12 324 ASN A O 1
ATOM 2796 N N . ASN A 1 325 ? 16.852 22.111 -28.380 1.00 97.06 325 ASN A N 1
ATOM 2797 C CA . ASN A 1 325 ? 17.322 21.767 -27.035 1.00 97.06 325 ASN A CA 1
ATOM 2798 C C . ASN A 1 325 ? 16.266 20.991 -26.218 1.00 97.06 325 ASN A C 1
ATOM 2800 O O . ASN A 1 325 ? 16.631 20.117 -25.433 1.00 97.06 325 ASN A O 1
ATOM 2804 N N . ILE A 1 326 ? 14.975 21.274 -26.422 1.00 97.62 326 ILE A N 1
ATOM 2805 C CA . ILE A 1 326 ? 13.861 20.529 -25.825 1.00 97.62 326 ILE A CA 1
ATOM 2806 C C . ILE A 1 326 ? 13.699 19.177 -26.518 1.00 97.62 326 ILE A C 1
ATOM 2808 O O . ILE A 1 326 ? 13.628 18.168 -25.818 1.00 97.62 326 ILE A O 1
ATOM 2812 N N . LYS A 1 327 ? 13.731 19.137 -27.862 1.00 97.25 327 LYS A N 1
ATOM 2813 C CA . LYS A 1 327 ? 13.713 17.879 -28.635 1.00 97.25 327 LYS A CA 1
ATOM 2814 C C . LYS A 1 327 ? 14.813 16.932 -28.160 1.00 97.25 327 LYS A C 1
ATOM 2816 O O . LYS A 1 327 ? 14.525 15.805 -27.769 1.00 97.25 327 LYS A O 1
ATOM 2821 N N . ASN A 1 328 ? 16.053 17.416 -28.097 1.00 95.94 328 ASN A N 1
ATOM 2822 C CA . ASN A 1 328 ? 17.205 16.637 -27.648 1.00 95.94 328 ASN A CA 1
ATOM 2823 C C . ASN A 1 328 ? 17.018 16.152 -26.209 1.00 95.94 328 ASN A C 1
ATOM 2825 O O . ASN A 1 328 ? 17.258 14.985 -25.921 1.00 95.94 328 ASN A O 1
ATOM 2829 N N . TYR A 1 329 ? 16.551 17.016 -25.303 1.00 97.56 329 TYR A N 1
ATOM 2830 C CA . TYR A 1 329 ? 16.310 16.610 -23.921 1.00 97.56 329 TYR A CA 1
ATOM 2831 C C . TYR A 1 329 ? 15.268 15.489 -23.825 1.00 97.56 329 TYR A C 1
ATOM 2833 O O . TYR A 1 329 ? 15.542 14.466 -23.207 1.00 97.56 329 TYR A O 1
ATOM 2841 N N . ILE A 1 330 ? 14.105 15.640 -24.462 1.00 97.12 330 ILE A N 1
ATOM 2842 C CA . ILE A 1 330 ? 13.053 14.614 -24.444 1.00 97.12 330 ILE A CA 1
ATOM 2843 C C . ILE A 1 330 ? 13.565 13.314 -25.066 1.00 97.12 330 ILE A C 1
ATOM 2845 O O . ILE A 1 330 ? 13.413 12.259 -24.462 1.00 97.12 330 ILE A O 1
ATOM 2849 N N . THR A 1 331 ? 14.265 13.398 -26.197 1.00 97.12 331 THR A N 1
ATOM 2850 C CA . THR A 1 331 ? 14.816 12.247 -26.926 1.00 97.12 331 THR A CA 1
ATOM 2851 C C . THR A 1 331 ? 15.803 11.439 -26.083 1.00 97.12 331 THR A C 1
ATOM 2853 O O . THR A 1 331 ? 15.672 10.218 -25.976 1.00 97.12 331 THR A O 1
ATOM 2856 N N . LEU A 1 332 ? 16.762 12.109 -25.430 1.00 96.31 332 LEU A N 1
ATOM 2857 C CA . LEU A 1 332 ? 17.768 11.466 -24.573 1.00 96.31 332 LEU A CA 1
ATOM 2858 C C . LEU A 1 332 ? 17.162 10.915 -23.272 1.00 96.31 332 LEU A C 1
ATOM 2860 O O . LEU A 1 332 ? 17.690 9.967 -22.693 1.00 96.31 332 LEU A O 1
ATOM 2864 N N . HIS A 1 333 ? 16.051 11.499 -22.816 1.00 96.44 333 HIS A N 1
ATOM 2865 C CA . HIS A 1 333 ? 15.336 11.121 -21.598 1.00 96.44 333 HIS A CA 1
ATOM 2866 C C . HIS A 1 333 ? 14.040 10.338 -21.856 1.00 96.44 333 HIS A C 1
ATOM 2868 O O . HIS A 1 333 ? 13.222 10.209 -20.940 1.00 96.44 333 HIS A O 1
ATOM 2874 N N . PHE A 1 334 ? 13.851 9.827 -23.078 1.00 97.00 334 PHE A N 1
ATOM 2875 C CA . PHE A 1 334 ? 12.586 9.230 -23.501 1.00 97.00 334 PHE A CA 1
ATOM 2876 C C . PHE A 1 334 ? 12.229 7.994 -22.677 1.00 97.00 334 PHE A C 1
ATOM 2878 O O . PHE A 1 334 ? 11.109 7.888 -22.185 1.00 97.00 334 PHE A O 1
ATOM 2885 N N . THR A 1 335 ? 13.215 7.121 -22.455 1.00 96.19 335 THR A N 1
ATOM 2886 C CA . THR A 1 335 ? 13.143 6.002 -21.510 1.00 96.19 335 THR A CA 1
ATOM 2887 C C . THR A 1 335 ? 14.243 6.109 -20.462 1.00 96.19 335 THR A C 1
ATOM 2889 O O . THR A 1 335 ? 15.309 6.690 -20.713 1.00 96.19 335 THR A O 1
ATOM 2892 N N . GLU A 1 336 ? 14.024 5.521 -19.286 1.00 94.75 336 GLU A N 1
ATOM 2893 C CA . GLU A 1 336 ? 15.051 5.460 -18.242 1.00 94.75 336 GLU A CA 1
ATOM 2894 C C . GLU A 1 336 ? 16.298 4.713 -18.741 1.00 94.75 336 GLU A C 1
ATOM 2896 O O . GLU A 1 336 ? 17.425 5.192 -18.575 1.00 94.75 336 GLU A O 1
ATOM 2901 N N . LYS A 1 337 ? 16.082 3.587 -19.435 1.00 94.56 337 LYS A N 1
ATOM 2902 C CA . LYS A 1 337 ? 17.127 2.755 -20.051 1.00 94.56 337 LYS A CA 1
ATOM 2903 C C . LYS A 1 337 ? 17.997 3.546 -21.031 1.00 94.56 337 LYS A C 1
ATOM 2905 O O . LYS A 1 337 ? 19.221 3.467 -20.960 1.00 94.56 337 LYS A O 1
ATOM 2910 N N . ARG A 1 338 ? 17.400 4.337 -21.930 1.00 96.19 338 ARG A N 1
ATOM 2911 C CA . ARG A 1 338 ? 18.162 5.165 -22.882 1.00 96.19 338 ARG A CA 1
ATOM 2912 C C . ARG A 1 338 ? 19.023 6.192 -22.152 1.00 96.19 338 ARG A C 1
ATOM 2914 O O . ARG A 1 338 ? 20.233 6.251 -22.363 1.00 96.19 338 ARG A O 1
ATOM 2921 N N . ASN A 1 339 ? 18.414 6.954 -21.250 1.00 96.31 339 ASN A N 1
ATOM 2922 C CA . ASN A 1 339 ? 19.088 7.997 -20.480 1.00 96.31 339 ASN A CA 1
ATOM 2923 C C . ASN A 1 339 ? 20.272 7.451 -19.669 1.00 96.31 339 ASN A C 1
ATOM 2925 O O . ASN A 1 339 ? 21.358 8.035 -19.653 1.00 96.31 339 ASN A O 1
ATOM 2929 N N . SER A 1 340 ? 20.076 6.326 -18.982 1.00 96.00 340 SER A N 1
ATOM 2930 C CA . SER A 1 340 ? 21.111 5.740 -18.137 1.00 96.00 340 SER A CA 1
ATOM 2931 C C . SER A 1 340 ? 22.316 5.267 -18.951 1.00 96.00 340 SER A C 1
ATOM 2933 O O . SER A 1 340 ? 23.454 5.523 -18.551 1.00 96.00 340 SER A O 1
ATOM 2935 N N . ILE A 1 341 ? 22.087 4.651 -20.113 1.00 96.88 341 ILE A N 1
ATOM 2936 C CA . ILE A 1 341 ? 23.146 4.158 -20.998 1.00 96.88 341 ILE A CA 1
ATOM 2937 C C . ILE A 1 341 ? 23.897 5.323 -21.641 1.00 96.88 341 ILE A C 1
ATOM 2939 O O . ILE A 1 341 ? 25.128 5.332 -21.607 1.00 96.88 341 ILE A O 1
ATOM 2943 N N . ILE A 1 342 ? 23.194 6.357 -22.109 1.00 97.12 342 ILE A N 1
ATOM 2944 C CA . ILE A 1 342 ? 23.819 7.577 -22.642 1.00 97.12 342 ILE A CA 1
ATOM 2945 C C . ILE A 1 342 ? 24.727 8.230 -21.595 1.00 97.12 342 ILE A C 1
ATOM 2947 O O . ILE A 1 342 ? 25.880 8.543 -21.888 1.00 97.12 342 ILE A O 1
ATOM 2951 N N . LYS A 1 343 ? 24.280 8.330 -20.337 1.00 97.00 343 LYS A N 1
ATOM 2952 C CA . LYS A 1 343 ? 25.127 8.824 -19.239 1.00 97.00 343 LYS A CA 1
ATOM 2953 C C . LYS A 1 343 ? 26.380 7.980 -19.013 1.00 97.00 343 LYS A C 1
ATOM 2955 O O . LYS A 1 343 ? 27.387 8.517 -18.562 1.00 97.00 343 LYS A O 1
ATOM 2960 N N . GLN A 1 344 ? 26.344 6.667 -19.253 1.00 97.94 344 GLN A N 1
ATOM 2961 C CA . GLN A 1 344 ? 27.550 5.832 -19.165 1.00 97.94 344 GLN A CA 1
ATOM 2962 C C . GLN A 1 344 ? 28.473 6.035 -20.371 1.00 97.94 344 GLN A C 1
ATOM 2964 O O . GLN A 1 344 ? 29.688 6.082 -20.189 1.00 97.94 344 GLN A O 1
ATOM 2969 N N . ILE A 1 345 ? 27.916 6.205 -21.572 1.00 97.94 345 ILE A N 1
ATOM 2970 C CA . ILE A 1 345 ? 28.674 6.500 -22.796 1.00 97.94 345 ILE A CA 1
ATOM 2971 C C . ILE A 1 345 ? 29.430 7.827 -22.645 1.00 97.94 345 ILE A C 1
ATOM 2973 O O . ILE A 1 345 ? 30.642 7.870 -22.856 1.00 97.94 345 ILE A O 1
ATOM 2977 N N . GLN A 1 346 ? 28.759 8.875 -22.158 1.00 97.19 346 GLN A N 1
ATOM 2978 C CA . GLN A 1 346 ? 29.345 10.201 -21.916 1.00 97.19 346 GLN A CA 1
ATOM 2979 C C . GLN A 1 346 ? 30.521 10.190 -20.922 1.00 97.19 346 GLN A C 1
ATOM 2981 O O . GLN A 1 346 ? 31.368 11.080 -20.953 1.00 97.19 346 GLN A O 1
ATOM 2986 N N . LYS A 1 347 ? 30.633 9.173 -20.054 1.00 97.44 347 LYS A N 1
ATOM 2987 C CA . LYS A 1 347 ? 31.787 9.019 -19.146 1.00 97.44 347 LYS A CA 1
ATOM 2988 C C . LYS A 1 347 ? 33.060 8.546 -19.848 1.00 97.44 347 LYS A C 1
ATOM 2990 O O . LYS A 1 347 ? 34.105 8.506 -19.204 1.00 97.44 347 LYS A O 1
ATOM 2995 N N . ASN A 1 348 ? 32.990 8.131 -21.117 1.00 97.62 348 ASN A N 1
ATOM 2996 C CA . ASN A 1 348 ? 34.128 7.621 -21.891 1.00 97.62 348 ASN A CA 1
ATOM 2997 C C . ASN A 1 348 ? 34.900 6.469 -21.229 1.00 97.62 348 ASN A C 1
ATOM 2999 O O . ASN A 1 348 ? 36.096 6.288 -21.450 1.00 97.62 348 ASN A O 1
ATOM 3003 N N . ASN A 1 349 ? 34.214 5.654 -20.429 1.00 97.69 349 ASN A N 1
ATOM 3004 C CA . ASN A 1 349 ? 34.806 4.500 -19.765 1.00 97.69 349 ASN A CA 1
ATOM 3005 C C . ASN A 1 349 ? 34.081 3.222 -20.199 1.00 97.69 349 ASN A C 1
ATOM 3007 O O . ASN A 1 349 ? 33.062 2.844 -19.621 1.00 97.69 349 ASN A O 1
ATOM 3011 N N . ILE A 1 350 ? 34.634 2.551 -21.213 1.00 97.25 350 ILE A N 1
ATOM 3012 C CA . ILE A 1 350 ? 34.073 1.322 -21.796 1.00 97.25 350 ILE A CA 1
ATOM 3013 C C . ILE A 1 350 ? 33.923 0.221 -20.737 1.00 97.25 350 ILE A C 1
ATOM 3015 O O . ILE A 1 350 ? 32.894 -0.444 -20.691 1.00 97.25 350 ILE A O 1
ATOM 3019 N N . GLY A 1 351 ? 34.898 0.053 -19.837 1.00 96.56 351 GLY A N 1
ATOM 3020 C CA . GLY A 1 351 ? 34.820 -0.953 -18.772 1.00 96.56 351 GLY A CA 1
ATOM 3021 C C . GLY A 1 351 ? 33.657 -0.702 -17.807 1.00 96.56 351 GLY A C 1
ATOM 3022 O O . GLY A 1 351 ? 32.933 -1.631 -17.447 1.00 96.56 351 GLY A O 1
ATOM 3023 N N . SER A 1 352 ? 33.430 0.563 -17.434 1.00 97.00 352 SER A N 1
ATOM 3024 C CA . SER A 1 352 ? 32.274 0.967 -16.623 1.00 97.00 352 SER A CA 1
ATOM 3025 C C . SER A 1 352 ? 30.955 0.750 -17.363 1.00 97.00 352 SER A C 1
ATOM 3027 O O . SER A 1 352 ? 29.996 0.279 -16.753 1.00 97.00 352 SER A O 1
ATOM 3029 N N . LEU A 1 353 ? 30.901 1.064 -18.662 1.00 96.62 353 LEU A N 1
ATOM 3030 C CA . LEU A 1 353 ? 29.729 0.815 -19.500 1.00 96.62 353 LEU A CA 1
ATOM 3031 C C . LEU A 1 353 ? 29.409 -0.683 -19.562 1.00 96.62 353 LEU A C 1
ATOM 3033 O O . LEU A 1 353 ? 28.293 -1.067 -19.238 1.00 96.62 353 LEU A O 1
ATOM 3037 N N . ILE A 1 354 ? 30.389 -1.537 -19.874 1.00 94.56 354 ILE A N 1
ATOM 3038 C CA . ILE A 1 354 ? 30.220 -3.000 -19.905 1.00 94.56 354 ILE A CA 1
ATOM 3039 C C . ILE A 1 354 ? 29.689 -3.509 -18.565 1.00 94.56 354 ILE A C 1
ATOM 3041 O O . ILE A 1 354 ? 28.692 -4.227 -18.529 1.00 94.56 354 ILE A O 1
ATOM 3045 N N . LYS A 1 355 ? 30.317 -3.106 -17.453 1.00 94.94 355 LYS A N 1
ATOM 3046 C CA . LYS A 1 355 ? 29.879 -3.509 -16.112 1.00 94.94 355 LYS A CA 1
ATOM 3047 C C . LYS A 1 355 ? 28.441 -3.067 -15.830 1.00 94.94 355 LYS A C 1
ATOM 3049 O O . LYS A 1 355 ? 27.670 -3.830 -15.256 1.00 94.94 355 LYS A O 1
ATOM 3054 N N . TYR A 1 356 ? 28.076 -1.850 -16.234 1.00 95.06 356 TYR A N 1
ATOM 3055 C CA . TYR A 1 356 ? 26.715 -1.342 -16.094 1.00 95.06 356 TYR A CA 1
ATOM 3056 C C . TYR A 1 356 ? 25.714 -2.173 -16.904 1.00 95.06 356 TYR A C 1
ATOM 3058 O O . TYR A 1 356 ? 24.692 -2.579 -16.354 1.00 95.06 356 TYR A O 1
ATOM 3066 N N . LEU A 1 357 ? 26.028 -2.473 -18.168 1.00 93.12 357 LEU A N 1
ATOM 3067 C CA . LEU A 1 357 ? 25.165 -3.273 -19.036 1.00 93.12 357 LEU A CA 1
ATOM 3068 C C . LEU A 1 357 ? 24.949 -4.679 -18.471 1.00 93.12 357 LEU A C 1
ATOM 3070 O O . LEU A 1 357 ? 23.806 -5.108 -18.345 1.00 93.12 357 LEU A O 1
ATOM 3074 N N . VAL A 1 358 ? 26.023 -5.351 -18.043 1.00 90.19 358 VAL A N 1
ATOM 3075 C CA . VAL A 1 358 ? 25.953 -6.684 -17.421 1.00 90.19 358 VAL A CA 1
ATOM 3076 C C . VAL A 1 358 ? 25.098 -6.668 -16.154 1.00 90.19 358 VAL A C 1
ATOM 3078 O O . VAL A 1 358 ? 24.254 -7.535 -15.967 1.00 90.19 358 VAL A O 1
ATOM 3081 N N . ASN A 1 359 ? 25.261 -5.668 -15.291 1.00 90.88 359 ASN A N 1
ATOM 3082 C CA . ASN A 1 359 ? 24.546 -5.649 -14.016 1.00 90.88 359 ASN A CA 1
ATOM 3083 C C . ASN A 1 359 ? 23.051 -5.323 -14.142 1.00 90.88 359 ASN A C 1
ATOM 3085 O O . ASN A 1 359 ? 22.289 -5.708 -13.261 1.00 90.88 359 ASN A O 1
ATOM 3089 N N . ASN A 1 360 ? 22.634 -4.590 -15.180 1.00 88.38 360 ASN A N 1
ATOM 3090 C CA . ASN A 1 360 ? 21.262 -4.076 -15.279 1.00 88.38 360 ASN A CA 1
ATOM 3091 C C . ASN A 1 360 ? 20.429 -4.753 -16.372 1.00 88.38 360 ASN A C 1
ATOM 3093 O O . ASN A 1 360 ? 19.206 -4.739 -16.283 1.00 88.38 360 ASN A O 1
ATOM 3097 N N . TYR A 1 361 ? 21.063 -5.340 -17.391 1.00 85.94 361 TYR A N 1
ATOM 3098 C CA . TYR A 1 361 ? 20.360 -5.828 -18.583 1.00 85.94 361 TYR A CA 1
ATOM 3099 C C . TYR A 1 361 ? 20.799 -7.228 -19.036 1.00 85.94 361 TYR A C 1
ATOM 3101 O O . TYR A 1 361 ? 20.559 -7.593 -20.180 1.00 85.94 361 TYR A O 1
ATOM 3109 N N . PHE A 1 362 ? 21.466 -8.007 -18.175 1.00 79.38 362 PHE A N 1
ATOM 3110 C CA . PHE A 1 362 ? 21.806 -9.414 -18.438 1.00 79.38 362 PHE A CA 1
ATOM 3111 C C . PHE A 1 362 ? 21.106 -10.324 -17.419 1.00 79.38 362 PHE A C 1
ATOM 3113 O O . PHE A 1 362 ? 21.747 -11.007 -16.619 1.00 79.38 362 PHE A O 1
ATOM 3120 N N . VAL A 1 363 ? 19.772 -10.328 -17.438 1.00 50.53 363 VAL A N 1
ATOM 3121 C CA . VAL A 1 363 ? 18.946 -11.221 -16.614 1.00 50.53 363 VAL A CA 1
ATOM 3122 C C . VAL A 1 363 ? 18.081 -12.063 -17.563 1.00 50.53 363 VAL A C 1
ATOM 3124 O O . VAL A 1 363 ? 17.377 -11.502 -18.388 1.00 50.53 363 VAL A O 1
ATOM 3127 N N . TYR A 1 364 ? 18.146 -13.397 -17.460 1.00 49.62 364 TYR A N 1
ATOM 3128 C CA . TYR A 1 364 ? 17.350 -14.363 -18.247 1.00 49.62 364 TYR A CA 1
ATOM 3129 C C . TYR A 1 364 ? 17.482 -14.280 -19.785 1.00 49.62 364 TYR A C 1
ATOM 3131 O O . TYR A 1 364 ? 16.530 -13.936 -20.470 1.00 49.62 364 TYR A O 1
ATOM 3139 N N . ASN A 1 365 ? 18.628 -14.701 -20.339 1.00 55.47 365 ASN A N 1
ATOM 3140 C CA . ASN A 1 365 ? 18.886 -14.927 -21.781 1.00 55.47 365 ASN A CA 1
ATOM 3141 C C . ASN A 1 365 ? 18.704 -13.745 -22.759 1.00 55.47 365 ASN A C 1
ATOM 3143 O O . ASN A 1 365 ? 19.260 -13.822 -23.856 1.00 55.47 365 ASN A O 1
ATOM 3147 N N . ASP A 1 366 ? 18.056 -12.648 -22.371 1.00 68.88 366 ASP A N 1
ATOM 3148 C CA . ASP A 1 366 ? 18.011 -11.410 -23.145 1.00 68.88 366 ASP A CA 1
ATOM 3149 C C . ASP A 1 366 ? 19.210 -10.533 -22.788 1.00 68.88 366 ASP A C 1
ATOM 3151 O O . ASP A 1 366 ? 19.399 -10.110 -21.646 1.00 68.88 366 ASP A O 1
ATOM 3155 N N . ARG A 1 367 ? 20.072 -10.305 -23.782 1.00 83.00 367 ARG A N 1
ATOM 3156 C CA . ARG A 1 367 ? 21.194 -9.369 -23.691 1.00 83.00 367 ARG A CA 1
ATOM 3157 C C . ARG A 1 367 ? 20.800 -8.076 -24.376 1.00 83.00 367 ARG A C 1
ATOM 3159 O O . ARG A 1 367 ? 20.263 -8.113 -25.476 1.00 83.00 367 ARG A O 1
ATOM 3166 N N . PHE A 1 368 ? 21.139 -6.960 -23.746 1.00 90.88 368 PHE A N 1
ATOM 3167 C CA . PHE A 1 368 ? 21.031 -5.646 -24.364 1.00 90.88 368 PHE A CA 1
ATOM 3168 C C . PHE A 1 368 ? 22.059 -5.450 -25.481 1.00 90.88 368 PHE A C 1
ATOM 3170 O O . PHE A 1 368 ? 23.244 -5.757 -25.295 1.00 90.88 368 PHE A O 1
ATOM 3177 N N . TYR A 1 369 ? 21.610 -4.838 -26.573 1.00 93.38 369 TYR A N 1
ATOM 3178 C CA . TYR A 1 369 ? 22.444 -4.352 -27.667 1.00 93.38 369 TYR A CA 1
ATOM 3179 C C . TYR A 1 369 ? 22.119 -2.886 -27.979 1.00 93.38 369 TYR A C 1
ATOM 3181 O O . TYR A 1 369 ? 21.080 -2.370 -27.579 1.00 93.38 369 TYR A O 1
ATOM 3189 N N . PHE A 1 370 ? 23.050 -2.154 -28.596 1.00 96.31 370 PHE A N 1
ATOM 3190 C CA . PHE A 1 370 ? 22.891 -0.705 -28.761 1.00 96.31 370 PHE A CA 1
ATOM 3191 C C . PHE A 1 370 ? 21.795 -0.334 -29.764 1.00 96.31 370 PHE A C 1
ATOM 3193 O O . PHE A 1 370 ? 21.194 0.724 -29.602 1.00 96.31 370 PHE A O 1
ATOM 3200 N N . ASP A 1 371 ? 21.494 -1.203 -30.727 1.00 96.00 371 ASP A N 1
ATOM 3201 C CA . ASP A 1 371 ? 20.343 -1.078 -31.624 1.00 96.00 371 ASP A CA 1
ATOM 3202 C C . ASP A 1 371 ? 18.996 -1.106 -30.881 1.00 96.00 371 ASP A C 1
ATOM 3204 O O . ASP A 1 371 ? 18.050 -0.470 -31.336 1.00 96.00 371 ASP A O 1
ATOM 3208 N N . ASP A 1 372 ? 18.919 -1.695 -29.680 1.00 94.94 372 ASP A N 1
ATOM 3209 C CA . ASP A 1 372 ? 17.725 -1.614 -28.817 1.00 94.94 372 ASP A CA 1
ATOM 3210 C C . ASP A 1 372 ? 17.393 -0.176 -28.367 1.00 94.94 372 ASP A C 1
ATOM 3212 O O . ASP A 1 372 ? 16.328 0.068 -27.790 1.00 94.94 372 ASP A O 1
ATOM 3216 N N . LEU A 1 373 ? 18.330 0.770 -28.506 1.00 96.00 373 LEU A N 1
ATOM 3217 C CA . LEU A 1 373 ? 18.084 2.179 -28.192 1.00 96.00 373 LEU A CA 1
ATOM 3218 C C . LEU A 1 373 ? 17.487 2.949 -29.356 1.00 96.00 373 LEU A C 1
ATOM 3220 O O . LEU A 1 373 ? 16.925 4.022 -29.107 1.00 96.00 373 LEU A O 1
ATOM 3224 N N . ASP A 1 374 ? 17.633 2.440 -30.573 1.00 97.12 374 ASP A N 1
ATOM 3225 C CA . ASP A 1 374 ? 17.268 3.155 -31.779 1.00 97.12 374 ASP A CA 1
ATOM 3226 C C . ASP A 1 374 ? 15.752 3.160 -31.979 1.00 97.12 374 ASP A C 1
ATOM 3228 O O . ASP A 1 374 ? 15.051 2.184 -31.718 1.00 97.12 374 ASP A O 1
ATOM 3232 N N . ASP A 1 375 ? 15.240 4.282 -32.469 1.00 96.06 375 ASP A N 1
ATOM 3233 C CA . ASP A 1 375 ? 13.862 4.427 -32.931 1.00 96.06 375 ASP A CA 1
ATOM 3234 C C . ASP A 1 375 ? 13.830 5.307 -34.195 1.00 96.06 375 ASP A C 1
ATOM 3236 O O . ASP A 1 375 ? 14.847 5.455 -34.884 1.00 96.06 375 ASP A O 1
ATOM 3240 N N . GLU A 1 376 ? 12.659 5.825 -34.563 1.00 96.31 376 GLU A N 1
ATOM 3241 C CA . GLU A 1 376 ? 12.493 6.733 -35.707 1.00 96.31 376 GLU A CA 1
ATOM 3242 C C . GLU A 1 376 ? 13.199 8.087 -35.499 1.00 96.31 376 GLU A C 1
ATOM 3244 O O . GLU A 1 376 ? 13.619 8.723 -36.462 1.00 96.31 376 GLU A O 1
ATOM 3249 N N . TYR A 1 377 ? 13.383 8.512 -34.248 1.00 96.38 377 TYR A N 1
ATOM 3250 C CA . TYR A 1 377 ? 13.850 9.846 -33.866 1.00 96.38 377 TYR A CA 1
ATOM 3251 C C . TYR A 1 377 ? 15.255 9.855 -33.242 1.00 96.38 377 TYR A C 1
ATOM 3253 O O . TYR A 1 377 ? 15.856 10.919 -33.081 1.00 96.38 377 TYR A O 1
ATOM 3261 N N . PHE A 1 378 ? 15.784 8.689 -32.866 1.00 97.44 378 PHE A N 1
ATOM 3262 C CA . PHE A 1 378 ? 17.078 8.524 -32.217 1.00 97.44 378 PHE A CA 1
ATOM 3263 C C . PHE A 1 378 ? 17.862 7.361 -32.822 1.00 97.44 378 PHE A C 1
ATOM 3265 O O . PHE A 1 378 ? 17.383 6.230 -32.856 1.00 97.44 378 PHE A O 1
ATOM 3272 N N . LYS A 1 379 ? 19.103 7.645 -33.227 1.00 97.62 379 LYS A N 1
ATOM 3273 C CA . LYS A 1 379 ? 20.107 6.655 -33.628 1.00 97.62 379 LYS A CA 1
ATOM 3274 C C . LYS A 1 379 ? 21.345 6.813 -32.756 1.00 97.62 379 LYS A C 1
ATOM 3276 O O . LYS A 1 379 ? 21.966 7.877 -32.734 1.00 97.62 379 LYS A O 1
ATOM 3281 N N . ILE A 1 380 ? 21.721 5.763 -32.033 1.00 97.88 380 ILE A N 1
ATOM 3282 C CA . ILE A 1 380 ? 22.814 5.804 -31.057 1.00 97.88 380 ILE A CA 1
ATOM 3283 C C . ILE A 1 380 ? 24.169 6.080 -31.710 1.00 97.88 380 ILE A C 1
ATOM 3285 O O . ILE A 1 380 ? 24.989 6.790 -31.130 1.00 97.88 380 ILE A O 1
ATOM 3289 N N . ILE A 1 381 ? 24.411 5.559 -32.918 1.00 97.88 381 ILE A N 1
ATOM 3290 C CA . ILE A 1 381 ? 25.663 5.802 -33.646 1.00 97.88 381 ILE A CA 1
ATOM 3291 C C . ILE A 1 381 ? 25.760 7.277 -34.048 1.00 97.88 381 ILE A C 1
ATOM 3293 O O . ILE A 1 381 ? 26.796 7.900 -33.809 1.00 97.88 381 ILE A O 1
ATOM 3297 N N . ASP A 1 382 ? 24.683 7.852 -34.586 1.00 97.25 382 ASP A N 1
ATOM 3298 C CA . ASP A 1 382 ? 24.648 9.258 -35.003 1.00 97.25 382 ASP A CA 1
ATOM 3299 C C . ASP A 1 382 ? 24.804 10.189 -33.796 1.00 97.25 382 ASP A C 1
ATOM 3301 O O . ASP A 1 382 ? 25.601 11.131 -33.826 1.00 97.25 382 ASP A O 1
ATOM 3305 N N . TYR A 1 383 ? 24.128 9.872 -32.685 1.00 97.44 383 TYR A N 1
ATOM 3306 C CA . TYR A 1 383 ? 24.318 10.566 -31.412 1.00 97.44 383 TYR A CA 1
ATOM 3307 C C . TYR A 1 383 ? 25.792 10.544 -30.982 1.00 97.44 383 TYR A C 1
ATOM 3309 O O . TYR A 1 383 ? 26.388 11.600 -30.775 1.00 97.44 383 TYR A O 1
ATOM 3317 N N . CYS A 1 384 ? 26.408 9.360 -30.928 1.00 97.69 384 CYS A N 1
ATOM 3318 C CA . CYS A 1 384 ? 27.802 9.198 -30.518 1.00 97.69 384 CYS A CA 1
ATOM 3319 C C . CYS A 1 384 ? 28.798 9.939 -31.421 1.00 97.69 384 CYS A C 1
ATOM 3321 O O . CYS A 1 384 ? 29.818 10.411 -30.929 1.00 97.69 384 CYS A O 1
ATOM 3323 N N . LYS A 1 385 ? 28.521 10.040 -32.727 1.00 96.81 385 LYS A N 1
ATOM 3324 C CA . LYS A 1 385 ? 29.370 10.764 -33.685 1.00 96.81 385 LYS A CA 1
ATOM 3325 C C . LYS A 1 385 ? 29.203 12.280 -33.623 1.00 96.81 385 LYS A C 1
ATOM 3327 O O . LYS A 1 385 ? 30.160 13.000 -33.886 1.00 96.81 385 LYS A O 1
ATOM 3332 N N . SER A 1 386 ? 27.994 12.754 -33.325 1.00 95.31 386 SER A N 1
ATOM 3333 C CA . SER A 1 386 ? 27.677 14.187 -33.266 1.00 95.31 386 SER A CA 1
ATOM 3334 C C . SER A 1 386 ? 28.091 14.851 -31.948 1.00 95.31 386 SER A C 1
ATOM 3336 O O . SER A 1 386 ? 28.327 16.059 -31.913 1.00 95.31 386 SER A O 1
ATOM 3338 N N . ASP A 1 387 ? 28.195 14.081 -30.862 1.00 94.00 387 ASP A N 1
ATOM 3339 C CA . ASP A 1 387 ? 28.574 14.590 -29.546 1.00 94.00 387 ASP A CA 1
ATOM 3340 C C . ASP A 1 387 ? 30.102 14.621 -29.382 1.00 94.00 387 ASP A C 1
ATOM 3342 O O . ASP A 1 387 ? 30.755 13.605 -29.134 1.00 94.00 387 ASP A O 1
ATOM 3346 N N . ASN A 1 388 ? 30.674 15.825 -29.461 1.00 93.19 388 ASN A N 1
ATOM 3347 C CA . ASN A 1 388 ? 32.117 16.061 -29.338 1.00 93.19 388 ASN A CA 1
ATOM 3348 C C . ASN A 1 388 ? 32.711 15.645 -27.980 1.00 93.19 388 ASN A C 1
ATOM 3350 O O . ASN A 1 388 ? 33.935 15.601 -27.837 1.00 93.19 388 ASN A O 1
ATOM 3354 N N . HIS A 1 389 ? 31.886 15.366 -26.966 1.00 95.31 389 HIS A N 1
ATOM 3355 C CA . HIS A 1 389 ? 32.371 14.853 -25.691 1.00 95.31 389 HIS A CA 1
ATOM 3356 C C . HIS A 1 389 ? 32.643 13.349 -25.724 1.00 95.31 389 HIS A C 1
ATOM 3358 O O . HIS A 1 389 ? 33.328 12.854 -24.830 1.00 95.31 389 HIS A O 1
ATOM 3364 N N . ILE A 1 390 ? 32.144 12.609 -26.716 1.00 97.56 390 ILE A N 1
ATOM 3365 C CA . ILE A 1 390 ? 32.335 11.162 -26.816 1.00 97.56 390 ILE A CA 1
ATOM 3366 C C . ILE A 1 390 ? 33.632 10.870 -27.578 1.00 97.56 390 ILE A C 1
ATOM 3368 O O . ILE A 1 390 ? 33.863 11.302 -28.701 1.00 97.56 390 ILE A O 1
ATOM 3372 N N . SER A 1 391 ? 34.523 10.120 -26.935 1.00 97.81 391 SER A N 1
ATOM 3373 C CA . SER A 1 391 ? 35.822 9.749 -27.488 1.00 97.81 391 SER A CA 1
ATOM 3374 C C . SER A 1 391 ? 35.677 8.794 -28.671 1.00 97.81 391 SER A C 1
ATOM 3376 O O . SER A 1 391 ? 34.836 7.895 -28.658 1.00 97.81 391 SER A O 1
ATOM 3378 N N . THR A 1 392 ? 36.585 8.899 -29.641 1.00 97.50 392 THR A N 1
ATOM 3379 C CA . THR A 1 392 ? 36.642 8.003 -30.810 1.00 97.50 392 THR A CA 1
ATOM 3380 C C . THR A 1 392 ? 36.676 6.524 -30.423 1.00 97.50 392 THR A C 1
ATOM 3382 O O . THR A 1 392 ? 35.998 5.712 -31.035 1.00 97.50 392 THR A O 1
ATOM 3385 N N . LYS A 1 393 ? 37.380 6.170 -29.339 1.00 97.75 393 LYS A N 1
ATOM 3386 C CA . LYS A 1 393 ? 37.402 4.799 -28.800 1.00 97.75 393 LYS A CA 1
ATOM 3387 C C . LYS A 1 393 ? 36.027 4.316 -28.335 1.00 97.75 393 LYS A C 1
ATOM 3389 O O . LYS A 1 393 ? 35.706 3.146 -28.520 1.00 97.75 393 LYS A O 1
ATOM 3394 N N . MET A 1 394 ? 35.240 5.185 -27.697 1.00 98.31 394 MET A N 1
ATOM 3395 C CA . MET A 1 394 ? 33.874 4.854 -27.295 1.00 98.31 394 MET A CA 1
ATOM 3396 C C . MET A 1 394 ? 32.980 4.707 -28.529 1.00 98.31 394 MET A C 1
ATOM 3398 O O . MET A 1 394 ? 32.265 3.717 -28.620 1.00 98.31 394 MET A O 1
ATOM 3402 N N . VAL A 1 395 ? 33.075 5.623 -29.501 1.00 98.06 395 VAL A N 1
ATOM 3403 C CA . VAL A 1 395 ? 32.343 5.527 -30.778 1.00 98.06 395 VAL A CA 1
ATOM 3404 C C . VAL A 1 395 ? 32.640 4.199 -31.481 1.00 98.06 395 VAL A C 1
ATOM 3406 O O . VAL A 1 395 ? 31.710 3.457 -31.789 1.00 98.06 395 VAL A O 1
ATOM 3409 N N . ASP A 1 396 ? 33.920 3.853 -31.650 1.00 96.94 396 ASP A N 1
ATOM 3410 C CA . ASP A 1 396 ? 34.354 2.581 -32.237 1.00 96.94 396 ASP A CA 1
ATOM 3411 C C . ASP A 1 396 ? 33.755 1.389 -31.479 1.00 96.94 396 ASP A C 1
ATOM 3413 O O . ASP A 1 396 ? 33.271 0.437 -32.086 1.00 96.94 396 ASP A O 1
ATOM 3417 N N . TYR A 1 397 ? 33.755 1.430 -30.144 1.00 97.12 397 TYR A N 1
ATOM 3418 C CA . TYR A 1 397 ? 33.166 0.370 -29.328 1.00 97.12 397 TYR A CA 1
ATOM 3419 C C . TYR A 1 397 ? 31.658 0.212 -29.577 1.00 97.12 397 TYR A C 1
ATOM 3421 O O . TYR A 1 397 ? 31.201 -0.909 -29.797 1.00 97.12 397 TYR A O 1
ATOM 3429 N N . ILE A 1 398 ? 30.893 1.309 -29.591 1.00 97.94 398 ILE A N 1
ATOM 3430 C CA . ILE A 1 398 ? 29.450 1.273 -29.882 1.00 97.94 398 ILE A CA 1
ATOM 3431 C C . ILE A 1 398 ? 29.195 0.701 -31.280 1.00 97.94 398 ILE A C 1
ATOM 3433 O O . ILE A 1 398 ? 28.368 -0.195 -31.422 1.00 97.94 398 ILE A O 1
ATOM 3437 N N . ILE A 1 399 ? 29.939 1.155 -32.293 1.00 97.62 399 ILE A N 1
ATOM 3438 C CA . ILE A 1 399 ? 29.811 0.675 -33.677 1.00 97.62 399 ILE A CA 1
ATOM 3439 C C . ILE A 1 399 ? 30.089 -0.832 -33.764 1.00 97.62 399 ILE A C 1
ATOM 3441 O O . ILE A 1 399 ? 29.304 -1.571 -34.362 1.00 97.62 399 ILE A O 1
ATOM 3445 N N . ASN A 1 400 ? 31.171 -1.304 -33.139 1.00 95.81 400 ASN A N 1
ATOM 3446 C CA . ASN A 1 400 ? 31.588 -2.709 -33.182 1.00 95.81 400 ASN A CA 1
ATOM 3447 C C . ASN A 1 400 ? 30.647 -3.642 -32.399 1.00 95.81 400 ASN A C 1
ATOM 3449 O O . ASN A 1 400 ? 30.561 -4.827 -32.706 1.00 95.81 400 ASN A O 1
ATOM 3453 N N . HIS A 1 401 ? 29.922 -3.133 -31.403 1.00 95.94 401 HIS A N 1
ATOM 3454 C CA . HIS A 1 401 ? 28.989 -3.919 -30.586 1.00 95.94 401 HIS A CA 1
ATOM 3455 C C . HIS A 1 401 ? 27.524 -3.517 -30.795 1.00 95.94 401 HIS A C 1
ATOM 3457 O O . HIS A 1 401 ? 26.694 -3.794 -29.931 1.00 95.94 401 HIS A O 1
ATOM 3463 N N . TYR A 1 402 ? 27.217 -2.875 -31.928 1.00 96.94 402 TYR A N 1
ATOM 3464 C CA . TYR A 1 402 ? 25.921 -2.248 -32.187 1.00 96.94 402 TYR A CA 1
ATOM 3465 C C . TYR A 1 402 ? 24.742 -3.212 -32.015 1.00 96.94 402 TYR A C 1
ATOM 3467 O O . TYR A 1 402 ? 23.847 -2.919 -31.235 1.00 96.94 402 TYR A O 1
ATOM 3475 N N . ASN A 1 403 ? 24.798 -4.383 -32.656 1.00 95.44 403 ASN A N 1
ATOM 3476 C CA . ASN A 1 403 ? 23.774 -5.423 -32.552 1.00 95.44 403 ASN A CA 1
ATOM 3477 C C . ASN A 1 403 ? 24.346 -6.763 -32.063 1.00 95.44 403 ASN A C 1
ATOM 3479 O O . ASN A 1 403 ? 25.566 -6.953 -31.946 1.00 95.44 403 ASN A O 1
ATOM 3483 N N . LYS A 1 404 ? 23.446 -7.724 -31.820 1.00 94.19 404 LYS A N 1
ATOM 3484 C CA . LYS A 1 404 ? 23.775 -9.072 -31.335 1.00 94.19 404 LYS A CA 1
ATOM 3485 C C . LYS A 1 404 ? 24.838 -9.785 -32.152 1.00 94.19 404 LYS A C 1
ATOM 3487 O O . LYS A 1 404 ? 25.854 -10.222 -31.606 1.00 94.19 404 LYS A O 1
ATOM 3492 N N . ASN A 1 405 ? 24.593 -9.913 -33.450 1.00 95.19 405 ASN A N 1
ATOM 3493 C CA . ASN A 1 405 ? 25.436 -10.713 -34.328 1.00 95.19 405 ASN A CA 1
ATOM 3494 C C . ASN A 1 405 ? 26.820 -10.090 -34.466 1.00 95.19 405 ASN A C 1
ATOM 3496 O O . ASN A 1 405 ? 27.819 -10.795 -34.317 1.00 95.19 405 ASN A O 1
ATOM 3500 N N . ARG A 1 406 ? 26.877 -8.764 -34.637 1.00 95.31 406 ARG A N 1
ATOM 3501 C CA . ARG A 1 406 ? 28.131 -8.014 -34.687 1.00 95.31 406 ARG A CA 1
ATOM 3502 C C . ARG A 1 406 ? 28.931 -8.218 -33.403 1.00 95.31 406 ARG A C 1
ATOM 3504 O O . ARG A 1 406 ? 30.062 -8.683 -33.465 1.00 95.31 406 ARG A O 1
ATOM 3511 N N . SER A 1 407 ? 28.318 -8.002 -32.239 1.00 94.75 407 SER A N 1
ATOM 3512 C CA . SER A 1 407 ? 28.979 -8.151 -30.937 1.00 94.75 407 SER A CA 1
ATOM 3513 C C . SER A 1 407 ? 29.546 -9.565 -30.711 1.00 94.75 407 SER A C 1
ATOM 3515 O O . SER A 1 407 ? 30.698 -9.720 -30.301 1.00 94.75 407 SER A O 1
ATOM 3517 N N . CYS A 1 408 ? 28.786 -10.618 -31.033 1.00 94.19 408 CYS A N 1
ATOM 3518 C CA . CYS A 1 408 ? 29.232 -12.009 -30.879 1.00 94.19 408 CYS A CA 1
ATOM 3519 C C . CYS A 1 408 ? 30.383 -12.393 -31.825 1.00 94.19 408 CYS A C 1
ATOM 3521 O O . CYS A 1 408 ? 31.320 -13.093 -31.414 1.00 94.19 408 CYS A O 1
ATOM 3523 N N . ILE A 1 409 ? 30.323 -11.935 -33.076 1.00 96.06 409 ILE A N 1
ATOM 3524 C CA . ILE A 1 409 ? 31.371 -12.160 -34.077 1.00 96.06 409 ILE A CA 1
ATOM 3525 C C . ILE A 1 409 ? 32.644 -11.404 -33.684 1.00 96.06 409 ILE A C 1
ATOM 3527 O O . ILE A 1 409 ? 33.715 -12.012 -33.624 1.00 96.06 409 ILE A O 1
ATOM 3531 N N . ILE A 1 410 ? 32.521 -10.122 -33.325 1.00 95.62 410 ILE A N 1
ATOM 3532 C CA . ILE A 1 410 ? 33.635 -9.278 -32.882 1.00 95.62 410 ILE A CA 1
ATOM 3533 C C . ILE A 1 410 ? 34.359 -9.889 -31.686 1.00 95.62 410 ILE A C 1
ATOM 3535 O O . ILE A 1 410 ? 35.582 -10.019 -31.705 1.00 95.62 410 ILE A O 1
ATOM 3539 N N . GLU A 1 411 ? 33.625 -10.354 -30.675 1.00 95.12 411 GLU A N 1
ATOM 3540 C CA . GLU A 1 411 ? 34.238 -11.009 -29.520 1.00 95.12 411 GLU A CA 1
ATOM 3541 C C . GLU A 1 411 ? 34.961 -12.308 -29.901 1.00 95.12 411 GLU A C 1
ATOM 3543 O O . GLU A 1 411 ? 35.982 -12.650 -29.308 1.00 95.12 411 GLU A O 1
ATOM 3548 N N . SER A 1 412 ? 34.485 -13.044 -30.905 1.00 96.44 412 SER A N 1
ATOM 3549 C CA . SER A 1 412 ? 35.173 -14.255 -31.370 1.00 96.44 412 SER A CA 1
ATOM 3550 C C . SER A 1 412 ? 36.482 -13.929 -32.104 1.00 96.44 412 SER A C 1
ATOM 3552 O O . SER A 1 412 ? 37.483 -14.617 -31.886 1.00 96.44 412 SER A O 1
ATOM 3554 N N . ILE A 1 413 ? 36.496 -12.851 -32.898 1.00 95.44 413 ILE A N 1
ATOM 3555 C CA . ILE A 1 413 ? 37.686 -12.320 -33.587 1.00 95.44 413 ILE A CA 1
ATOM 3556 C C . ILE A 1 413 ? 38.712 -11.814 -32.570 1.00 95.44 413 ILE A C 1
ATOM 3558 O O . ILE A 1 413 ? 39.860 -12.258 -32.576 1.00 95.44 413 ILE A O 1
ATOM 3562 N N . ARG A 1 414 ? 38.285 -10.955 -31.639 1.00 93.81 414 ARG A N 1
ATOM 3563 C CA . ARG A 1 414 ? 39.129 -10.377 -30.583 1.00 93.81 414 ARG A CA 1
ATOM 3564 C C . ARG A 1 414 ? 39.780 -11.447 -29.706 1.00 93.81 414 ARG A C 1
ATOM 3566 O O . ARG A 1 414 ? 40.964 -11.367 -29.390 1.00 93.81 414 ARG A O 1
ATOM 3573 N N . ASN A 1 415 ? 39.027 -12.495 -29.367 1.00 94.56 415 ASN A N 1
ATOM 3574 C CA . ASN A 1 415 ? 39.531 -13.641 -28.605 1.00 94.56 415 ASN A CA 1
ATOM 3575 C C . ASN A 1 415 ? 40.305 -14.659 -29.459 1.00 94.56 415 ASN A C 1
ATOM 3577 O O . ASN A 1 415 ? 40.682 -15.715 -28.949 1.00 94.56 415 ASN A O 1
ATOM 3581 N N . LYS A 1 416 ? 40.529 -14.382 -30.752 1.00 96.06 416 LYS A N 1
ATOM 3582 C CA . LYS A 1 416 ? 41.264 -15.249 -31.687 1.00 96.06 416 LYS A CA 1
ATOM 3583 C C . LYS A 1 416 ? 40.692 -16.674 -31.759 1.00 96.06 416 LYS A C 1
ATOM 3585 O O . LYS A 1 416 ? 41.412 -17.638 -32.007 1.00 96.06 416 LYS A O 1
ATOM 3590 N N . ASN A 1 417 ? 39.381 -16.825 -31.554 1.00 96.25 417 ASN A N 1
ATOM 3591 C CA . ASN A 1 417 ? 38.716 -18.120 -31.434 1.00 96.25 417 ASN A CA 1
ATOM 3592 C C . ASN A 1 417 ? 37.933 -18.475 -32.707 1.00 96.25 417 ASN A C 1
ATOM 3594 O O . ASN A 1 417 ? 36.714 -18.301 -32.786 1.00 96.25 417 ASN A O 1
ATOM 3598 N N . LYS A 1 418 ? 38.644 -19.030 -33.697 1.00 96.25 418 LYS A N 1
ATOM 3599 C CA . LYS A 1 418 ? 38.067 -19.411 -35.000 1.00 96.25 418 LYS A CA 1
ATOM 3600 C C . LYS A 1 418 ? 36.944 -20.443 -34.895 1.00 96.25 418 LYS A C 1
ATOM 3602 O O . LYS A 1 418 ? 35.971 -20.373 -35.637 1.00 96.25 418 LYS A O 1
ATOM 3607 N N . LYS A 1 419 ? 37.049 -21.380 -33.944 1.00 96.81 419 LYS A N 1
ATOM 3608 C CA . LYS A 1 419 ? 36.038 -22.424 -33.730 1.00 96.81 419 LYS A CA 1
ATOM 3609 C C . LYS A 1 419 ? 34.730 -21.815 -33.237 1.00 96.81 419 LYS A C 1
ATOM 3611 O O . LYS A 1 419 ? 33.675 -22.145 -33.759 1.00 96.81 419 LYS A O 1
ATOM 3616 N N . LYS A 1 420 ? 34.801 -20.905 -32.261 1.00 96.31 420 LYS A N 1
ATOM 3617 C CA . LYS A 1 420 ? 33.624 -20.198 -31.745 1.00 96.31 420 LYS A CA 1
ATOM 3618 C C . LYS A 1 420 ? 32.980 -19.320 -32.816 1.00 96.31 420 LYS A C 1
ATOM 3620 O O . LYS A 1 420 ? 31.761 -19.343 -32.931 1.00 96.31 420 LYS A O 1
ATOM 3625 N N . LEU A 1 421 ? 33.792 -18.609 -33.605 1.00 97.00 421 LEU A N 1
ATOM 3626 C CA . LEU A 1 421 ? 33.315 -17.810 -34.735 1.00 97.00 421 LEU A CA 1
ATOM 3627 C C . LEU A 1 421 ? 32.520 -18.674 -35.722 1.00 97.00 421 LEU A C 1
ATOM 3629 O O . LEU A 1 421 ? 31.357 -18.384 -35.979 1.00 97.00 421 LEU A O 1
ATOM 3633 N N . LYS A 1 422 ? 33.136 -19.756 -36.218 1.00 97.19 422 LYS A N 1
ATOM 3634 C CA . LYS A 1 422 ? 32.504 -20.687 -37.158 1.00 97.19 422 LYS A CA 1
ATOM 3635 C C . LYS A 1 422 ? 31.213 -21.273 -36.590 1.00 97.19 422 LYS A C 1
ATOM 3637 O O . LYS A 1 422 ? 30.176 -21.168 -37.224 1.00 97.19 422 LYS A O 1
ATOM 3642 N N . ASN A 1 423 ? 31.268 -21.819 -35.375 1.00 97.75 423 ASN A N 1
ATOM 3643 C CA . ASN A 1 423 ? 30.100 -22.422 -34.739 1.00 97.75 423 ASN A CA 1
ATOM 3644 C C . ASN A 1 423 ? 28.940 -21.429 -34.615 1.00 97.75 423 ASN A C 1
ATOM 3646 O O . ASN A 1 423 ? 27.815 -21.796 -34.916 1.00 97.75 423 ASN A O 1
ATOM 3650 N N . TYR A 1 424 ? 29.205 -20.185 -34.200 1.00 96.56 424 TYR A N 1
ATOM 3651 C CA . TYR A 1 424 ? 28.156 -19.172 -34.071 1.00 96.56 424 TYR A CA 1
ATOM 3652 C C . TYR A 1 424 ? 27.541 -18.818 -35.432 1.00 96.56 424 TYR A C 1
ATOM 3654 O O . TYR A 1 424 ? 26.323 -18.747 -35.558 1.00 96.56 424 TYR A O 1
ATOM 3662 N N . ILE A 1 425 ? 28.366 -18.621 -36.463 1.00 96.75 425 ILE A N 1
ATOM 3663 C CA . ILE A 1 425 ? 27.871 -18.321 -37.812 1.00 96.75 425 ILE A CA 1
ATOM 3664 C C . ILE A 1 425 ? 27.014 -19.475 -38.347 1.00 96.75 425 ILE A C 1
ATOM 3666 O O . ILE A 1 425 ? 25.903 -19.229 -38.812 1.00 96.75 425 ILE A O 1
ATOM 3670 N N . ASP A 1 426 ? 27.497 -20.713 -38.228 1.00 95.50 426 ASP A N 1
ATOM 3671 C CA . ASP A 1 426 ? 26.821 -21.907 -38.740 1.00 95.50 426 ASP A CA 1
ATOM 3672 C C . ASP A 1 426 ? 25.509 -22.188 -37.973 1.00 95.50 426 ASP A C 1
ATOM 3674 O O . ASP A 1 426 ? 24.476 -22.465 -38.583 1.00 95.50 426 ASP A O 1
ATOM 3678 N N . GLU A 1 427 ? 25.528 -22.084 -36.636 1.00 97.00 427 GLU A N 1
ATOM 3679 C CA . GLU A 1 427 ? 24.374 -22.343 -35.758 1.00 97.00 427 GLU A CA 1
ATOM 3680 C C . GLU A 1 427 ? 23.229 -21.359 -36.018 1.00 97.00 427 GLU A C 1
ATOM 3682 O O . GLU A 1 427 ? 22.074 -21.770 -36.142 1.00 97.00 427 GLU A O 1
ATOM 3687 N N . TYR A 1 428 ? 23.549 -20.067 -36.140 1.00 96.19 428 TYR A N 1
ATOM 3688 C CA . TYR A 1 428 ? 22.555 -19.008 -36.332 1.00 96.19 428 TYR A CA 1
ATOM 3689 C C . TYR A 1 428 ? 22.346 -18.626 -37.803 1.00 96.19 428 TYR A C 1
ATOM 3691 O O . TYR A 1 428 ? 21.535 -17.746 -38.083 1.00 96.19 428 TYR A O 1
ATOM 3699 N N . LYS A 1 429 ? 23.040 -19.294 -38.738 1.00 95.81 429 LYS A N 1
ATOM 3700 C CA . LYS A 1 429 ? 22.994 -19.043 -40.190 1.00 95.81 429 LYS A CA 1
ATOM 3701 C C . LYS A 1 429 ? 23.189 -17.564 -40.536 1.00 95.81 429 LYS A C 1
ATOM 3703 O O . LYS A 1 429 ? 22.399 -16.976 -41.273 1.00 95.81 429 LYS A O 1
ATOM 3708 N N . ILE A 1 430 ? 24.217 -16.950 -39.956 1.00 95.44 430 ILE A N 1
ATOM 3709 C CA . ILE A 1 430 ? 24.479 -15.518 -40.130 1.00 95.44 430 ILE A CA 1
ATOM 3710 C C . ILE A 1 430 ? 25.084 -15.250 -41.508 1.00 95.44 430 ILE A C 1
ATOM 3712 O O . ILE A 1 430 ? 26.183 -15.712 -41.798 1.00 95.44 430 ILE A O 1
ATOM 3716 N N . GLU A 1 431 ? 24.413 -14.426 -42.312 1.00 95.12 431 GLU A N 1
ATOM 3717 C CA . GLU A 1 431 ? 25.006 -13.823 -43.509 1.00 95.12 431 GLU A CA 1
ATOM 3718 C C . GLU A 1 431 ? 25.924 -12.665 -43.089 1.00 95.12 431 GLU A C 1
ATOM 3720 O O . GLU A 1 431 ? 25.462 -11.646 -42.571 1.00 95.12 431 GLU A O 1
ATOM 3725 N N . ILE A 1 432 ? 27.235 -12.798 -43.291 1.00 95.50 432 ILE A N 1
ATOM 3726 C CA . ILE A 1 432 ? 28.232 -11.794 -42.884 1.00 95.50 432 ILE A CA 1
ATOM 3727 C C . ILE A 1 432 ? 28.008 -10.455 -43.592 1.00 95.50 432 ILE A C 1
ATOM 3729 O O . ILE A 1 432 ? 28.280 -9.405 -43.014 1.00 95.50 432 ILE A O 1
ATOM 3733 N N . LYS A 1 433 ? 27.427 -10.453 -44.793 1.00 94.19 433 LYS A N 1
ATOM 3734 C CA . LYS A 1 433 ? 27.022 -9.214 -45.462 1.00 94.19 433 LYS A CA 1
ATOM 3735 C C . LYS A 1 433 ? 26.038 -8.389 -44.625 1.00 94.19 433 LYS A C 1
ATOM 3737 O O . LYS A 1 433 ? 26.137 -7.169 -44.609 1.00 94.19 433 LYS A O 1
ATOM 3742 N N . SER A 1 434 ? 25.145 -9.037 -43.873 1.00 94.12 434 SER A N 1
ATOM 3743 C CA . SER A 1 434 ? 24.101 -8.353 -43.091 1.00 94.12 434 SER A CA 1
ATOM 3744 C C . SER A 1 434 ? 24.615 -7.631 -41.841 1.00 94.12 434 SER A C 1
ATOM 3746 O O . SER A 1 434 ? 23.887 -6.836 -41.251 1.00 94.12 434 SER A O 1
ATOM 3748 N N . ILE A 1 435 ? 25.857 -7.893 -41.414 1.00 94.75 435 ILE A N 1
ATOM 3749 C CA . ILE A 1 435 ? 26.465 -7.180 -40.282 1.00 94.75 435 ILE A CA 1
ATOM 3750 C C . ILE A 1 435 ? 27.292 -5.965 -40.710 1.00 94.75 435 ILE A C 1
ATOM 3752 O O . ILE A 1 435 ? 27.661 -5.184 -39.829 1.00 94.75 435 ILE A O 1
ATOM 3756 N N . ASN A 1 436 ? 27.577 -5.810 -42.008 1.00 94.06 436 ASN A N 1
ATOM 3757 C CA . ASN A 1 436 ? 28.255 -4.642 -42.569 1.00 94.06 436 ASN A CA 1
ATOM 3758 C C . ASN A 1 436 ? 27.258 -3.503 -42.810 1.00 94.06 436 ASN A C 1
ATOM 3760 O O . ASN A 1 436 ? 26.113 -3.738 -43.186 1.00 94.06 436 ASN A O 1
ATOM 3764 N N . ASP A 1 437 ? 27.708 -2.272 -42.598 1.00 94.38 437 ASP A N 1
ATOM 3765 C CA . ASP A 1 437 ? 26.964 -1.049 -42.898 1.00 94.38 437 ASP A CA 1
ATOM 3766 C C . ASP A 1 437 ? 27.943 0.095 -43.219 1.00 94.38 437 ASP A C 1
ATOM 3768 O O . ASP A 1 437 ? 29.159 -0.100 -43.280 1.00 94.38 437 ASP A O 1
ATOM 3772 N N . ASP A 1 438 ? 27.430 1.307 -43.423 1.00 93.25 438 ASP A N 1
ATOM 3773 C CA . ASP A 1 438 ? 28.243 2.493 -43.735 1.00 93.25 438 ASP A CA 1
A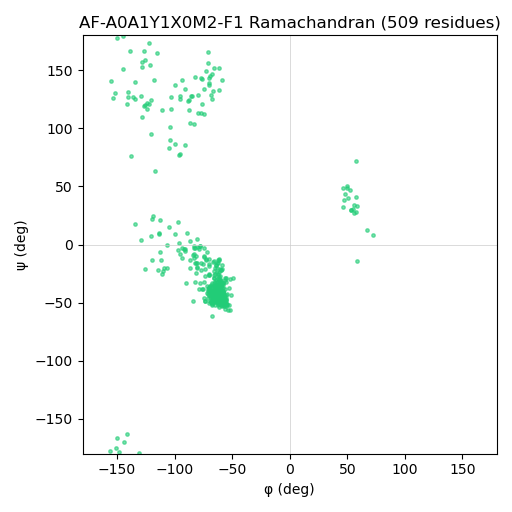TOM 3774 C C . ASP A 1 438 ? 29.225 2.881 -42.613 1.00 93.25 438 ASP A C 1
ATOM 3776 O O . ASP A 1 438 ? 30.129 3.699 -42.802 1.00 93.25 438 ASP A O 1
ATOM 3780 N N . TYR A 1 439 ? 29.060 2.310 -41.422 1.00 94.50 439 TYR A N 1
ATOM 3781 C CA . TYR A 1 439 ? 29.853 2.600 -40.236 1.00 94.50 439 TYR A CA 1
ATOM 3782 C C . TYR A 1 439 ? 30.792 1.459 -39.850 1.00 94.50 439 TYR A C 1
ATOM 3784 O O . TYR A 1 439 ? 31.769 1.695 -39.136 1.00 94.50 439 TYR A O 1
ATOM 3792 N N . PHE A 1 440 ? 30.524 0.243 -40.317 1.00 95.62 440 PHE A N 1
ATOM 3793 C CA . PHE A 1 440 ? 31.214 -0.961 -39.904 1.00 95.62 440 PHE A CA 1
ATOM 3794 C C . PHE A 1 440 ? 31.465 -1.910 -41.074 1.00 95.62 440 PHE A C 1
ATOM 3796 O O . PHE A 1 440 ? 30.552 -2.369 -41.754 1.00 95.62 440 PHE A O 1
ATOM 3803 N N . ASN A 1 441 ? 32.733 -2.291 -41.224 1.00 95.25 441 ASN A N 1
ATOM 3804 C CA . ASN A 1 441 ? 33.171 -3.334 -42.139 1.00 95.25 441 ASN A CA 1
ATOM 3805 C C . ASN A 1 441 ? 33.945 -4.400 -41.355 1.00 95.25 441 ASN A C 1
ATOM 3807 O O . ASN A 1 441 ? 35.022 -4.137 -40.805 1.00 95.25 441 ASN A O 1
ATOM 3811 N N . ILE A 1 442 ? 33.409 -5.618 -41.342 1.00 94.94 442 ILE A N 1
ATOM 3812 C CA . ILE A 1 442 ? 33.957 -6.745 -40.589 1.00 94.94 442 ILE A CA 1
ATOM 3813 C C . ILE A 1 442 ? 35.356 -7.166 -41.047 1.00 94.94 442 ILE A C 1
ATOM 3815 O O . ILE A 1 442 ? 36.195 -7.522 -40.217 1.00 94.94 442 ILE A O 1
ATOM 3819 N N . PHE A 1 443 ? 35.649 -7.101 -42.347 1.00 93.69 443 PHE A N 1
ATOM 3820 C CA . PHE A 1 443 ? 36.954 -7.478 -42.884 1.00 93.69 443 PHE A CA 1
ATOM 3821 C C . PHE A 1 443 ? 38.022 -6.456 -42.501 1.00 93.69 443 PHE A C 1
ATOM 3823 O O . PHE A 1 443 ? 39.123 -6.847 -42.100 1.00 93.69 443 PHE A O 1
ATOM 3830 N N . ASN A 1 444 ? 37.678 -5.165 -42.542 1.00 93.44 444 ASN A N 1
ATOM 3831 C CA . ASN A 1 444 ? 38.546 -4.087 -42.070 1.00 93.44 444 ASN A CA 1
ATOM 3832 C C . ASN A 1 444 ? 38.814 -4.212 -40.569 1.00 93.44 444 ASN A C 1
ATOM 3834 O O . ASN A 1 444 ? 39.966 -4.109 -40.140 1.00 93.44 444 ASN A O 1
ATOM 3838 N N . TYR A 1 445 ? 37.775 -4.496 -39.777 1.00 94.94 445 TYR A N 1
ATOM 3839 C CA . TYR A 1 445 ? 37.930 -4.751 -38.348 1.00 94.94 445 TYR A CA 1
ATOM 3840 C C . TYR A 1 445 ? 38.859 -5.945 -38.091 1.00 94.94 445 TYR A C 1
ATOM 3842 O O . TYR A 1 445 ? 39.844 -5.822 -37.366 1.00 94.94 445 TYR A O 1
ATOM 3850 N N . CYS A 1 446 ? 38.587 -7.091 -38.724 1.00 93.62 446 CYS A N 1
ATOM 3851 C CA . CYS A 1 446 ? 39.359 -8.320 -38.546 1.00 93.62 446 CYS A CA 1
ATOM 3852 C C . CYS A 1 446 ? 40.840 -8.118 -38.905 1.00 93.62 446 CYS A C 1
ATOM 3854 O O . CYS A 1 446 ? 41.723 -8.551 -38.167 1.00 93.62 446 CYS A O 1
ATOM 3856 N N . ARG A 1 447 ? 41.118 -7.383 -39.991 1.00 91.88 447 ARG A N 1
ATOM 3857 C CA . ARG A 1 447 ? 42.482 -7.044 -40.425 1.00 91.88 447 ARG A CA 1
ATOM 3858 C C . ARG A 1 447 ? 43.209 -6.152 -39.419 1.00 91.88 447 ARG A C 1
ATOM 3860 O O . ARG A 1 447 ? 44.410 -6.312 -39.226 1.00 91.88 447 ARG A O 1
ATOM 3867 N N . LYS A 1 448 ? 42.498 -5.204 -38.802 1.00 93.19 448 LYS A N 1
ATOM 3868 C CA . LYS A 1 448 ? 43.047 -4.309 -37.773 1.00 93.19 448 LYS A CA 1
ATOM 3869 C C . LYS A 1 448 ? 43.346 -5.061 -36.472 1.00 93.19 448 LYS A C 1
ATOM 3871 O O . LYS A 1 448 ? 44.368 -4.795 -35.847 1.00 93.19 448 LYS A O 1
ATOM 3876 N N . GLU A 1 449 ? 42.471 -5.982 -36.076 1.00 93.06 449 GLU A N 1
ATOM 3877 C CA . GLU A 1 449 ? 42.551 -6.682 -34.788 1.00 93.06 449 GLU A CA 1
ATOM 3878 C C . GLU A 1 449 ? 43.526 -7.876 -34.809 1.00 93.06 449 GLU A C 1
ATOM 3880 O O . GLU A 1 449 ? 44.182 -8.179 -33.808 1.00 93.06 449 GLU A O 1
ATOM 3885 N N . ILE A 1 450 ? 43.664 -8.560 -35.950 1.00 92.31 450 ILE A N 1
ATOM 3886 C CA . ILE A 1 450 ? 44.515 -9.746 -36.086 1.00 92.31 450 ILE A CA 1
ATOM 3887 C C . ILE A 1 450 ? 45.811 -9.400 -36.822 1.00 92.31 450 ILE A C 1
ATOM 3889 O O . ILE A 1 450 ? 45.872 -9.363 -38.046 1.00 92.31 450 ILE A O 1
ATOM 3893 N N . SER A 1 451 ? 46.897 -9.239 -36.063 1.00 89.25 451 SER A N 1
ATOM 3894 C CA . SER A 1 451 ? 48.241 -9.026 -36.622 1.00 89.25 451 SER A CA 1
ATOM 3895 C C . SER A 1 451 ? 48.874 -10.282 -37.241 1.00 89.25 451 SER A C 1
ATOM 3897 O O . SER A 1 451 ? 49.783 -10.173 -38.063 1.00 89.25 451 SER A O 1
ATOM 3899 N N . ASN A 1 452 ? 48.417 -11.481 -36.859 1.00 92.00 452 ASN A N 1
ATOM 3900 C CA . ASN A 1 452 ? 48.886 -12.747 -37.427 1.00 92.00 452 ASN A CA 1
ATOM 3901 C C . ASN A 1 452 ? 48.193 -13.005 -38.778 1.00 92.00 452 ASN A C 1
ATOM 3903 O O . ASN A 1 452 ? 46.988 -13.249 -38.821 1.00 92.00 452 ASN A O 1
ATOM 3907 N N . LYS A 1 453 ? 48.965 -12.976 -39.871 1.00 90.00 453 LYS A N 1
ATOM 3908 C CA . LYS A 1 453 ? 48.445 -13.124 -41.239 1.00 90.00 453 LYS A CA 1
ATOM 3909 C C . LYS A 1 453 ? 47.742 -14.460 -41.489 1.00 90.00 453 LYS A C 1
ATOM 3911 O O . LYS A 1 453 ? 46.719 -14.468 -42.171 1.00 90.00 453 LYS A O 1
ATOM 3916 N N . ASP A 1 454 ? 48.243 -15.555 -40.925 1.00 90.06 454 ASP A N 1
ATOM 3917 C CA . ASP A 1 454 ? 47.667 -16.888 -41.129 1.00 90.06 454 ASP A CA 1
ATOM 3918 C C . ASP A 1 454 ? 46.308 -16.990 -40.435 1.00 90.06 454 ASP A C 1
ATOM 3920 O O . ASP A 1 454 ? 45.309 -17.339 -41.058 1.00 90.06 454 ASP A O 1
ATOM 3924 N N . LEU A 1 455 ? 46.236 -16.571 -39.167 1.00 89.12 455 LEU A N 1
ATOM 3925 C CA . LEU A 1 455 ? 44.983 -16.553 -38.411 1.00 89.12 455 LEU A CA 1
ATOM 3926 C C . LEU A 1 455 ? 43.949 -15.608 -39.041 1.00 89.12 455 LEU A C 1
ATOM 3928 O O . LEU A 1 455 ? 42.762 -15.934 -39.084 1.00 89.12 455 LEU A O 1
ATOM 3932 N N . TYR A 1 456 ? 44.390 -14.447 -39.533 1.00 91.06 456 TYR A N 1
ATOM 3933 C CA . TYR A 1 456 ? 43.526 -13.532 -40.277 1.00 91.06 456 TYR A CA 1
ATOM 3934 C C . TYR A 1 456 ? 42.963 -14.213 -41.527 1.00 91.06 456 TYR A C 1
ATOM 3936 O O . TYR A 1 456 ? 41.757 -14.160 -41.751 1.00 91.06 456 TYR A O 1
ATOM 3944 N N . SER A 1 457 ? 43.813 -14.894 -42.300 1.00 89.25 457 SER A N 1
ATOM 3945 C CA . SER A 1 457 ? 43.409 -15.601 -43.520 1.00 89.25 457 SER A CA 1
ATOM 3946 C C . SER A 1 457 ? 42.396 -16.706 -43.220 1.00 89.25 457 SER A C 1
ATOM 3948 O O . SER A 1 457 ? 41.364 -16.791 -43.881 1.00 89.25 457 SER A O 1
ATOM 3950 N N . GLU A 1 458 ? 42.617 -17.494 -42.166 1.00 93.25 458 GLU A N 1
ATOM 3951 C CA . GLU A 1 458 ? 41.669 -18.524 -41.731 1.00 93.25 458 GLU A CA 1
ATOM 3952 C C . GLU A 1 458 ? 40.302 -17.938 -41.344 1.00 93.25 458 GLU A C 1
ATOM 3954 O O . GLU A 1 458 ? 39.260 -18.442 -41.767 1.00 93.25 458 GLU A O 1
ATOM 3959 N N . MET A 1 459 ? 40.278 -16.863 -40.547 1.00 93.94 459 MET A N 1
ATOM 3960 C CA . MET A 1 459 ? 39.023 -16.213 -40.157 1.00 93.94 459 MET A CA 1
ATOM 3961 C C . MET A 1 459 ? 38.338 -15.518 -41.337 1.00 93.94 459 MET A C 1
ATOM 3963 O O . MET A 1 459 ? 37.112 -15.572 -41.439 1.00 93.94 459 MET A O 1
ATOM 3967 N N . LYS A 1 460 ? 39.110 -14.912 -42.249 1.00 91.50 460 LYS A N 1
ATOM 3968 C CA . LYS A 1 460 ? 38.616 -14.329 -43.504 1.00 91.50 460 LYS A CA 1
ATOM 3969 C C . LYS A 1 460 ? 37.885 -15.389 -44.324 1.00 91.50 460 LYS A C 1
ATOM 3971 O O . LYS A 1 460 ? 36.754 -15.143 -44.722 1.00 91.50 460 LYS A O 1
ATOM 3976 N N . ILE A 1 461 ? 38.459 -16.582 -44.492 1.00 89.88 461 ILE A N 1
ATOM 3977 C CA . ILE A 1 461 ? 37.814 -17.689 -45.218 1.00 89.88 461 ILE A CA 1
ATOM 3978 C C . ILE A 1 461 ? 36.490 -18.099 -44.558 1.00 89.88 461 ILE A C 1
ATOM 3980 O O . ILE A 1 461 ? 35.491 -18.251 -45.257 1.00 89.88 461 ILE A O 1
ATOM 3984 N N . ILE A 1 462 ? 36.446 -18.235 -43.225 1.00 94.06 462 ILE A N 1
ATOM 3985 C CA . ILE A 1 462 ? 35.197 -18.554 -42.500 1.00 94.06 462 ILE A CA 1
ATOM 3986 C C . ILE A 1 462 ? 34.113 -17.512 -42.799 1.00 94.06 462 ILE A C 1
ATOM 3988 O O . ILE A 1 462 ? 32.963 -17.875 -43.049 1.00 94.06 462 ILE A O 1
ATOM 3992 N N . MET A 1 463 ? 34.476 -16.229 -42.780 1.00 94.31 463 MET A N 1
ATOM 3993 C CA . MET A 1 463 ? 33.543 -15.138 -43.050 1.00 94.31 463 MET A CA 1
ATOM 3994 C C . MET A 1 463 ? 33.105 -15.098 -44.519 1.00 94.31 463 MET A C 1
ATOM 3996 O O . MET A 1 463 ? 31.926 -14.902 -44.787 1.00 94.31 463 MET A O 1
ATOM 4000 N N . LEU A 1 464 ? 34.014 -15.344 -45.467 1.00 90.50 464 LEU A N 1
ATOM 4001 C CA . LEU A 1 464 ? 33.705 -15.360 -46.902 1.00 90.50 464 LEU A CA 1
ATOM 4002 C C . LEU A 1 464 ? 32.774 -16.497 -47.301 1.00 90.50 464 LEU A C 1
ATOM 4004 O O . LEU A 1 464 ? 31.836 -16.286 -48.067 1.00 90.50 464 LEU A O 1
ATOM 4008 N N . LYS A 1 465 ? 32.974 -17.682 -46.720 1.00 91.44 465 LYS A N 1
ATOM 4009 C CA . LYS A 1 465 ? 32.061 -18.819 -46.894 1.00 91.44 465 LYS A CA 1
ATOM 4010 C C . LYS A 1 465 ? 30.638 -18.532 -46.437 1.00 91.44 465 LYS A C 1
ATOM 4012 O O . LYS A 1 465 ? 29.729 -19.237 -46.849 1.00 91.44 465 LYS A O 1
ATOM 4017 N N . ASN A 1 466 ? 30.459 -17.535 -45.581 1.00 94.12 466 ASN A N 1
ATOM 4018 C CA . ASN A 1 466 ? 29.173 -17.153 -45.024 1.00 94.12 466 ASN A CA 1
ATOM 4019 C C . ASN A 1 466 ? 28.809 -15.707 -45.388 1.00 94.12 466 ASN A C 1
ATOM 4021 O O . ASN A 1 466 ? 28.023 -15.087 -44.679 1.00 94.12 466 ASN A O 1
ATOM 4025 N N . TYR A 1 467 ? 29.394 -15.137 -46.450 1.00 93.31 467 TYR A N 1
ATOM 4026 C CA . TYR A 1 467 ? 29.164 -13.736 -46.804 1.00 93.31 467 TYR A CA 1
ATOM 4027 C C . TYR A 1 467 ? 27.732 -13.490 -47.267 1.00 93.31 467 TYR A C 1
ATOM 4029 O O . TYR A 1 467 ? 26.975 -12.784 -46.602 1.00 93.31 467 TYR A O 1
ATOM 4037 N N . ASP A 1 468 ? 27.360 -14.158 -48.351 1.00 92.06 468 ASP A N 1
ATOM 4038 C CA . ASP A 1 468 ? 25.995 -14.379 -48.806 1.00 92.06 468 ASP A CA 1
ATOM 4039 C C . ASP A 1 468 ? 25.949 -15.720 -49.566 1.00 92.06 468 ASP A C 1
ATOM 4041 O O . ASP A 1 468 ? 26.974 -16.390 -49.742 1.00 92.06 468 ASP A O 1
ATOM 4045 N N . LYS A 1 469 ? 24.763 -16.134 -50.023 1.00 90.44 469 LYS A N 1
ATOM 4046 C CA . LYS A 1 469 ? 24.584 -17.416 -50.731 1.00 90.44 469 LYS A CA 1
ATOM 4047 C C . LYS A 1 469 ? 25.420 -17.531 -52.009 1.00 90.44 469 LYS A C 1
ATOM 4049 O O . LYS A 1 469 ? 25.885 -18.624 -52.347 1.00 90.44 469 LYS A O 1
ATOM 4054 N N . LEU A 1 470 ? 25.589 -16.425 -52.733 1.00 89.06 470 LEU A N 1
ATOM 4055 C CA . LEU A 1 470 ? 26.332 -16.399 -53.989 1.00 89.06 470 LEU A CA 1
ATOM 4056 C C . LEU A 1 470 ? 27.822 -16.632 -53.715 1.00 89.06 470 LEU A C 1
ATOM 4058 O O . LEU A 1 470 ? 28.423 -17.535 -54.299 1.00 89.06 470 LEU A O 1
ATOM 4062 N N . HIS A 1 471 ? 28.379 -15.895 -52.755 1.00 89.50 471 HIS A N 1
ATOM 4063 C CA . HIS A 1 471 ? 29.763 -16.033 -52.310 1.00 89.50 471 HIS A CA 1
ATOM 4064 C C . HIS A 1 471 ? 30.040 -17.416 -51.732 1.00 89.50 471 HIS A C 1
ATOM 4066 O O . HIS A 1 471 ? 31.037 -18.037 -52.091 1.00 89.50 471 HIS A O 1
ATOM 4072 N N . GLN A 1 472 ? 29.142 -17.939 -50.896 1.00 89.12 472 GLN A N 1
ATOM 4073 C CA . GLN A 1 472 ? 29.261 -19.290 -50.356 1.00 89.12 472 GLN A CA 1
ATOM 4074 C C . GLN A 1 472 ? 29.400 -20.330 -51.474 1.00 89.12 472 GLN A C 1
ATOM 4076 O O . GLN A 1 472 ? 30.285 -21.185 -51.408 1.00 89.12 472 GLN A O 1
ATOM 4081 N N . SER A 1 473 ? 28.562 -20.241 -52.510 1.00 89.00 473 SER A N 1
ATOM 4082 C CA . SER A 1 473 ? 28.569 -21.182 -53.636 1.00 89.00 473 SER A CA 1
ATOM 4083 C C . SER A 1 473 ? 29.877 -21.096 -54.423 1.00 89.00 473 SER A C 1
ATOM 4085 O O . SER A 1 473 ? 30.514 -22.114 -54.685 1.00 89.00 473 SER A O 1
ATOM 4087 N N . VAL A 1 474 ? 30.332 -19.877 -54.723 1.00 88.00 474 VAL A N 1
ATOM 4088 C CA . VAL A 1 474 ? 31.594 -19.631 -55.435 1.00 88.00 474 VAL A CA 1
ATOM 4089 C C . VAL A 1 474 ? 32.797 -20.136 -54.638 1.00 88.00 474 VAL A C 1
ATOM 4091 O O . VAL A 1 474 ? 33.622 -20.864 -55.183 1.00 88.00 474 VAL A O 1
ATOM 4094 N N . ILE A 1 475 ? 32.884 -19.805 -53.346 1.00 87.25 475 ILE A N 1
ATOM 4095 C CA . ILE A 1 475 ? 33.980 -20.244 -52.473 1.00 87.25 475 ILE A CA 1
ATOM 4096 C C . ILE A 1 475 ? 33.979 -21.769 -52.321 1.00 87.25 475 ILE A C 1
ATOM 4098 O O . ILE A 1 475 ? 35.041 -22.378 -52.383 1.00 87.25 475 ILE A O 1
ATOM 4102 N N . THR A 1 476 ? 32.809 -22.402 -52.191 1.00 88.00 476 THR A N 1
ATOM 4103 C CA . THR A 1 476 ? 32.704 -23.872 -52.119 1.00 88.00 476 THR A CA 1
ATOM 4104 C C . THR A 1 476 ? 33.225 -24.536 -53.392 1.00 88.00 476 THR A C 1
ATOM 4106 O O . THR A 1 476 ? 33.941 -25.529 -53.317 1.00 88.00 476 THR A O 1
ATOM 4109 N N . LEU A 1 477 ? 32.906 -23.979 -54.565 1.00 89.25 477 LEU A N 1
ATOM 4110 C CA . LEU A 1 477 ? 33.412 -24.489 -55.839 1.00 89.25 477 LEU A CA 1
ATOM 4111 C C . LEU A 1 477 ? 34.923 -24.281 -55.975 1.00 89.25 477 LEU A C 1
ATOM 4113 O O . LEU A 1 477 ? 35.598 -25.152 -56.507 1.00 89.25 477 LEU A O 1
ATOM 4117 N N . LEU A 1 478 ? 35.468 -23.165 -55.482 1.00 85.88 478 LEU A N 1
ATOM 4118 C CA . LEU A 1 478 ? 36.908 -22.882 -55.523 1.00 85.88 478 LEU A CA 1
ATOM 4119 C C . LEU A 1 478 ? 37.753 -23.835 -54.664 1.00 85.88 478 LEU A C 1
ATOM 4121 O O . LEU A 1 478 ? 38.937 -23.987 -54.951 1.00 85.88 478 LEU A O 1
ATOM 4125 N N . GLU A 1 479 ? 37.168 -24.477 -53.653 1.00 85.25 479 GLU A N 1
ATOM 4126 C CA . GLU A 1 479 ? 37.841 -25.484 -52.817 1.00 85.25 479 GLU A CA 1
ATOM 4127 C C . GLU A 1 479 ? 37.953 -26.870 -53.479 1.00 85.25 479 GLU A C 1
ATOM 4129 O O . GLU A 1 479 ? 38.569 -27.768 -52.911 1.00 85.25 479 GLU A O 1
ATOM 4134 N N . ASP A 1 480 ? 37.379 -27.061 -54.671 1.00 83.75 480 ASP A N 1
ATOM 4135 C CA . ASP A 1 480 ? 37.510 -28.292 -55.455 1.00 83.75 480 ASP A CA 1
ATOM 4136 C C . ASP A 1 480 ? 38.820 -28.277 -56.280 1.00 83.75 480 ASP A C 1
ATOM 4138 O O . ASP A 1 480 ? 38.931 -27.581 -57.296 1.00 83.75 480 ASP A O 1
ATOM 4142 N N . ASP A 1 481 ? 39.818 -29.039 -55.816 1.00 70.12 481 ASP A N 1
ATOM 4143 C CA . ASP A 1 481 ? 41.260 -28.899 -56.103 1.00 70.12 481 ASP A CA 1
ATOM 4144 C C . ASP A 1 481 ? 41.684 -28.826 -57.586 1.00 70.12 481 ASP A C 1
ATOM 4146 O O . ASP A 1 481 ? 42.696 -28.196 -57.893 1.00 70.12 481 ASP A O 1
ATOM 4150 N N . LEU A 1 482 ? 40.965 -29.452 -58.527 1.00 76.81 482 LEU A N 1
ATOM 4151 C CA . LEU A 1 482 ? 41.424 -29.547 -59.929 1.00 76.81 482 LEU A CA 1
ATOM 4152 C C . LEU A 1 482 ? 40.598 -28.733 -60.933 1.00 76.81 482 LEU A C 1
ATOM 4154 O O . LEU A 1 482 ? 41.130 -28.332 -61.964 1.00 76.81 482 LEU A O 1
ATOM 4158 N N . MET A 1 483 ? 39.324 -28.457 -60.640 1.00 83.44 483 MET A N 1
ATOM 4159 C CA . MET A 1 483 ? 38.401 -27.780 -61.571 1.00 83.44 483 MET A CA 1
ATOM 4160 C C . MET A 1 483 ? 37.675 -26.586 -60.939 1.00 83.44 483 MET A C 1
ATOM 4162 O O . MET A 1 483 ? 36.828 -25.970 -61.586 1.00 83.44 483 MET A O 1
ATOM 4166 N N . GLY A 1 484 ? 37.981 -26.233 -59.687 1.00 85.69 484 GLY A N 1
ATOM 4167 C CA . GLY A 1 484 ? 37.191 -25.279 -58.913 1.00 85.69 484 GLY A CA 1
ATOM 4168 C C . GLY A 1 484 ? 37.070 -23.885 -59.528 1.00 85.69 484 GLY A C 1
ATOM 4169 O O . GLY A 1 484 ? 35.998 -23.277 -59.493 1.00 85.69 484 GLY A O 1
ATOM 4170 N N . ARG A 1 485 ? 38.132 -23.394 -60.184 1.00 85.31 485 ARG A N 1
ATOM 4171 C CA . ARG A 1 485 ? 38.107 -22.117 -60.926 1.00 85.31 485 ARG A CA 1
ATOM 4172 C C . ARG A 1 485 ? 37.188 -22.162 -62.145 1.00 85.31 485 ARG A C 1
ATOM 4174 O O . ARG A 1 485 ? 36.442 -21.221 -62.380 1.00 85.31 485 ARG A O 1
ATOM 4181 N N . GLU A 1 486 ? 37.221 -23.244 -62.918 1.00 89.19 486 GLU A N 1
ATOM 4182 C CA . GLU A 1 486 ? 36.367 -23.381 -64.101 1.00 89.19 486 GLU A CA 1
ATOM 4183 C C . GLU A 1 486 ? 34.902 -23.578 -63.700 1.00 89.19 486 GLU A C 1
ATOM 4185 O O . GLU A 1 486 ? 34.018 -22.911 -64.233 1.00 89.19 486 GLU A O 1
ATOM 4190 N N . LYS A 1 487 ? 34.650 -24.408 -62.681 1.00 90.44 487 LYS A N 1
ATOM 4191 C CA . LYS A 1 487 ? 33.311 -24.630 -62.124 1.00 90.44 487 LYS A CA 1
ATOM 4192 C C . LYS A 1 487 ? 32.698 -23.352 -61.561 1.00 90.44 487 LYS A C 1
ATOM 4194 O O . LYS A 1 487 ? 31.548 -23.056 -61.865 1.00 90.44 487 LYS A O 1
ATOM 4199 N N . SER A 1 488 ? 33.448 -22.575 -60.776 1.00 90.00 488 SER A N 1
ATOM 4200 C CA . SER A 1 488 ? 32.937 -21.303 -60.248 1.00 90.00 488 SER A CA 1
ATOM 4201 C C . SER A 1 488 ? 32.733 -20.251 -61.341 1.00 90.00 488 SER A C 1
ATOM 4203 O O . SER A 1 488 ? 31.747 -19.522 -61.279 1.00 90.00 488 SER A O 1
ATOM 4205 N N . LYS A 1 489 ? 33.581 -20.212 -62.380 1.00 90.19 489 LYS A N 1
ATOM 4206 C CA . LYS A 1 489 ? 33.367 -19.350 -63.553 1.00 90.19 489 LYS A CA 1
ATOM 4207 C C . LYS A 1 489 ? 32.100 -19.731 -64.325 1.00 90.19 489 LYS A C 1
ATOM 4209 O O . LYS A 1 489 ? 31.327 -18.848 -64.680 1.00 90.19 489 LYS A O 1
ATOM 4214 N N . ASN A 1 490 ? 31.869 -21.022 -64.560 1.00 92.25 490 ASN A N 1
ATOM 4215 C CA . ASN A 1 490 ? 30.658 -21.504 -65.229 1.00 92.25 490 ASN A CA 1
ATOM 4216 C C . ASN A 1 490 ? 29.407 -21.190 -64.402 1.00 92.25 490 ASN A C 1
ATOM 4218 O O . ASN A 1 490 ? 28.449 -20.658 -64.948 1.00 92.25 490 ASN A O 1
ATOM 4222 N N . TYR A 1 491 ? 29.457 -21.414 -63.087 1.00 93.00 491 TYR A N 1
ATOM 4223 C CA . TYR A 1 491 ? 28.371 -21.054 -62.175 1.00 93.00 491 TYR A CA 1
ATOM 4224 C C . TYR A 1 491 ? 28.041 -19.553 -62.220 1.00 93.00 491 TYR A C 1
ATOM 4226 O O . TYR A 1 491 ? 26.876 -19.182 -62.312 1.00 93.00 491 TYR A O 1
ATOM 4234 N N . LEU A 1 492 ? 29.051 -18.676 -62.205 1.00 91.31 492 LEU A N 1
ATOM 4235 C CA . LEU A 1 492 ? 28.836 -17.232 -62.336 1.00 91.31 492 LEU A CA 1
ATOM 4236 C C . LEU A 1 492 ? 28.236 -16.863 -63.699 1.00 91.31 492 LEU A C 1
ATOM 4238 O O . LEU A 1 492 ? 27.257 -16.122 -63.741 1.00 91.31 492 LEU A O 1
ATOM 4242 N N . ASN A 1 493 ? 28.739 -17.446 -64.792 1.00 92.12 493 ASN A N 1
ATOM 4243 C CA . ASN A 1 493 ? 28.187 -17.236 -66.133 1.00 92.12 493 ASN A CA 1
ATOM 4244 C C . ASN A 1 493 ? 26.714 -17.674 -66.230 1.00 92.12 493 ASN A C 1
ATOM 4246 O O . ASN A 1 493 ? 25.916 -16.973 -66.845 1.00 92.12 493 ASN A O 1
ATOM 4250 N N . GLU A 1 494 ? 26.333 -18.793 -65.604 1.00 94.25 494 GLU A N 1
ATOM 4251 C CA . GLU A 1 494 ? 24.937 -19.259 -65.531 1.00 94.25 494 GLU A CA 1
ATOM 4252 C C . GLU A 1 494 ? 24.027 -18.271 -64.782 1.00 94.25 494 GLU A C 1
ATOM 4254 O O . GLU A 1 494 ? 22.844 -18.158 -65.099 1.00 94.25 494 GLU A O 1
ATOM 4259 N N . GLN A 1 495 ? 24.577 -17.525 -63.819 1.00 92.88 495 GLN A N 1
ATOM 4260 C CA . GLN A 1 495 ? 23.887 -16.436 -63.118 1.00 92.88 495 GLN A CA 1
ATOM 4261 C C . GLN A 1 495 ? 23.992 -15.080 -63.846 1.00 92.88 495 GLN A C 1
ATOM 4263 O O . GLN A 1 495 ? 23.477 -14.085 -63.341 1.00 92.88 495 GLN A O 1
ATOM 4268 N N . ASN A 1 496 ? 24.620 -15.026 -65.028 1.00 93.81 496 ASN A N 1
ATOM 4269 C CA . ASN A 1 496 ? 24.966 -13.803 -65.766 1.00 93.81 496 ASN A CA 1
ATOM 4270 C C . ASN A 1 496 ? 25.859 -12.824 -64.973 1.00 93.81 496 ASN A C 1
ATOM 4272 O O . ASN A 1 496 ? 25.647 -11.613 -65.019 1.00 93.81 496 ASN A O 1
ATOM 4276 N N . LEU A 1 497 ? 26.843 -13.349 -64.240 1.00 92.19 497 LEU A N 1
ATOM 4277 C CA . LEU A 1 497 ? 27.796 -12.589 -63.425 1.00 92.19 497 LEU A CA 1
ATOM 4278 C C . LEU A 1 497 ? 29.250 -12.925 -63.791 1.00 92.19 497 LEU A C 1
ATOM 4280 O O . LEU A 1 497 ? 29.559 -14.001 -64.298 1.00 92.19 497 LEU A O 1
ATOM 4284 N N . GLU A 1 498 ? 30.165 -12.020 -63.460 1.00 89.31 498 GLU A N 1
ATOM 4285 C CA . GLU A 1 498 ? 31.616 -12.207 -63.462 1.00 89.31 498 GLU A CA 1
ATOM 4286 C C . GLU A 1 498 ? 32.181 -12.096 -62.031 1.00 89.31 498 GLU A C 1
ATOM 4288 O O . GLU A 1 498 ? 31.539 -11.572 -61.125 1.00 89.31 498 GLU A O 1
ATOM 4293 N N . TYR A 1 499 ? 33.426 -12.533 -61.794 1.00 84.31 499 TYR A N 1
ATOM 4294 C CA . TYR A 1 499 ? 34.044 -12.424 -60.456 1.00 84.31 499 TYR A CA 1
ATOM 4295 C C . TYR A 1 499 ? 34.110 -10.991 -59.921 1.00 84.31 499 TYR A C 1
ATOM 4297 O O . TYR A 1 499 ? 33.999 -10.789 -58.717 1.00 84.31 499 TYR A O 1
ATOM 4305 N N . LYS A 1 500 ? 34.281 -9.995 -60.798 1.00 86.69 500 LYS A N 1
ATOM 4306 C CA . LYS A 1 500 ? 34.292 -8.581 -60.399 1.00 86.69 500 LYS A CA 1
ATOM 4307 C C . LYS A 1 500 ? 32.948 -8.135 -59.811 1.00 86.69 500 LYS A C 1
ATOM 4309 O O . LYS A 1 500 ? 32.931 -7.197 -59.026 1.00 86.69 500 LYS A O 1
ATOM 4314 N N . ASP A 1 501 ? 31.860 -8.821 -60.159 1.00 85.88 501 ASP A N 1
ATOM 4315 C CA . ASP A 1 501 ? 30.509 -8.520 -59.679 1.00 85.88 501 ASP A CA 1
ATOM 4316 C C . ASP A 1 501 ? 30.257 -9.101 -58.277 1.00 85.88 501 ASP A C 1
ATOM 4318 O O . ASP A 1 501 ? 29.260 -8.774 -57.638 1.00 85.88 501 ASP A O 1
ATOM 4322 N N . LEU A 1 502 ? 31.173 -9.942 -57.775 1.00 83.50 502 LEU A N 1
ATOM 4323 C CA . LEU A 1 502 ? 31.208 -10.366 -56.372 1.00 83.50 502 LEU A CA 1
ATOM 4324 C C . LEU A 1 502 ? 31.891 -9.332 -55.477 1.00 83.50 502 LEU A C 1
ATOM 4326 O O . LEU A 1 502 ? 31.750 -9.384 -54.260 1.00 83.50 502 LEU A O 1
ATOM 4330 N N . ASN A 1 503 ? 32.630 -8.386 -56.056 1.00 84.69 503 ASN A N 1
ATOM 4331 C CA . ASN A 1 503 ? 33.182 -7.297 -55.271 1.00 84.69 503 ASN A CA 1
ATOM 4332 C C . ASN A 1 503 ? 32.055 -6.371 -54.830 1.00 84.69 503 ASN A C 1
ATOM 4334 O O . ASN A 1 503 ? 31.194 -5.986 -55.621 1.00 84.69 503 ASN A O 1
ATOM 4338 N N . ASP A 1 504 ? 32.107 -5.951 -53.576 1.00 83.44 504 ASP A N 1
ATOM 4339 C CA . ASP A 1 504 ? 31.275 -4.866 -53.088 1.00 83.44 504 ASP A CA 1
ATOM 4340 C C . ASP A 1 504 ? 32.114 -3.837 -52.329 1.00 83.44 504 ASP A C 1
ATOM 4342 O O . ASP A 1 504 ? 33.337 -3.940 -52.214 1.00 83.44 504 ASP A O 1
ATOM 4346 N N . GLN A 1 505 ? 31.451 -2.799 -51.822 1.00 80.44 505 GLN A N 1
ATOM 4347 C CA . GLN A 1 505 ? 32.117 -1.724 -51.088 1.00 80.44 505 GLN A CA 1
ATOM 4348 C C . GLN A 1 505 ? 32.831 -2.193 -49.809 1.00 80.44 505 GLN A C 1
ATOM 4350 O O . GLN A 1 505 ? 33.620 -1.442 -49.232 1.00 80.44 505 GLN A O 1
ATOM 4355 N N . TYR A 1 506 ? 32.568 -3.419 -49.353 1.00 77.12 506 TYR A N 1
ATOM 4356 C CA . TYR A 1 506 ? 33.127 -3.973 -48.133 1.00 77.12 506 TYR A CA 1
ATOM 4357 C C . TYR A 1 506 ? 34.210 -5.024 -48.378 1.00 77.12 506 TYR A C 1
ATOM 4359 O O . TYR A 1 506 ? 35.012 -5.279 -47.471 1.00 77.12 506 TYR A O 1
ATOM 4367 N N . PHE A 1 507 ? 34.253 -5.627 -49.565 1.00 73.62 507 PHE A N 1
ATOM 4368 C CA . PHE A 1 507 ? 35.154 -6.731 -49.853 1.00 73.62 507 PHE A CA 1
ATOM 4369 C C . PHE A 1 507 ? 35.483 -6.883 -51.350 1.00 73.62 507 PHE A C 1
ATOM 4371 O O . PHE A 1 507 ? 34.619 -6.756 -52.212 1.00 73.62 507 PHE A O 1
ATOM 4378 N N . ASN A 1 508 ? 36.747 -7.210 -51.644 1.00 76.44 508 ASN A N 1
ATOM 4379 C CA . ASN A 1 508 ? 37.233 -7.575 -52.976 1.00 76.44 508 ASN A CA 1
ATOM 4380 C C . ASN A 1 508 ? 37.607 -9.063 -52.982 1.00 76.44 508 ASN A C 1
ATOM 4382 O O . ASN A 1 508 ? 38.540 -9.446 -52.281 1.00 76.44 508 ASN A O 1
ATOM 4386 N N . ILE A 1 509 ? 36.909 -9.888 -53.769 1.00 69.69 509 ILE A N 1
ATOM 4387 C CA . ILE A 1 509 ? 37.126 -11.344 -53.845 1.00 69.69 509 ILE A CA 1
ATOM 4388 C C . ILE A 1 509 ? 38.440 -11.733 -54.519 1.00 69.69 509 ILE A C 1
ATOM 4390 O O . ILE A 1 509 ? 38.900 -12.863 -54.367 1.00 69.69 509 ILE A O 1
ATOM 4394 N N . ILE A 1 510 ? 39.031 -10.807 -55.274 1.00 62.44 510 ILE A N 1
ATOM 4395 C CA . ILE A 1 510 ? 40.284 -11.019 -56.001 1.00 62.44 510 ILE A CA 1
ATOM 4396 C C . ILE A 1 510 ? 41.501 -10.862 -55.060 1.00 62.44 510 ILE A C 1
ATOM 4398 O O . ILE A 1 510 ? 42.558 -11.422 -55.352 1.00 62.44 510 ILE A O 1
ATOM 4402 N N . ASP A 1 511 ? 41.333 -10.178 -53.918 1.00 59.22 511 ASP A N 1
ATOM 4403 C CA . ASP A 1 511 ? 42.334 -9.991 -52.848 1.00 59.22 511 ASP A CA 1
ATOM 4404 C C . ASP A 1 511 ? 42.108 -10.955 -51.669 1.00 59.22 511 ASP A C 1
ATOM 4406 O O . ASP A 1 511 ? 43.077 -11.330 -50.962 1.00 59.22 511 ASP A O 1
#

Foldseek 3Di:
DVVVLVVLVVCLQQQPLPVNVVVCVVVVDQCLVNDDPVDDQLVVSVVCVVVVRYDPVSSVSNVCRNCVLLNVLVVCQQVQPQVVNVVSCVVPVDQLLVSDDPPDDPLVVSVVCVVVVRYDPVSSVVNLQRNDPLSVVLVVCQLVQPPVVNVVSCVVVVNAQLVSDDPRDDPLVVCVDPPSPGDPVSSVVCLQRNGPLSVVLLVCQLVLPLPVNVVSCVVVVDQQQVSDDPRDDPLVVQPPVVSVGDPVSSVSCVCRNGPVSVVVCCVPPQLVVLLVVLLVCQLVLPPVVNVVSCVPRHQALCSNDDPVDDPLCCQPPVVSVGDPVNNVVNLCRRDNVSVVLVVVQLVQDVVSSVVVQCVPPVDDPGGDAQCVSDDPSDDPLVVLVVDPSGDPVSSVVNLQRRDDLSVQLLVCLLVLPLPSNLCVCVVVVDQLLVSDDPRDAPLVSSVVRDPDPVSSVSSVLSNQCRNDPLSVVLSVLCPPPPCSVVVSQVVQVVVVHDQCNVDDPRDRPVD

Secondary structure (DSSP, 8-state):
-HHHHHHHHHHHHTT-HHHHHHHHHHHT--GGGG-BTTB-HHHHHHHHHHTT-S-HHHHHHHHHHHTHHHHHHHHHHHTT-HHHHHHHHHHTT--GGGG-BTTB-HHHHHHHHHHTTSS-HHHHHHHHHTSSHHHHHHHHHHHTT-HHHHHHHHHHTT--GGGG--SS--HHHHHH-GGG---HHHHHHHHHTSSHHHHHHHHHHHTT-HHHHHHHHHHTT--GGGG--SS--HHHHHH-GGG---HHHHHHHHHTSSHHHHHHHHHHHHHHHHHHHHHHHHHTT-HHHHHHHHHHH-S-GGGG-BTTB-HHHHHH-GGG---HHHHHHHHHTSSHHHHHHHHHHTTT-HHHHHHHHHHHHEETTEEP-GGGG--SS--HHHHHHH-TTS-HHHHHHHHHTSSHHHHHHHHHHHTT-HHHHHHHHHHHT--GGGG-BTTB-HHHHHHHH---HHHHHHHHHHHHTTS-HHHHHHHHHHTSTTTHHHHHHHHHHHTT--GGGG-BTTB-TT-

Solvent-accessible surface area (backbone atoms only — not comparable to full-atom values): 28656 Å² total; per-residue (Å²): 112,65,69,62,46,52,53,53,51,48,28,52,66,68,45,37,51,66,62,41,52,51,51,35,62,76,67,70,55,46,51,54,78,64,45,53,100,90,39,48,65,62,64,51,42,51,50,37,39,75,71,65,57,30,52,69,66,38,46,50,49,53,63,47,35,33,47,43,68,50,49,51,54,53,52,34,51,67,68,51,39,52,70,62,42,54,52,51,34,61,80,64,72,57,40,48,60,76,57,42,54,102,90,39,51,57,65,61,51,41,51,54,36,34,77,68,71,55,30,52,69,70,47,44,50,50,52,65,44,36,29,38,69,68,50,28,52,53,51,53,28,50,66,67,63,37,60,72,63,42,55,50,48,31,62,74,71,68,54,42,58,56,75,67,42,55,102,88,40,51,65,64,64,51,44,70,34,82,84,65,72,43,48,71,68,49,40,53,47,52,57,50,38,28,40,66,70,42,27,52,53,48,50,28,48,62,68,56,36,63,66,61,41,52,50,53,33,61,79,64,72,53,48,56,59,74,70,43,58,100,85,36,51,65,68,62,55,50,69,36,74,93,56,68,49,46,71,68,48,46,48,51,48,63,48,46,28,42,63,66,53,31,51,52,49,53,66,58,50,50,48,55,54,56,39,53,54,51,48,55,33,52,76,68,66,38,58,69,59,46,54,54,48,34,77,75,76,44,88,30,58,57,73,55,44,54,102,89,42,48,66,65,61,53,44,69,37,74,91,67,68,52,5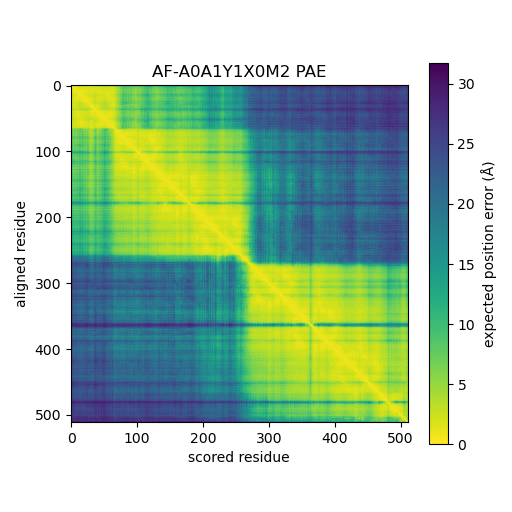3,66,74,50,44,51,49,49,62,49,39,28,39,57,70,50,31,56,50,51,59,34,53,62,65,62,38,66,70,60,35,52,53,50,47,52,76,76,39,60,66,85,96,49,70,79,38,52,56,79,65,44,61,100,88,42,50,60,67,61,52,42,71,70,38,86,76,40,43,70,70,50,42,52,48,49,62,52,37,25,39,66,67,40,32,57,45,48,53,20,59,76,68,69,32,62,65,59,36,48,50,53,36,64,75,70,65,47,44,51,56,77,65,44,56,101,85,37,47,68,62,61,48,46,59,71,74,37,85,51,65,66,63,36,51,55,48,48,52,57,44,44,51,31,26,42,75,68,47,22,52,39,50,58,32,51,68,40,92,88,52,10,68,62,51,27,51,50,53,31,49,76,70,74,45,56,76,76,72,65,37,55,101,73,45,60,80,92,112

pLDDT: mean 92.28, std 7.68, range [49.62, 98.31]